Protein AF-0000000079527052 (afdb_homodimer)

Organism: Arachis duranensis (NCBI:txid130453)

Nearest PDB structures (foldseek):
  6jld-assembly2_D  TM=7.132E-01  e=1.053E-07  Homo sapiens
  2zf3-assembly1_B  TM=6.802E-01  e=1.872E-07  Chromobacterium violaceum
  7peq-assembly1_AJ  TM=2.878E-01  e=8.165E-01  Homo sapiens
  7pqh-assembly1_J  TM=2.582E-01  e=1.061E+00  Saccharomyces cerevisiae
  7pqh-assembly1_G  TM=2.526E-01  e=1.118E+00  Saccharomyces cerevisiae

Solvent-accessible surface area (backbone atoms only — not comparable to full-atom values): 24936 Å² total; per-residue (Å²): 136,84,77,79,74,67,63,64,63,58,57,60,59,59,64,68,65,56,76,77,72,71,69,72,69,74,73,74,76,79,81,74,82,73,59,50,69,57,26,23,34,30,41,28,44,32,36,48,70,44,44,43,29,45,31,44,35,40,39,31,56,85,79,34,35,36,34,37,40,37,32,41,49,66,61,88,46,52,41,35,40,38,35,28,46,86,10,45,29,43,37,32,38,81,46,87,89,58,73,44,46,41,43,46,80,41,93,78,35,54,85,53,46,60,68,61,68,87,43,45,74,73,49,76,45,81,51,70,84,32,58,17,39,32,31,37,41,94,87,33,33,38,42,29,28,28,62,88,81,56,45,70,44,34,37,34,38,42,92,48,90,82,21,34,39,37,39,40,34,40,76,40,76,68,40,77,79,63,71,78,78,69,60,75,60,74,72,51,75,37,78,73,16,56,47,62,62,85,69,71,79,71,71,45,73,59,49,52,51,49,73,57,32,80,70,58,66,66,71,76,110,135,86,77,80,73,68,66,63,63,58,58,59,60,62,66,67,66,58,77,76,72,71,69,74,69,74,72,74,77,79,81,75,81,74,59,49,68,56,26,24,34,30,41,29,46,32,35,48,69,44,45,43,29,44,31,42,37,40,40,31,56,86,78,34,37,36,34,38,39,36,32,42,48,66,62,85,45,52,42,36,40,38,34,28,46,87,9,45,29,42,37,32,38,81,48,87,90,59,73,45,47,39,45,47,79,40,91,78,35,54,84,53,47,59,65,61,68,87,41,44,72,75,50,75,46,81,50,68,83,33,58,18,40,32,31,35,41,94,88,31,33,38,42,30,26,27,62,88,79,57,44,69,43,34,38,34,38,41,91,50,90,83,20,35,38,37,38,40,33,38,76,39,76,68,40,78,78,63,71,77,78,68,60,73,59,76,71,50,75,36,75,72,15,56,46,61,61,84,69,71,79,72,71,45,70,57,48,52,50,50,73,57,30,81,70,59,66,65,71,74,112

pLDDT: mean 81.26, std 20.36, range [26.03, 98.75]

Foldseek 3Di:
DPDCPPPVVVVVVVVVPPPPPPVPPPDPDDDDAAFAFQWKWWWKWKDFVNWIWTWIWTHHNVQFKIWIWIDTPPPRWTWIWIWGQCFKIWIWGPPPVDTAIAIDGFRRTDQGRRLCPPWAWDDWDQDPNAIWTWTDDPNFKIWTAGPPPSHTAWMWGHDDVSIMIMGTDDIGRPDHDDPVVNDDDPVCPDPVNHPHPPCPPDQDPVSVVRVVCVVRPPVVD/DPPCPPPVVVVVVVVVPPPPPPVPPPPPDDDAAAFAFQWKWWWKWKDFPNWTWTWIWTHHNVQFKIWIWIDTPPPNDTWIWIWGQCFKIWIWGPDPVDTAIAIDGFRRTDQGRRLCPPWAWDDWDQDPNAIWTWTDDPNFKIWTAGPPPSHTAWMWGHDDVSIMIIGTDDIGRPDHDDPVVNDDDPVCPDPVNHPHPPCPPDQDPVSVVRVVCVVRPVVVD

InterPro domains:
  IPR038941 At4g14100-like [PTHR33880] (6-198)
  IPR059439 Domain of unknown function DUF8395 [PF28435] (36-188)

Secondary structure (DSSP, 8-state):
----THHHHHHHHHHT------------PPP-PPPPPSEEEEEEEEEETTEEEEEEEEEETTTTEEEEEEEETTT--EEEEEEETTSEEEEE---TTS--EEEEE-TT-SPPTTTTTTPEEEEEEEETTEEEEEEEETTTEEEEEETTT--EEEEEESSSSS-EEEEE---EET----GGGGPPPGGGGSHHHHS--SS-SS--HHHHHHHTGGGTGGGG-/----THHHHHHHHHHTT-----------PPPPPPPPPSEEEEEEEEEETTEEEEEEEEEETTTTEEEEEEEETTT--EEEEEEETTSEEEEE---TTS--EEEEE-TT-SPPTTTTTTPEEEEEEEETTEEEEEEEETTTEEEEEETTT--EEEEEESSSSS-EEEEE---EET----GGGGPPPGGGGSHHHHS--SS--S--HHHHHHHTGGGTGGGG-

Radius of gyration: 31.85 Å; Cα contacts (8 Å, |Δi|>4): 852; chains: 2; bounding box: 122×102×83 Å

Structure (mmCIF, N/CA/C/O backbone):
data_AF-0000000079527052-model_v1
#
loop_
_entity.id
_entity.type
_entity.pdbx_description
1 polymer 'Uncharacterized protein At4g14100'
#
loop_
_atom_site.group_PDB
_atom_site.id
_atom_site.type_symbol
_atom_site.label_atom_id
_atom_site.label_alt_id
_atom_site.label_comp_id
_atom_site.label_asym_id
_atom_site.label_entity_id
_atom_site.label_seq_id
_atom_site.pdbx_PDB_ins_code
_atom_site.Cartn_x
_atom_site.Cartn_y
_atom_site.Cartn_z
_atom_site.occupancy
_atom_site.B_iso_or_equiv
_atom_site.auth_seq_id
_atom_site.auth_comp_id
_atom_site.auth_asym_id
_atom_site.auth_atom_id
_atom_site.pdbx_PDB_model_num
ATOM 1 N N . MET A 1 1 ? -51.094 -69.812 42.344 1 29.94 1 MET A N 1
ATOM 2 C CA . MET A 1 1 ? -50.531 -69.875 40.969 1 29.94 1 MET A CA 1
ATOM 3 C C . MET A 1 1 ? -49.906 -68.5 40.625 1 29.94 1 MET A C 1
ATOM 5 O O . MET A 1 1 ? -50.594 -67.5 40.531 1 29.94 1 MET A O 1
ATOM 9 N N . GLY A 1 2 ? -48.719 -68.188 41.312 1 39.72 2 GLY A N 1
ATOM 10 C CA . GLY A 1 2 ? -47.906 -66.938 41.25 1 39.72 2 GLY A CA 1
ATOM 11 C C . GLY A 1 2 ? -47.344 -66.688 39.875 1 39.72 2 GLY A C 1
ATOM 12 O O . GLY A 1 2 ? -46.688 -67.5 39.281 1 39.72 2 GLY A O 1
ATOM 13 N N . ALA A 1 3 ? -48.156 -65.875 39.062 1 45.38 3 ALA A N 1
ATOM 14 C CA . ALA A 1 3 ? -47.812 -65.438 37.719 1 45.38 3 ALA A CA 1
ATOM 15 C C . ALA A 1 3 ? -46.438 -64.75 37.688 1 45.38 3 ALA A C 1
ATOM 17 O O . ALA A 1 3 ? -46.031 -64.062 38.625 1 45.38 3 ALA A O 1
ATOM 18 N N . PRO A 1 4 ? -45.438 -65.375 36.812 1 48.16 4 PRO A N 1
ATOM 19 C CA . PRO A 1 4 ? -44.031 -65 36.625 1 48.16 4 PRO A CA 1
ATOM 20 C C . PRO A 1 4 ? -43.844 -63.562 36.156 1 48.16 4 PRO A C 1
ATOM 22 O O . PRO A 1 4 ? -44.344 -63.188 35.094 1 48.16 4 PRO A O 1
ATOM 25 N N . MET A 1 5 ? -43.812 -62.531 37 1 53.91 5 MET A N 1
ATOM 26 C CA . MET A 1 5 ? -43.469 -61.125 36.781 1 53.91 5 MET A CA 1
ATOM 27 C C . MET A 1 5 ? -42.094 -61 36.094 1 53.91 5 MET A C 1
ATOM 29 O O . MET A 1 5 ? -41.594 -59.906 35.906 1 53.91 5 MET A O 1
ATOM 33 N N . SER A 1 6 ? -41.438 -62.188 35.875 1 53.12 6 SER A N 1
ATOM 34 C CA . SER A 1 6 ? -40.031 -62.062 35.531 1 53.12 6 SER A CA 1
ATOM 35 C C . SER A 1 6 ? -39.844 -61.594 34.094 1 53.12 6 SER A C 1
ATOM 37 O O . SER A 1 6 ? -38.75 -61.281 33.656 1 53.12 6 SER A O 1
ATOM 39 N N . SER A 1 7 ? -40.969 -61.688 33.281 1 54.56 7 SER A N 1
ATOM 40 C CA . SER A 1 7 ? -40.688 -61.531 31.875 1 54.56 7 SER A CA 1
ATOM 41 C C . SER A 1 7 ? -40.531 -60.094 31.469 1 54.56 7 SER A C 1
ATOM 43 O O . SER A 1 7 ? -39.938 -59.75 30.438 1 54.56 7 SER A O 1
ATOM 45 N N . LEU A 1 8 ? -41.156 -59.188 32.312 1 55.97 8 LEU A N 1
ATOM 46 C CA . LEU A 1 8 ? -41.25 -57.812 31.812 1 55.97 8 LEU A CA 1
ATOM 47 C C . LEU A 1 8 ? -39.906 -57.094 31.969 1 55.97 8 LEU A C 1
ATOM 49 O O . LEU A 1 8 ? -39.562 -56.25 31.125 1 55.97 8 LEU A O 1
ATOM 53 N N . PHE A 1 9 ? -39.062 -57.594 32.938 1 55.09 9 PHE A N 1
ATOM 54 C CA . PHE A 1 9 ? -37.844 -56.844 33.188 1 55.09 9 PHE A CA 1
ATOM 55 C C . PHE A 1 9 ? -36.844 -57.094 32.062 1 55.09 9 PHE A C 1
ATOM 57 O O . PHE A 1 9 ? -36.031 -56.219 31.766 1 55.09 9 PHE A O 1
ATOM 64 N N . PHE A 1 10 ? -37 -58.281 31.344 1 55.44 10 PHE A N 1
ATOM 65 C CA . PHE A 1 10 ? -35.969 -58.625 30.359 1 55.44 10 PHE A CA 1
ATOM 66 C C . PHE A 1 10 ? -36.125 -57.781 29.094 1 55.44 10 PHE A C 1
ATOM 68 O O . PHE A 1 10 ? -35.156 -57.469 28.422 1 55.44 10 PHE A O 1
ATOM 75 N N . LEU A 1 11 ? -37.375 -57.312 28.844 1 57.06 11 LEU A N 1
ATOM 76 C CA . LEU A 1 11 ? -37.594 -56.594 27.594 1 57.06 11 LEU A CA 1
ATOM 77 C C . LEU A 1 11 ? -37.062 -55.156 27.672 1 57.06 11 LEU A C 1
ATOM 79 O O . LEU A 1 11 ? -36.562 -54.656 26.688 1 57.06 11 LEU A O 1
ATOM 83 N N . LEU A 1 12 ? -37.094 -54.625 28.891 1 58.09 12 LEU A N 1
ATOM 84 C CA . LEU A 1 12 ? -36.656 -53.25 29 1 58.09 12 LEU A CA 1
ATOM 85 C C . LEU A 1 12 ? -35.125 -53.125 28.844 1 58.09 12 LEU A C 1
ATOM 87 O O . LEU A 1 12 ? -34.625 -52.156 28.297 1 58.09 12 LEU A O 1
ATOM 91 N N . LEU A 1 13 ? -34.406 -54.219 29.234 1 57.34 13 LEU A N 1
ATOM 92 C CA . LEU A 1 13 ? -32.969 -54.125 29.156 1 57.34 13 LEU A CA 1
ATOM 93 C C . LEU A 1 13 ? -32.469 -54.219 27.719 1 57.34 13 LEU A C 1
ATOM 95 O O . LEU A 1 13 ? -31.484 -53.594 27.344 1 57.34 13 LEU A O 1
ATOM 99 N N . LEU A 1 14 ? -33.25 -54.906 26.844 1 55.31 14 LEU A N 1
ATOM 100 C CA . LEU A 1 14 ? -32.781 -55.062 25.484 1 55.31 14 LEU A CA 1
ATOM 101 C C . LEU A 1 14 ? -32.938 -53.781 24.688 1 55.31 14 LEU A C 1
ATOM 103 O O . LEU A 1 14 ? -32.188 -53.531 23.734 1 55.31 14 LEU A O 1
ATOM 107 N N . LEU A 1 15 ? -33.875 -52.906 25.062 1 55.91 15 LEU A N 1
ATOM 108 C CA . LEU A 1 15 ? -34.062 -51.719 24.266 1 55.91 15 LEU A CA 1
ATOM 109 C C . LEU A 1 15 ? -32.938 -50.719 24.516 1 55.91 15 LEU A C 1
ATOM 111 O O . LEU A 1 15 ? -32.719 -49.812 23.703 1 55.91 15 LEU A O 1
ATOM 115 N N . LEU A 1 16 ? -32.344 -50.812 25.641 1 54.47 16 LEU A N 1
ATOM 116 C CA . LEU A 1 16 ? -31.344 -49.781 25.953 1 54.47 16 LEU A CA 1
ATOM 117 C C . LEU A 1 16 ? -30.047 -50.031 25.219 1 54.47 16 LEU A C 1
ATOM 119 O O . LEU A 1 16 ? -29.125 -49.219 25.25 1 54.47 16 LEU A O 1
ATOM 123 N N . LEU A 1 17 ? -29.875 -51.25 24.734 1 52.78 17 LEU A N 1
ATOM 124 C CA . LEU A 1 17 ? -28.594 -51.5 24.078 1 52.78 17 LEU A CA 1
ATOM 125 C C . LEU A 1 17 ? -28.656 -51.031 22.625 1 52.78 17 LEU A C 1
ATOM 127 O O . LEU A 1 17 ? -28.422 -51.844 21.719 1 52.78 17 LEU A O 1
ATOM 131 N N . LEU A 1 18 ? -29.609 -50.219 22.25 1 53.16 18 LEU A N 1
ATOM 132 C CA . LEU A 1 18 ? -29.406 -49.719 20.891 1 53.16 18 LEU A CA 1
ATOM 133 C C . LEU A 1 18 ? -28.078 -48.969 20.781 1 53.16 18 LEU A C 1
ATOM 135 O O . LEU A 1 18 ? -27.828 -48.031 21.562 1 53.16 18 LEU A O 1
ATOM 139 N N . PRO A 1 19 ? -27.047 -49.531 20.219 1 51.91 19 PRO A N 1
ATOM 140 C CA . PRO A 1 19 ? -25.859 -48.719 20 1 51.91 19 PRO A CA 1
ATOM 141 C C . PRO A 1 19 ? -26.188 -47.375 19.312 1 51.91 19 PRO A C 1
ATOM 143 O O . PRO A 1 19 ? -26.922 -47.344 18.328 1 51.91 19 PRO A O 1
ATOM 146 N N . LEU A 1 20 ? -26.344 -46.25 20.016 1 56.25 20 LEU A N 1
ATOM 147 C CA . LEU A 1 20 ? -26.234 -44.969 19.359 1 56.25 20 LEU A CA 1
ATOM 148 C C . LEU A 1 20 ? -25.125 -45 18.312 1 56.25 20 LEU A C 1
ATOM 150 O O . LEU A 1 20 ? -23.938 -45.094 18.656 1 56.25 20 LEU A O 1
ATOM 154 N N . SER A 1 21 ? -25.375 -45.562 17.219 1 51.81 21 SER A N 1
ATOM 155 C CA . SER A 1 21 ? -24.438 -45.344 16.125 1 51.81 21 SER A CA 1
ATOM 156 C C . SER A 1 21 ? -24.094 -43.844 16 1 51.81 21 SER A C 1
ATOM 158 O O . SER A 1 21 ? -24.922 -43.062 15.539 1 51.81 21 SER A O 1
ATOM 160 N N . LEU A 1 22 ? -23.375 -43.312 16.938 1 52.56 22 LEU A N 1
ATOM 161 C CA . LEU A 1 22 ? -22.734 -42.062 16.578 1 52.56 22 LEU A CA 1
ATOM 162 C C . LEU A 1 22 ? -22.172 -42.125 15.156 1 52.56 22 LEU A C 1
ATOM 164 O O . LEU A 1 22 ? -21.203 -42.844 14.906 1 52.56 22 LEU A O 1
ATOM 168 N N . SER A 1 23 ? -23 -42.094 14.219 1 53.19 23 SER A N 1
ATOM 169 C CA . SER A 1 23 ? -22.453 -41.844 12.891 1 53.19 23 SER A CA 1
ATOM 170 C C . SER A 1 23 ? -21.312 -40.844 12.953 1 53.19 23 SER A C 1
ATOM 172 O O . SER A 1 23 ? -21.5 -39.688 13.359 1 53.19 23 SER A O 1
ATOM 174 N N . MET A 1 24 ? -20.172 -41.25 13.242 1 51.25 24 MET A N 1
ATOM 175 C CA . MET A 1 24 ? -19.031 -40.406 12.945 1 51.25 24 MET A CA 1
ATOM 176 C C . MET A 1 24 ? -19.188 -39.719 11.594 1 51.25 24 MET A C 1
ATOM 178 O O . MET A 1 24 ? -19.047 -40.344 10.547 1 51.25 24 MET A O 1
ATOM 182 N N . ALA A 1 25 ? -20.141 -38.875 11.383 1 58.16 25 ALA A N 1
ATOM 183 C CA . ALA A 1 25 ? -20.156 -38.062 10.172 1 58.16 25 ALA A CA 1
ATOM 184 C C . ALA A 1 25 ? -18.734 -37.719 9.719 1 58.16 25 ALA A C 1
ATOM 186 O O . ALA A 1 25 ? -17.922 -37.25 10.508 1 58.16 25 ALA A O 1
ATOM 187 N N . SER A 1 26 ? -18.219 -38.406 8.781 1 63.41 26 SER A N 1
ATOM 188 C CA . SER A 1 26 ? -16.922 -38.156 8.164 1 63.41 26 SER A CA 1
ATOM 189 C C . SER A 1 26 ? -16.672 -36.688 7.941 1 63.41 26 SER A C 1
ATOM 191 O O . SER A 1 26 ? -17.547 -35.969 7.422 1 63.41 26 SER A O 1
ATOM 193 N N . LYS A 1 27 ? -15.836 -36.031 8.773 1 70.06 27 LYS A N 1
ATOM 194 C CA . LYS A 1 27 ? -15.469 -34.656 8.578 1 70.06 27 LYS A CA 1
ATOM 195 C C . LYS A 1 27 ? -15.18 -34.344 7.105 1 70.06 27 LYS A C 1
ATOM 197 O O . LYS A 1 27 ? -14.516 -35.125 6.43 1 70.06 27 LYS A O 1
ATOM 202 N N . PRO A 1 28 ? -16.062 -33.531 6.52 1 79.25 28 P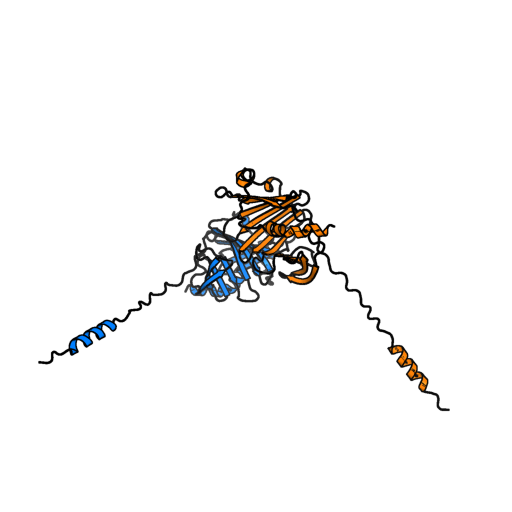RO A N 1
ATOM 203 C CA . PRO A 1 28 ? -15.758 -33.188 5.137 1 79.25 28 PRO A CA 1
ATOM 204 C C . PRO A 1 28 ? -14.266 -32.969 4.906 1 79.25 28 PRO A C 1
ATOM 206 O O . PRO A 1 28 ? -13.547 -32.562 5.82 1 79.25 28 PRO A O 1
ATOM 209 N N . PRO A 1 29 ? -13.828 -33.5 3.744 1 86.94 29 PRO A N 1
ATOM 210 C CA . PRO A 1 29 ? -12.414 -33.312 3.432 1 86.94 29 PRO A CA 1
ATOM 211 C C . PRO A 1 29 ? -11.984 -31.844 3.529 1 86.94 29 PRO A C 1
ATOM 213 O O . PRO A 1 29 ? -12.812 -30.953 3.334 1 86.94 29 PRO A O 1
ATOM 216 N N . PRO A 1 30 ? -10.766 -31.672 3.871 1 91.62 30 PRO A N 1
ATOM 217 C CA . PRO A 1 30 ? -10.258 -30.297 3.93 1 91.62 30 PRO A CA 1
ATOM 218 C C . PRO A 1 30 ? -10.383 -29.578 2.594 1 91.62 30 PRO A C 1
ATOM 220 O O . PRO A 1 30 ? -10.305 -30.203 1.535 1 91.62 30 PRO A O 1
ATOM 223 N N . PRO A 1 31 ? -10.625 -28.312 2.627 1 94.94 31 PRO A N 1
ATOM 224 C CA . PRO A 1 31 ? -10.703 -27.547 1.384 1 94.94 31 PRO A CA 1
ATOM 225 C C . PRO A 1 31 ? -9.375 -27.516 0.629 1 94.94 31 PRO A C 1
ATOM 227 O O . PRO A 1 31 ? -8.312 -27.672 1.232 1 94.94 31 PRO A O 1
ATOM 230 N N . THR A 1 32 ? -9.469 -27.359 -0.658 1 95.44 32 THR A N 1
ATOM 231 C CA . THR A 1 32 ? -8.312 -27.156 -1.521 1 95.44 32 THR A CA 1
ATOM 232 C C . THR A 1 32 ? -8.203 -25.703 -1.959 1 95.44 32 THR A C 1
ATOM 234 O O . THR A 1 32 ? -9.219 -25.031 -2.166 1 95.44 32 THR A O 1
ATOM 237 N N . PRO A 1 33 ? -6.984 -25.234 -2.086 1 96.19 33 PRO A N 1
ATOM 238 C CA . PRO A 1 33 ? -6.848 -23.844 -2.555 1 96.19 33 PRO A CA 1
ATOM 239 C C . PRO A 1 33 ? -7.371 -23.656 -3.977 1 96.19 33 PRO A C 1
ATOM 241 O O . PRO A 1 33 ? -7.258 -24.562 -4.809 1 96.19 33 PRO A O 1
ATOM 244 N N . SER A 1 34 ? -7.93 -22.516 -4.203 1 97.12 34 SER A N 1
ATOM 245 C CA . SER A 1 34 ? -8.336 -22.188 -5.562 1 97.12 34 SER A CA 1
ATOM 246 C C . SER A 1 34 ? -7.125 -22.016 -6.473 1 97.12 34 SER A C 1
ATOM 248 O O . SER A 1 34 ? -6.086 -21.5 -6.047 1 97.12 34 SER A O 1
ATOM 250 N N . GLU A 1 35 ? -7.32 -22.391 -7.645 1 97.56 35 GLU A N 1
ATOM 251 C CA . GLU A 1 35 ? -6.293 -22.094 -8.633 1 97.56 35 GLU A CA 1
ATOM 252 C C . GLU A 1 35 ? -6.23 -20.609 -8.938 1 97.56 35 GLU A C 1
ATOM 254 O O . GLU A 1 35 ? -7.254 -19.922 -8.914 1 97.56 35 GLU A O 1
ATOM 259 N N . TRP A 1 36 ? -5.027 -20.188 -9.227 1 97.56 36 TRP A N 1
ATOM 260 C CA . TRP A 1 36 ? -4.914 -18.797 -9.68 1 97.56 36 TRP A CA 1
ATOM 261 C C . TRP A 1 36 ? -5.609 -18.609 -11.023 1 97.56 36 TRP A C 1
ATOM 263 O O . TRP A 1 36 ? -5.547 -19.484 -11.891 1 97.56 36 TRP A O 1
ATOM 273 N N . PRO A 1 37 ? -6.344 -17.469 -11.203 1 98.38 37 PRO A N 1
ATOM 274 C CA . PRO A 1 37 ? -6.848 -17.156 -12.547 1 98.38 37 PRO A CA 1
ATOM 275 C C . PRO A 1 37 ? -5.734 -17.078 -13.586 1 98.38 37 PRO A C 1
ATOM 277 O O . PRO A 1 37 ? -4.59 -16.75 -13.25 1 98.38 37 PRO A O 1
ATOM 280 N N . LEU A 1 38 ? -6.109 -17.297 -14.82 1 98.5 38 LEU A N 1
ATOM 281 C CA . LEU A 1 38 ? -5.125 -17.328 -15.891 1 98.5 38 LEU A CA 1
ATOM 282 C C . LEU A 1 38 ? -4.516 -15.945 -16.109 1 98.5 38 LEU A C 1
ATOM 284 O O . LEU A 1 38 ? -3.379 -15.828 -16.578 1 98.5 38 LEU A O 1
ATOM 288 N N . GLN A 1 39 ? -5.254 -14.961 -15.883 1 98.75 39 GLN A N 1
ATOM 289 C CA . GLN A 1 39 ? -4.797 -13.578 -15.961 1 98.75 39 GLN A CA 1
ATOM 290 C C . GLN A 1 39 ? -5.418 -12.734 -14.852 1 98.75 39 GLN A C 1
ATOM 292 O O . GLN A 1 39 ? -6.617 -12.828 -14.586 1 98.75 39 GLN A O 1
ATOM 297 N N . PHE A 1 40 ? -4.559 -11.914 -14.203 1 98.62 40 PHE A N 1
ATOM 298 C CA . PHE A 1 40 ? -5.082 -11 -13.195 1 98.62 40 PHE A CA 1
ATOM 299 C C . PHE A 1 40 ? -4.051 -9.93 -12.852 1 98.62 40 PHE A C 1
ATOM 301 O O . PHE A 1 40 ? -2.883 -10.039 -13.227 1 98.62 40 PHE A O 1
ATOM 308 N N . HIS A 1 41 ? -4.473 -8.859 -12.281 1 98.44 41 HIS A N 1
ATOM 309 C CA . HIS A 1 41 ? -3.656 -7.828 -11.656 1 98.44 41 HIS A CA 1
ATOM 310 C C . HIS A 1 41 ? -3.93 -7.746 -10.156 1 98.44 41 HIS A C 1
ATOM 312 O O . HIS A 1 41 ? -5.078 -7.859 -9.719 1 98.44 41 HIS A O 1
ATOM 318 N N . SER A 1 42 ? -2.898 -7.602 -9.406 1 98.12 42 SER A N 1
ATOM 319 C CA . SER A 1 42 ? -3.033 -7.43 -7.965 1 98.12 42 SER A CA 1
ATOM 320 C C . SER A 1 42 ? -2.105 -6.336 -7.449 1 98.12 42 SER A C 1
ATOM 322 O O . SER A 1 42 ? -0.93 -6.289 -7.82 1 98.12 42 SER A O 1
ATOM 324 N N . LEU A 1 43 ? -2.68 -5.441 -6.695 1 97.94 43 LEU A N 1
ATOM 325 C CA . LEU A 1 43 ? -1.879 -4.551 -5.859 1 97.94 43 LEU A CA 1
ATOM 326 C C . LEU A 1 43 ? -1.564 -5.199 -4.516 1 97.94 43 LEU A C 1
ATOM 328 O O . LEU A 1 43 ? -2.469 -5.672 -3.824 1 97.94 43 LEU A O 1
ATOM 332 N N . ILE A 1 44 ? -0.266 -5.223 -4.172 1 97.31 44 ILE A N 1
ATOM 333 C CA . ILE A 1 44 ? 0.167 -5.957 -2.988 1 97.31 44 ILE A CA 1
ATOM 334 C C . ILE A 1 44 ? 1.068 -5.074 -2.131 1 97.31 44 ILE A C 1
ATOM 336 O O . ILE A 1 44 ? 1.948 -4.383 -2.65 1 97.31 44 ILE A O 1
ATOM 340 N N . TRP A 1 45 ? 0.774 -5.059 -0.88 1 96.19 45 TRP A N 1
ATOM 341 C CA . TRP A 1 45 ? 1.714 -4.473 0.07 1 96.19 45 TRP A CA 1
ATOM 342 C C . TRP A 1 45 ? 2.625 -5.543 0.663 1 96.19 45 TRP A C 1
ATOM 344 O O . TRP A 1 45 ? 2.15 -6.508 1.266 1 96.19 45 TRP A O 1
ATOM 354 N N . TYR A 1 46 ? 3.92 -5.316 0.481 1 92.75 46 TYR A N 1
ATOM 355 C CA . TYR A 1 46 ? 4.926 -6.27 0.942 1 92.75 46 TYR A CA 1
ATOM 356 C C . TYR A 1 46 ? 5.707 -5.707 2.125 1 92.75 46 TYR A C 1
ATOM 358 O O . TYR A 1 46 ? 6.098 -4.539 2.119 1 92.75 46 TYR A O 1
ATOM 366 N N . ASN A 1 47 ? 5.789 -6.516 3.129 1 89.94 47 ASN A N 1
ATOM 367 C CA . ASN A 1 47 ? 6.707 -6.238 4.23 1 89.94 47 ASN A CA 1
ATOM 368 C C . ASN A 1 47 ? 7.844 -7.254 4.281 1 89.94 47 ASN A C 1
ATOM 370 O O . ASN A 1 47 ? 7.637 -8.414 4.648 1 89.94 47 ASN A O 1
ATOM 374 N N . ARG A 1 48 ? 9.016 -6.793 3.855 1 85.62 48 ARG A N 1
ATOM 375 C CA . ARG A 1 48 ? 10.211 -7.629 3.896 1 85.62 48 ARG A CA 1
ATOM 376 C C . ARG A 1 48 ? 11.086 -7.273 5.094 1 85.62 48 ARG A C 1
ATOM 378 O O . ARG A 1 48 ? 12.031 -6.484 4.973 1 85.62 48 ARG A O 1
ATOM 385 N N . THR A 1 49 ? 10.781 -7.898 6.188 1 79.88 49 THR A N 1
ATOM 386 C CA . THR A 1 49 ? 11.523 -7.672 7.422 1 79.88 49 THR A CA 1
ATOM 387 C C . THR A 1 49 ? 11.664 -6.18 7.703 1 79.88 49 THR A C 1
ATOM 389 O O . THR A 1 49 ? 12.766 -5.691 7.949 1 79.88 49 THR A O 1
ATOM 392 N N . GLY A 1 50 ? 10.562 -5.461 7.508 1 82.69 50 GLY A N 1
ATOM 393 C CA . GLY A 1 50 ? 10.547 -4.047 7.848 1 82.69 50 GLY A CA 1
ATOM 394 C C . GLY A 1 50 ? 10.664 -3.143 6.637 1 82.69 50 GLY A C 1
ATOM 395 O O . GLY A 1 50 ? 10.367 -1.948 6.715 1 82.69 50 GLY A O 1
ATOM 396 N N . VAL A 1 51 ? 11.148 -3.674 5.535 1 87.69 51 VAL A N 1
ATOM 397 C CA . VAL A 1 51 ? 11.164 -2.908 4.297 1 87.69 51 VAL A CA 1
ATOM 398 C C . VAL A 1 51 ? 9.812 -3.021 3.598 1 87.69 51 VAL A C 1
ATOM 400 O O . VAL A 1 51 ? 9.445 -4.094 3.117 1 87.69 51 VAL A O 1
ATOM 403 N N . LEU A 1 52 ? 9.164 -1.876 3.562 1 94.5 52 LEU A N 1
ATOM 404 C CA . LEU A 1 52 ? 7.832 -1.882 2.971 1 94.5 52 LEU A CA 1
ATOM 405 C C . LEU A 1 52 ? 7.898 -1.604 1.474 1 94.5 52 LEU A C 1
ATOM 407 O O . LEU A 1 52 ? 8.695 -0.777 1.027 1 94.5 52 LEU A O 1
ATOM 411 N N . GLN A 1 53 ? 7.055 -2.406 0.782 1 95 53 GLN A N 1
ATOM 412 C CA . GLN A 1 53 ? 7.016 -2.258 -0.669 1 95 53 GLN A CA 1
ATOM 413 C C . GLN A 1 53 ? 5.582 -2.291 -1.188 1 95 53 GLN A C 1
ATOM 415 O O . GLN A 1 53 ? 4.723 -2.967 -0.618 1 95 53 GLN A O 1
ATOM 420 N N . LYS A 1 54 ? 5.41 -1.46 -2.162 1 96.31 54 LYS A N 1
ATOM 421 C CA . LYS A 1 54 ? 4.227 -1.586 -3.012 1 96.31 54 LYS A CA 1
ATOM 422 C C . LYS A 1 54 ? 4.535 -2.4 -4.266 1 96.31 54 LYS A C 1
ATOM 424 O O . LYS A 1 54 ? 5.469 -2.082 -5.004 1 96.31 54 LYS A O 1
ATOM 429 N N . VAL A 1 55 ? 3.701 -3.41 -4.539 1 96.44 55 VAL A N 1
ATOM 430 C CA . VAL A 1 55 ? 3.949 -4.262 -5.699 1 96.44 55 VAL A CA 1
ATOM 431 C C . VAL A 1 55 ? 2.701 -4.305 -6.582 1 96.44 55 VAL A C 1
ATOM 433 O O . VAL A 1 55 ? 1.607 -4.613 -6.102 1 96.44 55 VAL A O 1
ATOM 436 N N . ASP A 1 56 ? 2.906 -3.975 -7.805 1 97.69 56 ASP A N 1
ATOM 437 C CA . ASP A 1 56 ? 1.921 -4.266 -8.844 1 97.69 56 ASP A CA 1
ATOM 438 C C . ASP A 1 56 ? 2.246 -5.578 -9.555 1 97.69 56 ASP A C 1
ATOM 440 O O . ASP A 1 56 ? 3.195 -5.645 -10.336 1 97.69 56 ASP A O 1
ATOM 444 N N . LEU A 1 57 ? 1.453 -6.543 -9.242 1 97.88 57 LEU A N 1
ATOM 445 C CA . LEU A 1 57 ? 1.647 -7.859 -9.836 1 97.88 57 LEU A CA 1
ATOM 446 C C . LEU A 1 57 ? 0.731 -8.047 -11.039 1 97.88 57 LEU A C 1
ATOM 448 O O . LEU A 1 57 ? -0.494 -8.008 -10.906 1 97.88 57 LEU A O 1
ATOM 452 N N . TRP A 1 58 ? 1.298 -8.211 -12.195 1 98.44 58 TRP A N 1
ATOM 453 C CA . TRP A 1 58 ? 0.596 -8.609 -13.406 1 98.44 58 TRP A CA 1
ATOM 454 C C . TRP A 1 58 ? 0.92 -10.055 -13.773 1 98.44 58 TRP A C 1
ATOM 456 O O . TRP A 1 58 ? 2.07 -10.383 -14.07 1 98.44 58 TRP A O 1
ATOM 466 N N . TYR A 1 59 ? -0.101 -10.906 -13.656 1 98.19 59 TYR A N 1
ATOM 467 C CA . TYR A 1 59 ? 0.023 -12.328 -13.969 1 98.19 59 TYR A CA 1
ATOM 468 C C . TYR A 1 59 ? -0.694 -12.672 -15.266 1 98.19 59 TYR A C 1
ATOM 470 O O . TYR A 1 59 ? -1.886 -12.391 -15.422 1 98.19 59 TYR A O 1
ATOM 478 N N . ASP A 1 60 ? 0.032 -13.234 -16.219 1 98.44 60 ASP A N 1
ATOM 479 C CA . ASP A 1 60 ? -0.485 -13.602 -17.531 1 98.44 60 ASP A CA 1
ATOM 480 C C . ASP A 1 60 ? 0.013 -14.984 -17.953 1 98.44 60 ASP A C 1
ATOM 482 O O . ASP A 1 60 ? 0.965 -15.094 -18.719 1 98.44 60 ASP A O 1
ATOM 486 N N . PHE A 1 61 ? -0.722 -15.961 -17.469 1 97.44 61 PHE A N 1
ATOM 487 C CA . PHE A 1 61 ? -0.315 -17.344 -17.734 1 97.44 61 PHE A CA 1
ATOM 488 C C . PHE A 1 61 ? -0.543 -17.703 -19.188 1 97.44 61 PHE A C 1
ATOM 490 O O . PHE A 1 61 ? 0.215 -18.484 -19.766 1 97.44 61 PHE A O 1
ATOM 497 N N . ILE A 1 62 ? -1.55 -17.188 -19.828 1 97.81 62 ILE A N 1
ATOM 498 C CA . ILE A 1 62 ? -1.882 -17.453 -21.219 1 97.81 62 ILE A CA 1
ATOM 499 C C . ILE A 1 62 ? -0.682 -17.125 -22.109 1 97.81 62 ILE A C 1
ATOM 501 O O . ILE A 1 62 ? -0.345 -17.906 -23.016 1 97.81 62 ILE A O 1
ATOM 505 N N . ASN A 1 63 ? -0.08 -16.062 -21.797 1 97.5 63 ASN A N 1
ATOM 506 C CA . ASN A 1 63 ? 1.038 -15.633 -22.625 1 97.5 63 ASN A CA 1
ATOM 507 C C . ASN A 1 63 ? 2.379 -15.922 -21.969 1 97.5 63 ASN A C 1
ATOM 509 O O . ASN A 1 63 ? 3.424 -15.461 -22.422 1 97.5 63 ASN A O 1
ATOM 513 N N . GLY A 1 64 ? 2.418 -16.562 -20.812 1 96.88 64 GLY A N 1
ATOM 514 C CA . GLY A 1 64 ? 3.619 -17.078 -20.172 1 96.88 64 GLY A CA 1
ATOM 515 C C . GLY A 1 64 ? 4.492 -15.977 -19.578 1 96.88 64 GLY A C 1
ATOM 516 O O . GLY A 1 64 ? 5.711 -15.992 -19.75 1 96.88 64 GLY A O 1
ATOM 517 N N . ARG A 1 65 ? 3.863 -15.031 -18.906 1 97.38 65 ARG A N 1
ATOM 518 C CA . ARG A 1 65 ? 4.648 -13.914 -18.391 1 97.38 65 ARG A CA 1
ATOM 519 C C . ARG A 1 65 ? 4.09 -13.422 -17.062 1 97.38 65 ARG A C 1
ATOM 521 O O . ARG A 1 65 ? 2.883 -13.508 -16.812 1 97.38 65 ARG A O 1
ATOM 528 N N . ASN A 1 66 ? 4.922 -12.977 -16.188 1 97.38 66 ASN A N 1
ATOM 529 C CA . ASN A 1 66 ? 4.664 -12.453 -14.852 1 97.38 66 ASN A CA 1
ATOM 530 C C . ASN A 1 66 ? 5.484 -11.195 -14.578 1 97.38 66 ASN A C 1
ATOM 532 O O . ASN A 1 66 ? 6.707 -11.203 -14.734 1 97.38 66 ASN A O 1
ATOM 536 N N . LEU A 1 67 ? 4.82 -10.109 -14.203 1 97.5 67 LEU A N 1
ATOM 537 C CA . LEU A 1 67 ? 5.516 -8.852 -13.969 1 97.5 67 LEU A CA 1
ATOM 538 C C . LEU A 1 67 ? 5.234 -8.32 -12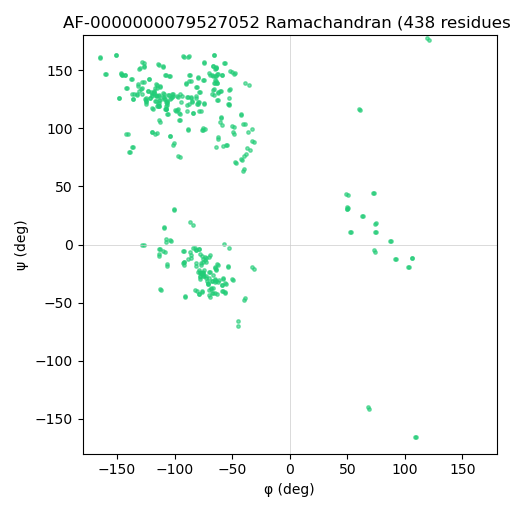.57 1 97.5 67 LEU A C 1
ATOM 540 O O . LEU A 1 67 ? 4.078 -8.203 -12.164 1 97.5 67 LEU A O 1
ATOM 544 N N . ASN A 1 68 ? 6.262 -8.086 -11.812 1 96.81 68 ASN A N 1
ATOM 545 C CA . ASN A 1 68 ? 6.191 -7.348 -10.562 1 96.81 68 ASN A CA 1
ATOM 546 C C . ASN A 1 68 ? 6.812 -5.961 -10.688 1 96.81 68 ASN A C 1
ATOM 548 O O . ASN A 1 68 ? 7.988 -5.832 -11.023 1 96.81 68 ASN A O 1
ATOM 552 N N . ILE A 1 69 ? 6.039 -4.98 -10.523 1 96.69 69 ILE A N 1
ATOM 553 C CA . ILE A 1 69 ? 6.543 -3.621 -10.375 1 96.69 69 ILE A CA 1
ATOM 554 C C . ILE A 1 69 ? 6.66 -3.27 -8.898 1 96.69 69 ILE A C 1
ATOM 556 O O . ILE A 1 69 ? 5.648 -3.125 -8.203 1 96.69 69 ILE A O 1
ATOM 560 N N . ILE A 1 70 ? 7.871 -3.105 -8.445 1 95.12 70 ILE A N 1
ATOM 561 C CA . ILE A 1 70 ? 8.156 -3.027 -7.02 1 95.12 70 ILE A CA 1
ATOM 562 C C . ILE A 1 70 ? 8.648 -1.624 -6.664 1 95.12 70 ILE A C 1
ATOM 564 O O . ILE A 1 70 ? 9.664 -1.162 -7.195 1 95.12 70 ILE A O 1
ATOM 568 N N . GLU A 1 71 ? 7.902 -1.004 -5.824 1 95.38 71 GLU A N 1
ATOM 569 C CA . GLU A 1 71 ? 8.281 0.304 -5.301 1 95.38 71 GLU A CA 1
ATOM 570 C C . GLU A 1 71 ? 8.57 0.236 -3.805 1 95.38 71 GLU A C 1
ATOM 572 O O . GLU A 1 71 ? 7.695 -0.137 -3.016 1 95.38 71 GLU A O 1
ATOM 577 N N . GLU A 1 72 ? 9.773 0.63 -3.475 1 93.25 72 GLU A N 1
ATOM 578 C CA . GLU A 1 72 ? 10.164 0.597 -2.068 1 93.25 72 GLU A CA 1
ATOM 579 C C . GLU A 1 72 ? 9.773 1.89 -1.356 1 93.25 72 GLU A C 1
ATOM 581 O O . GLU A 1 72 ? 9.836 2.971 -1.944 1 93.25 72 GLU A O 1
ATOM 586 N N . GLN A 1 73 ? 9.43 1.73 -0.129 1 96.69 73 GLN A N 1
ATOM 587 C CA . GLN A 1 73 ? 9.008 2.846 0.712 1 96.69 73 GLN A CA 1
ATOM 588 C C . GLN A 1 73 ? 10.031 3.971 0.695 1 96.69 73 GLN A C 1
ATOM 590 O O . GLN A 1 73 ? 11.211 3.746 0.984 1 96.69 73 GLN A O 1
ATOM 595 N N . LEU A 1 74 ? 9.672 5.148 0.285 1 96.69 74 LEU A N 1
ATOM 596 C CA . LEU A 1 74 ? 10.352 6.434 0.422 1 96.69 74 LEU A CA 1
ATOM 597 C C . LEU A 1 74 ? 11.688 6.422 -0.312 1 96.69 74 LEU A C 1
ATOM 599 O O . LEU A 1 74 ? 12.609 7.152 0.059 1 96.69 74 LEU A O 1
ATOM 603 N N . THR A 1 75 ? 11.977 5.641 -1.311 1 89 75 THR A N 1
ATOM 604 C CA . THR A 1 75 ? 13.227 5.621 -2.066 1 89 75 THR A CA 1
ATOM 605 C C . THR A 1 75 ? 12.992 6.078 -3.504 1 89 75 THR A C 1
ATOM 607 O O . THR A 1 75 ? 13.938 6.426 -4.211 1 89 75 THR A O 1
ATOM 610 N N . ASN A 1 76 ? 11.875 6.258 -3.957 1 82.88 76 ASN A N 1
ATOM 611 C CA . ASN A 1 76 ? 11.539 6.535 -5.348 1 82.88 76 ASN A CA 1
ATOM 612 C C . ASN A 1 76 ? 12.148 5.504 -6.293 1 82.88 76 ASN A C 1
ATOM 614 O O . ASN A 1 76 ? 12.242 5.742 -7.5 1 82.88 76 ASN A O 1
ATOM 618 N N . HIS A 1 77 ? 12.648 4.496 -5.793 1 87.75 77 HIS A N 1
ATOM 619 C CA . HIS A 1 77 ? 13.203 3.393 -6.57 1 87.75 77 HIS A CA 1
ATOM 620 C C . HIS A 1 77 ? 12.109 2.404 -6.98 1 87.75 77 HIS A C 1
ATOM 622 O O . HIS A 1 77 ? 11.375 1.904 -6.129 1 87.75 77 HIS A O 1
ATOM 628 N N . VAL A 1 78 ? 12.062 2.256 -8.312 1 93.81 78 VAL A N 1
ATOM 629 C CA . VAL A 1 78 ? 11.086 1.308 -8.836 1 93.81 78 VAL A CA 1
ATOM 630 C C . VAL A 1 78 ? 11.797 0.199 -9.602 1 93.81 78 VAL A C 1
ATOM 632 O O . VAL A 1 78 ? 12.484 0.464 -10.594 1 93.81 78 VAL A O 1
ATOM 635 N N . LEU A 1 79 ? 11.695 -1.001 -9.141 1 94.44 79 LEU A N 1
ATOM 636 C CA . LEU A 1 79 ? 12.281 -2.174 -9.781 1 94.44 79 LEU A CA 1
ATOM 637 C C . LEU A 1 79 ? 11.219 -2.957 -10.555 1 94.44 79 LEU A C 1
ATOM 639 O O . LEU A 1 79 ? 10.148 -3.242 -10.023 1 94.44 79 LEU A O 1
ATOM 643 N N . TYR A 1 80 ? 11.562 -3.186 -11.781 1 95.75 80 TYR A N 1
ATOM 644 C CA . TYR A 1 80 ? 10.734 -4.07 -12.594 1 95.75 80 TYR A CA 1
ATOM 645 C C . TYR A 1 80 ? 11.312 -5.48 -12.617 1 95.75 80 TYR A C 1
ATOM 647 O O . TYR A 1 80 ? 12.508 -5.668 -12.859 1 95.75 80 TYR A O 1
ATOM 655 N N . ASP A 1 81 ? 10.5 -6.406 -12.305 1 94.81 81 ASP A N 1
ATOM 656 C CA . ASP A 1 81 ? 10.828 -7.828 -12.359 1 94.81 81 ASP A CA 1
ATOM 657 C C . ASP A 1 81 ? 9.898 -8.57 -13.32 1 94.81 81 ASP A C 1
ATOM 659 O O . ASP A 1 81 ? 8.773 -8.922 -12.953 1 94.81 81 ASP A O 1
ATOM 663 N N . VAL A 1 82 ? 10.375 -8.773 -14.562 1 95.88 82 VAL A N 1
ATOM 664 C CA . VAL A 1 82 ? 9.578 -9.492 -15.555 1 95.88 82 VAL A CA 1
ATOM 665 C C . VAL A 1 82 ? 10.109 -10.914 -15.719 1 95.88 82 VAL A C 1
ATOM 667 O O . VAL A 1 82 ? 11.297 -11.109 -15.961 1 95.88 82 VAL A O 1
ATOM 670 N N . GLU A 1 83 ? 9.188 -11.805 -15.562 1 94 83 GLU A N 1
ATOM 671 C CA . GLU A 1 83 ? 9.516 -13.219 -15.664 1 94 83 GLU A CA 1
ATOM 672 C C . GLU A 1 83 ? 8.789 -13.875 -16.828 1 94 83 GLU A C 1
ATOM 674 O O . GLU A 1 83 ? 7.582 -13.688 -17 1 94 83 GLU A O 1
ATOM 679 N N . TRP A 1 84 ? 9.594 -14.68 -17.562 1 93 84 TRP A N 1
ATOM 680 C CA . TRP A 1 84 ? 9.016 -15.398 -18.688 1 93 84 TRP A CA 1
ATOM 681 C C . TRP A 1 84 ? 8.93 -16.891 -18.406 1 93 84 TRP A C 1
ATOM 683 O O . TRP A 1 84 ? 9.727 -17.422 -17.625 1 93 84 TRP A O 1
ATOM 693 N N . ASP A 1 85 ? 7.996 -17.5 -19.062 1 92.31 85 ASP A N 1
ATOM 694 C CA . ASP A 1 85 ? 7.746 -18.922 -18.812 1 92.31 85 ASP A CA 1
ATOM 695 C C . ASP A 1 85 ? 8.945 -19.766 -19.234 1 92.31 85 ASP A C 1
ATOM 697 O O . ASP A 1 85 ? 9.078 -20.906 -18.797 1 92.31 85 ASP A O 1
ATOM 701 N N . ASN A 1 86 ? 9.773 -19.234 -20.062 1 90.19 86 ASN A N 1
ATOM 702 C CA . ASN A 1 86 ? 10.945 -19.984 -20.469 1 90.19 86 ASN A CA 1
ATOM 703 C C . ASN A 1 86 ? 12.047 -19.953 -19.422 1 90.19 86 ASN A C 1
ATOM 705 O O . ASN A 1 86 ? 13.133 -20.484 -19.625 1 90.19 86 ASN A O 1
ATOM 709 N N . GLY A 1 87 ? 11.805 -19.188 -18.344 1 89 87 GLY A N 1
ATOM 710 C CA . GLY A 1 87 ? 12.734 -19.188 -17.219 1 89 87 GLY A CA 1
ATOM 711 C C . GLY A 1 87 ? 13.555 -17.922 -17.141 1 89 87 GLY A C 1
ATOM 712 O O . GLY A 1 87 ? 14.211 -17.656 -16.125 1 89 87 GLY A O 1
ATOM 713 N N . THR A 1 88 ? 13.492 -17.156 -18.156 1 90.88 88 THR A N 1
ATOM 714 C CA . THR A 1 88 ? 14.281 -15.922 -18.156 1 90.88 88 THR A CA 1
ATOM 715 C C . THR A 1 88 ? 13.578 -14.828 -17.375 1 90.88 88 THR A C 1
ATOM 717 O O . THR A 1 88 ? 12.359 -14.648 -17.5 1 90.88 88 THR A O 1
ATOM 720 N N . SER A 1 89 ? 14.328 -14.125 -16.547 1 92.19 89 SER A N 1
ATOM 721 C CA . SER A 1 89 ? 13.82 -12.977 -15.797 1 92.19 89 SER A CA 1
ATOM 722 C C . SER A 1 89 ? 14.711 -11.75 -15.984 1 92.19 89 SER A C 1
ATOM 724 O O . SER A 1 89 ? 15.938 -11.867 -16 1 92.19 89 SER A O 1
ATOM 726 N N . PHE A 1 90 ? 14.07 -10.68 -16.219 1 93.31 90 PHE A N 1
ATOM 727 C CA . PHE A 1 90 ? 14.766 -9.398 -16.312 1 93.31 90 PHE A CA 1
ATOM 728 C C . PHE A 1 90 ? 14.445 -8.531 -15.102 1 93.31 90 PHE A C 1
ATOM 730 O O . PHE A 1 90 ? 13.273 -8.328 -14.773 1 93.31 90 PHE A O 1
ATOM 737 N N . TYR A 1 91 ? 15.43 -8.07 -14.398 1 93.88 91 TYR A N 1
ATOM 738 C CA . TYR A 1 91 ? 15.312 -7.066 -13.344 1 93.88 91 TYR A CA 1
ATOM 739 C C . TYR A 1 91 ? 15.891 -5.73 -13.797 1 93.88 91 TYR A C 1
ATOM 741 O O . TYR A 1 91 ? 17.094 -5.629 -14.078 1 93.88 91 TYR A O 1
ATOM 749 N N . TYR A 1 92 ? 15.023 -4.785 -13.852 1 94.69 92 TYR A N 1
ATOM 750 C CA . TYR A 1 92 ? 15.539 -3.547 -14.422 1 94.69 92 TYR A CA 1
ATOM 751 C C . TYR A 1 92 ? 14.805 -2.338 -13.852 1 94.69 92 TYR A C 1
ATOM 753 O O . TYR A 1 92 ? 13.781 -2.482 -13.18 1 94.69 92 TYR A O 1
ATOM 761 N N . THR A 1 93 ? 15.367 -1.168 -14 1 94.5 93 THR A N 1
ATOM 762 C CA . THR A 1 93 ? 14.758 0.12 -13.695 1 94.5 93 THR A CA 1
ATOM 763 C C . THR A 1 93 ? 14.555 0.94 -14.961 1 94.5 93 THR A C 1
ATOM 765 O O . THR A 1 93 ? 15.195 0.686 -15.984 1 94.5 93 THR A O 1
ATOM 768 N N . LEU A 1 94 ? 13.586 1.849 -14.891 1 93.06 94 LEU A N 1
ATOM 769 C CA . LEU A 1 94 ? 13.312 2.684 -16.062 1 93.06 94 LEU A CA 1
ATOM 770 C C . LEU A 1 94 ? 13.789 4.113 -15.82 1 93.06 94 LEU A C 1
ATOM 772 O O . LEU A 1 94 ? 13.641 4.973 -16.688 1 93.06 94 LEU A O 1
ATOM 776 N N . ASP A 1 95 ? 14.375 4.344 -14.703 1 87.25 95 ASP A N 1
ATOM 777 C CA . ASP A 1 95 ? 14.961 5.656 -14.453 1 87.25 95 ASP A CA 1
ATOM 778 C C . ASP A 1 95 ? 16.078 5.965 -15.461 1 87.25 95 ASP A C 1
ATOM 780 O O . ASP A 1 95 ? 17.062 5.242 -15.531 1 87.25 95 ASP A O 1
ATOM 784 N N . PRO A 1 96 ? 15.93 7.047 -16.125 1 86.25 96 PRO A N 1
ATOM 785 C CA . PRO A 1 96 ? 16.922 7.316 -17.172 1 86.25 96 PRO A CA 1
ATOM 786 C C . PRO A 1 96 ? 18.297 7.641 -16.609 1 86.25 96 PRO A C 1
ATOM 788 O O . PRO A 1 96 ? 19.312 7.465 -17.297 1 86.25 96 PRO A O 1
ATOM 791 N N . TYR A 1 97 ? 18.344 8.109 -15.375 1 85.69 97 TYR A N 1
ATOM 792 C CA . TYR A 1 97 ? 19.609 8.508 -14.789 1 85.69 97 TYR A CA 1
ATOM 793 C C . TYR A 1 97 ? 20.266 7.352 -14.039 1 85.69 97 TYR A C 1
ATOM 795 O O . TYR A 1 97 ? 21.438 7.414 -13.688 1 85.69 97 TYR A O 1
ATOM 803 N N . GLN A 1 98 ? 19.531 6.332 -13.773 1 84.12 98 GLN A N 1
ATOM 804 C CA . GLN A 1 98 ? 20.031 5.16 -13.07 1 84.12 98 GLN A CA 1
ATOM 805 C C . GLN A 1 98 ? 19.484 3.871 -13.68 1 84.12 98 GLN A C 1
ATOM 807 O O . GLN A 1 98 ? 18.656 3.189 -13.078 1 84.12 98 GLN A O 1
ATOM 812 N N . ARG A 1 99 ? 20.172 3.533 -14.82 1 87.19 99 ARG A N 1
ATOM 813 C CA . ARG A 1 99 ? 19.734 2.336 -15.523 1 87.19 99 ARG A CA 1
ATOM 814 C C . ARG A 1 99 ? 20.422 1.092 -14.984 1 87.19 99 ARG A C 1
ATOM 816 O O . ARG A 1 99 ? 21.656 1.081 -14.828 1 87.19 99 ARG A O 1
ATOM 823 N N . GLU A 1 100 ? 19.609 0.233 -14.539 1 87.94 100 GLU A N 1
ATOM 824 C CA . GLU A 1 100 ? 20.109 -1.063 -14.086 1 87.94 100 GLU A CA 1
ATOM 825 C C . GLU A 1 100 ? 19.344 -2.207 -14.75 1 87.94 100 GLU A C 1
ATOM 827 O O . GLU A 1 100 ? 18.141 -2.096 -15 1 87.94 100 GLU A O 1
ATOM 832 N N . CYS A 1 101 ? 20.125 -3.252 -15.109 1 93.19 101 CYS A N 1
ATOM 833 C CA . CYS A 1 101 ? 19.453 -4.457 -15.602 1 93.19 101 CYS A CA 1
ATOM 834 C C . CYS A 1 101 ? 20.25 -5.703 -15.234 1 93.19 101 CYS A C 1
ATOM 836 O O . CYS A 1 101 ? 21.469 -5.758 -15.438 1 93.19 101 CYS A O 1
ATOM 838 N N . ASP A 1 102 ? 19.609 -6.605 -14.609 1 90.88 102 ASP A N 1
ATOM 839 C CA . ASP A 1 102 ? 20.125 -7.934 -14.312 1 90.88 102 ASP A CA 1
ATOM 840 C C . ASP A 1 102 ? 19.266 -9.016 -14.953 1 90.88 102 ASP A C 1
ATOM 842 O O . ASP A 1 102 ? 18.031 -8.969 -14.875 1 90.88 102 ASP A O 1
ATOM 846 N N . VAL A 1 103 ? 19.922 -9.883 -15.656 1 90 103 VAL A N 1
ATOM 847 C CA . VAL A 1 103 ? 19.219 -11 -16.281 1 90 103 VAL A CA 1
ATOM 848 C C . VAL A 1 103 ? 19.516 -12.289 -15.516 1 90 103 VAL A C 1
ATOM 850 O O . VAL A 1 103 ? 20.672 -12.594 -15.227 1 90 103 VAL A O 1
ATOM 853 N N . LYS A 1 104 ? 18.438 -12.953 -15.188 1 87.31 104 LYS A N 1
ATOM 854 C CA . LYS A 1 104 ? 18.562 -14.219 -14.477 1 87.31 104 LYS A CA 1
ATOM 855 C C . LYS A 1 104 ? 17.766 -15.32 -15.18 1 87.31 104 LYS A C 1
ATOM 857 O O . LYS A 1 104 ? 16.828 -15.039 -15.93 1 87.31 104 LYS A O 1
ATOM 862 N N . HIS A 1 105 ? 18.203 -16.594 -14.906 1 86.81 105 HIS A N 1
ATOM 863 C CA . HIS A 1 105 ? 17.5 -17.75 -15.445 1 86.81 105 HIS A CA 1
ATOM 864 C C . HIS A 1 105 ? 17.094 -18.719 -14.336 1 86.81 105 HIS A C 1
ATOM 866 O O . HIS A 1 105 ? 17.922 -19.125 -13.523 1 86.81 105 HIS A O 1
ATOM 872 N N . PHE A 1 106 ? 15.758 -18.906 -14.312 1 79.25 106 PHE A N 1
ATOM 873 C CA . PHE A 1 106 ? 15.188 -19.859 -13.375 1 79.25 106 PHE A CA 1
ATOM 874 C C . PHE A 1 106 ? 14.516 -21.016 -14.125 1 79.25 106 PHE A C 1
ATOM 876 O O . PHE A 1 106 ? 13.633 -20.781 -14.945 1 79.25 106 PHE A O 1
ATOM 883 N N . PRO A 1 107 ? 14.812 -22.219 -13.812 1 77.44 107 PRO A N 1
ATOM 884 C CA . PRO A 1 107 ? 14.328 -23.359 -14.594 1 77.44 107 PRO A CA 1
ATOM 885 C C . PRO A 1 107 ? 12.805 -23.516 -14.539 1 77.44 107 PRO A C 1
ATOM 887 O O . PRO A 1 107 ? 12.203 -24.031 -15.477 1 77.44 107 PRO A O 1
ATOM 890 N N . VAL A 1 108 ? 12.016 -23.203 -13.633 1 74.25 108 VAL A N 1
ATOM 891 C CA . VAL A 1 108 ? 10.609 -23.531 -13.453 1 74.25 108 VAL A CA 1
ATOM 892 C C . VAL A 1 108 ? 9.742 -22.5 -14.156 1 74.25 108 VAL A C 1
ATOM 894 O O . VAL A 1 108 ? 8.578 -22.766 -14.469 1 74.25 108 VAL A O 1
ATOM 897 N N . GLY A 1 109 ? 10.234 -21.391 -14.594 1 81.44 109 GLY A N 1
ATOM 898 C CA . GLY A 1 109 ? 9.422 -20.344 -15.188 1 81.44 109 GLY A CA 1
ATOM 899 C C . GLY A 1 109 ? 8.508 -19.656 -14.188 1 81.44 109 GLY A C 1
ATOM 900 O O . GLY A 1 109 ? 8.875 -19.484 -13.023 1 81.44 109 GLY A O 1
ATOM 901 N N . ILE A 1 110 ? 7.211 -19.328 -14.695 1 89.69 110 ILE A N 1
ATOM 902 C CA . ILE A 1 110 ? 6.297 -18.609 -13.82 1 89.69 110 ILE A CA 1
ATOM 903 C C . ILE A 1 110 ? 5.426 -19.609 -13.047 1 89.69 110 ILE A C 1
ATOM 905 O O . ILE A 1 110 ? 5.312 -20.766 -13.438 1 89.69 110 ILE A O 1
ATOM 909 N N . LEU A 1 111 ? 4.824 -19.188 -11.977 1 90.12 111 LEU A N 1
ATOM 910 C CA . LEU A 1 111 ? 3.945 -20.047 -11.188 1 90.12 111 LEU A CA 1
ATOM 911 C C . LEU A 1 111 ? 2.752 -20.5 -12.016 1 90.12 111 LEU A C 1
ATOM 913 O O . LEU A 1 111 ? 2.125 -19.703 -12.711 1 90.12 111 LEU A O 1
ATOM 917 N N . ARG A 1 112 ? 2.561 -21.797 -11.938 1 93.12 112 ARG A N 1
ATOM 918 C CA . ARG A 1 112 ? 1.361 -22.312 -12.586 1 93.12 112 ARG A CA 1
ATOM 919 C C . ARG A 1 112 ? 0.113 -21.984 -11.773 1 93.12 112 ARG A C 1
ATOM 921 O O . ARG A 1 112 ? 0.188 -21.781 -10.562 1 93.12 112 ARG A O 1
ATOM 928 N N . PRO A 1 113 ? -0.992 -21.969 -12.477 1 95.81 113 PRO A N 1
ATOM 929 C CA . PRO A 1 113 ? -2.227 -21.656 -11.75 1 95.81 113 PRO A CA 1
ATOM 930 C C . PRO A 1 113 ? -2.477 -22.594 -10.57 1 95.81 113 PRO A C 1
ATOM 932 O O . PRO A 1 113 ? -2.986 -22.172 -9.531 1 95.81 113 PRO A O 1
ATOM 935 N N . ASN A 1 114 ? -2.098 -23.812 -10.656 1 94.94 114 ASN A N 1
ATOM 936 C CA . ASN A 1 114 ? -2.363 -24.797 -9.609 1 94.94 114 ASN A CA 1
ATOM 937 C C . ASN A 1 114 ? -1.141 -25.016 -8.727 1 94.94 114 ASN A C 1
ATOM 939 O O . ASN A 1 114 ? -0.956 -26.094 -8.172 1 94.94 114 ASN A O 1
ATOM 943 N N . TRP A 1 115 ? -0.296 -24.016 -8.562 1 90.75 115 TRP A N 1
ATOM 944 C CA . TRP A 1 115 ? 0.977 -24.156 -7.863 1 90.75 115 TRP A CA 1
ATOM 945 C C . TRP A 1 115 ? 0.757 -24.547 -6.402 1 90.75 115 TRP A C 1
ATOM 947 O O . TRP A 1 115 ? 1.655 -25.078 -5.754 1 90.75 115 TRP A O 1
ATOM 957 N N . LEU A 1 116 ? -0.414 -24.375 -5.871 1 94.06 116 LEU A N 1
ATOM 958 C CA . LEU A 1 116 ? -0.698 -24.672 -4.473 1 94.06 116 LEU A CA 1
ATOM 959 C C . LEU A 1 116 ? -1.22 -26.109 -4.32 1 94.06 116 LEU A C 1
ATOM 961 O O . LEU A 1 116 ? -1.471 -26.562 -3.203 1 94.06 116 LEU A O 1
ATOM 965 N N . HIS A 1 117 ? -1.431 -26.766 -5.402 1 92.06 117 HIS A N 1
ATOM 966 C CA . HIS A 1 117 ? -1.864 -28.156 -5.305 1 92.06 117 HIS A CA 1
ATOM 967 C C . HIS A 1 117 ? -0.937 -28.953 -4.402 1 92.06 117 HIS A C 1
ATOM 969 O O . HIS A 1 117 ? 0.286 -28.828 -4.484 1 92.06 117 HIS A O 1
ATOM 975 N N . GLY A 1 118 ? -1.569 -29.75 -3.479 1 92.44 118 GLY A N 1
ATOM 976 C CA . GLY A 1 118 ? -0.797 -30.578 -2.578 1 92.44 118 GLY A CA 1
ATOM 977 C C . GLY A 1 118 ? -0.375 -29.859 -1.309 1 92.44 118 GLY A C 1
ATOM 978 O O . GLY A 1 118 ? 0.334 -30.438 -0.475 1 92.44 118 GLY A O 1
ATOM 979 N N . ALA A 1 119 ? -0.785 -28.688 -1.187 1 94.88 119 ALA A N 1
ATOM 980 C CA . ALA A 1 119 ? -0.473 -27.953 0.033 1 94.88 119 ALA A CA 1
ATOM 981 C C . ALA A 1 119 ? -1.17 -28.562 1.242 1 94.88 119 ALA A C 1
ATOM 983 O O . ALA A 1 119 ? -2.215 -29.203 1.105 1 94.88 119 ALA A O 1
ATOM 984 N N . THR A 1 120 ? -0.59 -28.359 2.359 1 95.81 120 THR A N 1
ATOM 985 C CA . THR A 1 120 ? -1.14 -28.875 3.611 1 95.81 120 THR A CA 1
ATOM 986 C C . THR A 1 120 ? -2.111 -27.859 4.223 1 95.81 120 THR A C 1
ATOM 988 O O . THR A 1 120 ? -1.748 -26.719 4.469 1 95.81 120 THR A O 1
ATOM 991 N N . TYR A 1 121 ? -3.252 -28.344 4.496 1 97.12 121 TYR A N 1
ATOM 992 C CA . TYR A 1 121 ? -4.277 -27.484 5.098 1 97.12 121 TYR A CA 1
ATOM 993 C C . TYR A 1 121 ? -4.02 -27.297 6.586 1 97.12 121 TYR A C 1
ATOM 995 O O . TYR A 1 121 ? -3.799 -28.266 7.316 1 97.12 121 TYR A O 1
ATOM 1003 N N . LEU A 1 122 ? -4.047 -25.984 7.074 1 96.62 122 LEU A N 1
ATOM 1004 C CA . LEU A 1 122 ? -3.676 -25.688 8.453 1 96.62 122 LEU A CA 1
ATOM 1005 C C . LEU A 1 122 ? -4.883 -25.203 9.25 1 96.62 122 LEU A C 1
ATOM 1007 O O . LEU A 1 122 ? -4.77 -24.906 10.438 1 96.62 122 LEU A O 1
ATOM 1011 N N . GLY A 1 123 ? -6.055 -25.047 8.57 1 97.75 123 GLY A N 1
ATOM 1012 C CA . GLY A 1 123 ? -7.25 -24.578 9.258 1 97.75 123 GLY A CA 1
ATOM 1013 C C . GLY A 1 123 ? -7.641 -23.156 8.867 1 97.75 123 GLY A C 1
ATOM 1014 O O . GLY A 1 123 ? -7.277 -22.688 7.789 1 97.75 123 GLY A O 1
ATOM 1015 N N . GLN A 1 124 ? -8.547 -22.609 9.711 1 97.94 124 GLN A N 1
ATOM 1016 C CA . GLN A 1 124 ? -9.039 -21.266 9.445 1 97.94 124 GLN A CA 1
ATOM 1017 C C . GLN A 1 124 ? -8.469 -20.266 10.445 1 97.94 124 GLN A C 1
ATOM 1019 O O . GLN A 1 124 ? -8.203 -20.609 11.602 1 97.94 124 GLN A O 1
ATOM 1024 N N . ARG A 1 125 ? -8.25 -19.078 9.961 1 97.12 125 ARG A N 1
ATOM 1025 C CA . ARG A 1 125 ? -7.754 -17.969 10.773 1 97.12 125 ARG A CA 1
ATOM 1026 C C . ARG A 1 125 ? -8.328 -16.641 10.305 1 97.12 125 ARG A C 1
ATOM 1028 O O . ARG A 1 125 ? -8.609 -16.469 9.117 1 97.12 125 ARG A O 1
ATOM 1035 N N . MET A 1 126 ? -8.516 -15.742 11.297 1 96.5 126 MET A N 1
ATOM 1036 C CA . MET A 1 126 ? -8.828 -14.359 10.938 1 96.5 126 MET A CA 1
ATOM 1037 C C . MET A 1 126 ? -7.559 -13.602 10.562 1 96.5 126 MET A C 1
ATOM 1039 O O . MET A 1 126 ? -6.605 -13.547 11.344 1 96.5 126 MET A O 1
ATOM 1043 N N . VAL A 1 127 ? -7.57 -13.094 9.289 1 94.94 127 VAL A N 1
ATOM 1044 C CA . VAL A 1 127 ? -6.438 -12.328 8.781 1 94.94 127 VAL A CA 1
ATOM 1045 C C . VAL A 1 127 ? -6.938 -11.047 8.117 1 94.94 127 VAL A C 1
ATOM 1047 O O . VAL A 1 127 ? -7.797 -11.094 7.234 1 94.94 127 VAL A O 1
ATOM 1050 N N . ASP A 1 128 ? -6.387 -9.914 8.461 1 93.25 128 ASP A N 1
ATOM 1051 C CA . ASP A 1 128 ? -6.785 -8.633 7.883 1 93.25 128 ASP A CA 1
ATOM 1052 C C . ASP A 1 128 ? -8.305 -8.461 7.922 1 93.25 128 ASP A C 1
ATOM 1054 O O . ASP A 1 128 ? -8.906 -8.008 6.949 1 93.25 128 ASP A O 1
ATOM 1058 N N . ASN A 1 129 ? -8.914 -9.008 8.914 1 90.62 129 ASN A N 1
ATOM 1059 C CA . ASN A 1 129 ? -10.352 -8.945 9.148 1 90.62 129 ASN A CA 1
ATOM 1060 C C . ASN A 1 129 ? -11.125 -9.844 8.188 1 90.62 129 ASN A C 1
ATOM 1062 O O . ASN A 1 129 ? -12.305 -9.609 7.926 1 90.62 129 ASN A O 1
ATOM 1066 N N . PHE A 1 130 ? -10.445 -10.82 7.539 1 96.69 130 PHE A N 1
ATOM 1067 C CA . PHE A 1 130 ? -11.062 -11.859 6.719 1 96.69 130 PHE A CA 1
ATOM 1068 C C . PHE A 1 130 ? -10.898 -13.227 7.355 1 96.69 130 PHE A C 1
ATOM 1070 O O . PHE A 1 130 ? -9.82 -13.562 7.859 1 96.69 130 PHE A O 1
ATOM 1077 N N . LEU A 1 131 ? -11.953 -13.992 7.352 1 98.12 131 LEU A N 1
ATOM 1078 C CA . LEU A 1 131 ? -11.789 -15.406 7.664 1 98.12 131 LEU A CA 1
ATOM 1079 C C . LEU A 1 131 ? -11.148 -16.156 6.5 1 98.12 131 LEU A C 1
ATOM 1081 O O . LEU A 1 131 ? -11.703 -16.172 5.395 1 98.12 131 LEU A O 1
ATOM 1085 N N . CYS A 1 132 ? -9.992 -16.75 6.836 1 98.38 132 CYS A N 1
ATOM 1086 C CA . CYS A 1 132 ? -9.227 -17.344 5.746 1 98.38 132 CYS A CA 1
ATOM 1087 C C . CYS A 1 132 ? -9 -18.828 5.992 1 98.38 132 CYS A C 1
ATOM 1089 O O . CYS A 1 132 ? -8.82 -19.25 7.137 1 98.38 132 CYS A O 1
ATOM 1091 N N . ASN A 1 133 ? -9.062 -19.562 4.898 1 98.5 133 ASN A N 1
ATOM 1092 C CA . ASN A 1 133 ? -8.375 -20.859 4.883 1 98.5 133 ASN A CA 1
ATOM 1093 C C . ASN A 1 133 ? -6.867 -20.688 4.746 1 98.5 133 ASN A C 1
ATOM 1095 O O . ASN A 1 133 ? -6.398 -19.859 3.969 1 98.5 133 ASN A O 1
ATOM 1099 N N . VAL A 1 134 ? -6.133 -21.578 5.496 1 97.62 134 VAL A N 1
ATOM 1100 C CA . VAL A 1 134 ? -4.684 -21.422 5.512 1 97.62 134 VAL A CA 1
ATOM 1101 C C . VAL A 1 134 ? -4.023 -22.719 5.051 1 97.62 134 VAL A C 1
ATOM 1103 O O . VAL A 1 134 ? -4.414 -23.812 5.477 1 97.62 134 VAL A O 1
ATOM 1106 N N . TRP A 1 135 ? -3.059 -22.594 4.129 1 97.19 135 TRP A N 1
ATOM 1107 C CA . TRP A 1 135 ? -2.27 -23.734 3.67 1 97.19 135 TRP A CA 1
ATOM 1108 C C . TRP A 1 135 ? -0.777 -23.438 3.799 1 97.19 135 TRP A C 1
ATOM 1110 O O . TRP A 1 135 ? -0.353 -22.281 3.75 1 97.19 135 TRP A O 1
ATOM 1120 N N . GLU A 1 136 ? -0.11 -24.5 3.943 1 94.44 136 GLU A N 1
ATOM 1121 C CA . GLU A 1 136 ? 1.348 -24.469 3.879 1 94.44 136 GLU A CA 1
ATOM 1122 C C . GLU A 1 136 ? 1.865 -25.219 2.656 1 94.44 136 GLU A C 1
ATOM 1124 O O . GLU A 1 136 ? 1.414 -26.328 2.367 1 94.44 136 GLU A O 1
ATOM 1129 N N . LYS A 1 137 ? 2.66 -24.531 1.952 1 90.62 137 LYS A N 1
ATOM 1130 C CA . LYS A 1 137 ? 3.32 -25.141 0.802 1 90.62 137 LYS A CA 1
ATOM 1131 C C . LYS A 1 137 ? 4.836 -25.109 0.958 1 90.62 137 LYS A C 1
ATOM 1133 O O . LYS A 1 137 ? 5.414 -24.078 1.276 1 90.62 137 LYS A O 1
ATOM 1138 N N . VAL A 1 138 ? 5.621 -26.188 0.785 1 81.94 138 VAL A N 1
ATOM 1139 C CA . VAL A 1 138 ? 7.062 -26.406 0.857 1 81.94 138 VAL A CA 1
ATOM 1140 C C . VAL A 1 138 ? 7.605 -25.828 2.164 1 81.94 138 VAL A C 1
ATOM 1142 O O . VAL A 1 138 ? 8.711 -25.281 2.197 1 81.94 138 VAL A O 1
ATOM 1145 N N . HIS A 1 139 ? 7.02 -25.75 3.197 1 78.31 139 HIS A N 1
ATOM 1146 C CA . HIS A 1 139 ? 7.355 -25.469 4.586 1 78.31 139 HIS A CA 1
ATOM 1147 C C . HIS A 1 139 ? 7.648 -23.984 4.793 1 78.31 139 HIS A C 1
ATOM 1149 O O . HIS A 1 139 ? 7.816 -23.531 5.926 1 78.31 139 HIS A O 1
ATOM 1155 N N . PHE A 1 140 ? 7.684 -23.219 3.67 1 82.38 140 PHE A N 1
ATOM 1156 C CA . PHE A 1 140 ? 8.023 -21.828 3.949 1 82.38 140 PHE A CA 1
ATOM 1157 C C . PHE A 1 140 ? 6.977 -20.891 3.355 1 82.38 140 PHE A C 1
ATOM 1159 O O . PHE A 1 140 ? 7.105 -19.656 3.453 1 82.38 140 PHE A O 1
ATOM 1166 N N . ILE A 1 141 ? 5.992 -21.406 2.723 1 89.69 141 ILE A N 1
ATOM 1167 C CA . ILE A 1 141 ? 4.918 -20.547 2.213 1 89.69 141 ILE A CA 1
ATOM 1168 C C . ILE A 1 141 ? 3.645 -20.797 3.02 1 89.69 141 ILE A C 1
ATOM 1170 O O . ILE A 1 141 ? 3.223 -21.938 3.201 1 89.69 141 ILE A O 1
ATOM 1174 N N . ARG A 1 142 ? 3.133 -19.828 3.496 1 93.62 142 ARG A N 1
ATOM 1175 C CA . ARG A 1 142 ? 1.784 -19.844 4.051 1 93.62 142 ARG A CA 1
ATOM 1176 C C . ARG A 1 142 ? 0.833 -19 3.207 1 93.62 142 ARG A C 1
ATOM 1178 O O . ARG A 1 142 ? 1.127 -17.844 2.902 1 93.62 142 ARG A O 1
ATOM 1185 N N . TYR A 1 143 ? -0.162 -19.656 2.818 1 96.25 143 TYR A N 1
ATOM 1186 C CA . TYR A 1 143 ? -1.125 -19.031 1.909 1 96.25 143 TYR A CA 1
ATOM 1187 C C . TYR A 1 143 ? -2.49 -18.906 2.574 1 96.25 143 TYR A C 1
ATOM 1189 O O . TYR A 1 143 ? -3.004 -19.859 3.156 1 96.25 143 TYR A O 1
ATOM 1197 N N . TYR A 1 144 ? -3.076 -17.641 2.549 1 97.69 144 TYR A N 1
ATOM 1198 C CA . TYR A 1 144 ? -4.359 -17.328 3.17 1 97.69 144 TYR A CA 1
ATOM 1199 C C . TYR A 1 144 ? -5.391 -16.953 2.119 1 97.69 144 TYR A C 1
ATOM 1201 O O . TYR A 1 144 ? -5.195 -15.984 1.37 1 97.69 144 TYR A O 1
ATOM 1209 N N . GLU A 1 145 ? -6.434 -17.703 2.051 1 98.38 145 GLU A N 1
ATOM 1210 C CA . GLU A 1 145 ? -7.52 -17.469 1.102 1 98.38 145 GLU A CA 1
ATOM 1211 C C . GLU A 1 145 ? -8.836 -17.172 1.821 1 98.38 145 GLU A C 1
ATOM 1213 O O . GLU A 1 145 ? -9.211 -17.906 2.742 1 98.38 145 GLU A O 1
ATOM 1218 N N . HIS A 1 146 ? -9.461 -16.141 1.377 1 98.25 146 HIS A N 1
ATOM 1219 C CA . HIS A 1 146 ? -10.75 -15.797 1.963 1 98.25 146 HIS A CA 1
ATOM 1220 C C . HIS A 1 146 ? -11.758 -16.922 1.771 1 98.25 146 HIS A C 1
ATOM 1222 O O . HIS A 1 146 ? -11.984 -17.375 0.645 1 98.25 146 HIS A O 1
ATOM 1228 N N . VAL A 1 147 ? -12.383 -17.219 2.82 1 97.94 147 VAL A N 1
ATOM 1229 C CA . VAL A 1 147 ? -13.289 -18.359 2.789 1 97.94 147 VAL A CA 1
ATOM 1230 C C . VAL A 1 147 ? -14.477 -18.047 1.878 1 97.94 147 VAL A C 1
ATOM 1232 O O . VAL A 1 147 ? -14.875 -18.891 1.063 1 97.94 147 VAL A O 1
ATOM 1235 N N . ALA A 1 148 ? -14.961 -16.922 1.962 1 96.25 148 ALA A N 1
ATOM 1236 C CA . ALA A 1 148 ? -16.219 -16.594 1.297 1 96.25 148 ALA A CA 1
ATOM 1237 C C . ALA A 1 148 ? -16.016 -16.344 -0.193 1 96.25 148 ALA A C 1
ATOM 1239 O O . ALA A 1 148 ? -16.797 -16.781 -1.025 1 96.25 148 ALA A O 1
ATOM 1240 N N . THR A 1 149 ? -14.984 -15.641 -0.585 1 96.12 149 THR A N 1
ATOM 1241 C CA . THR A 1 149 ? -14.844 -15.188 -1.967 1 96.12 149 THR A CA 1
ATOM 1242 C C . THR A 1 149 ? -13.773 -16 -2.693 1 96.12 149 THR A C 1
ATOM 1244 O O . THR A 1 149 ? -13.672 -15.938 -3.92 1 96.12 149 THR A O 1
ATOM 1247 N N . LYS A 1 150 ? -12.914 -16.672 -1.952 1 96.88 150 LYS A N 1
ATOM 1248 C CA . LYS A 1 150 ? -11.836 -17.5 -2.486 1 96.88 150 LYS A CA 1
ATOM 1249 C C . LYS A 1 150 ? -10.695 -16.641 -3.021 1 96.88 150 LYS A C 1
ATOM 1251 O O . LYS A 1 150 ? -9.781 -17.156 -3.676 1 96.88 150 LYS A O 1
ATOM 1256 N N . ARG A 1 151 ? -10.68 -15.398 -2.775 1 97.12 151 ARG A N 1
ATOM 1257 C CA . ARG A 1 151 ? -9.578 -14.523 -3.164 1 97.12 151 ARG A CA 1
ATOM 1258 C C . ARG A 1 151 ? -8.414 -14.648 -2.184 1 97.12 151 ARG A C 1
ATOM 1260 O O . ARG A 1 151 ? -8.625 -14.812 -0.981 1 97.12 151 ARG A O 1
ATOM 1267 N N . PRO A 1 152 ? -7.223 -14.555 -2.762 1 98 152 PRO A N 1
ATOM 1268 C CA . PRO A 1 152 ? -6.09 -14.5 -1.835 1 98 152 PRO A CA 1
ATOM 1269 C C . PRO A 1 152 ? -6.102 -13.242 -0.971 1 98 152 PRO A C 1
ATOM 1271 O O . PRO A 1 152 ? -6.457 -12.156 -1.45 1 98 152 PRO A O 1
ATOM 1274 N N . VAL A 1 153 ? -5.711 -13.422 0.318 1 98.06 153 VAL A N 1
ATOM 1275 C CA . VAL A 1 153 ? -5.703 -12.297 1.249 1 98.06 153 VAL A CA 1
ATOM 1276 C C . VAL A 1 153 ? -4.266 -11.961 1.636 1 98.06 153 VAL A C 1
ATOM 1278 O O . VAL A 1 153 ? -3.9 -10.789 1.733 1 98.06 153 VAL A O 1
ATOM 1281 N N . LYS A 1 154 ? -3.514 -13.016 1.794 1 96.38 154 LYS A N 1
ATOM 1282 C CA . LYS A 1 154 ? -2.172 -12.875 2.352 1 96.38 154 LYS A CA 1
ATOM 1283 C C . LYS A 1 154 ? -1.305 -14.086 2.01 1 96.38 154 LYS A C 1
ATOM 1285 O O . LYS A 1 154 ? -1.811 -15.195 1.877 1 96.38 154 LYS A O 1
ATOM 1290 N N . TRP A 1 155 ? -0.132 -13.891 1.839 1 93.5 155 TRP A N 1
ATOM 1291 C CA . TRP A 1 155 ? 0.794 -15.016 1.854 1 93.5 155 TRP A CA 1
ATOM 1292 C C . TRP A 1 155 ? 2.117 -14.625 2.506 1 93.5 155 TRP A C 1
ATOM 1294 O O . TRP A 1 155 ? 2.484 -13.445 2.523 1 93.5 155 TRP A O 1
ATOM 1304 N N . VAL A 1 156 ? 2.713 -15.523 3.164 1 91.56 156 VAL A N 1
ATOM 1305 C CA . VAL A 1 156 ? 3.951 -15.352 3.916 1 91.56 156 VAL A CA 1
ATOM 1306 C C . VAL A 1 156 ? 5.012 -16.312 3.393 1 91.56 156 VAL A C 1
ATOM 1308 O O . VAL A 1 156 ? 4.734 -17.5 3.195 1 91.56 156 VAL A O 1
ATOM 1311 N N . PHE A 1 157 ? 6.09 -15.633 3.072 1 83.62 157 PHE A N 1
ATOM 1312 C CA . PHE A 1 157 ? 7.266 -16.438 2.771 1 83.62 157 PHE A CA 1
ATOM 1313 C C . PHE A 1 157 ? 8.227 -16.453 3.953 1 83.62 157 PHE A C 1
ATOM 1315 O O . PHE A 1 157 ? 8.57 -15.398 4.496 1 83.62 157 PHE A O 1
ATOM 1322 N N . PHE A 1 158 ? 8.695 -17.656 4.422 1 75.25 158 PHE A N 1
ATOM 1323 C CA . PHE A 1 158 ? 9.641 -17.859 5.516 1 75.25 158 PHE A CA 1
ATOM 1324 C C . PHE A 1 158 ? 9.078 -17.312 6.82 1 75.25 158 PHE A C 1
ATOM 1326 O O . PHE A 1 158 ? 8.617 -16.172 6.879 1 75.25 158 PHE A O 1
ATOM 1333 N N . GLU A 1 159 ? 8.906 -18.375 7.699 1 60.88 159 GLU A N 1
ATOM 1334 C CA . GLU A 1 159 ? 8.547 -17.938 9.047 1 60.88 159 GLU A CA 1
ATOM 1335 C C . GLU A 1 159 ? 9.758 -17.375 9.789 1 60.88 159 GLU A C 1
ATOM 1337 O O . GLU A 1 159 ? 10.812 -18 9.836 1 60.88 159 GLU A O 1
ATOM 1342 N N . GLY A 1 160 ? 10.07 -16.078 9.93 1 58.72 160 GLY A N 1
ATOM 1343 C CA . GLY A 1 160 ? 11.211 -15.43 10.562 1 58.72 160 GLY A CA 1
ATOM 1344 C C . GLY A 1 160 ? 12.008 -14.555 9.617 1 58.72 160 GLY A C 1
ATOM 1345 O O . GLY A 1 160 ? 11.664 -14.43 8.438 1 58.72 160 GLY A O 1
ATOM 1346 N N . PRO A 1 161 ? 13 -13.883 10.125 1 60.19 161 PRO A N 1
ATOM 1347 C CA . PRO A 1 161 ? 13.898 -13.117 9.25 1 60.19 161 PRO A CA 1
ATOM 1348 C C . PRO A 1 161 ? 14.711 -14.008 8.312 1 60.19 161 PRO A C 1
ATOM 1350 O O . PRO A 1 161 ? 15.164 -15.086 8.719 1 60.19 161 PRO A O 1
ATOM 1353 N N . PRO A 1 162 ? 14.789 -13.797 6.816 1 58.84 162 PRO A N 1
ATOM 1354 C CA . PRO A 1 162 ? 14.102 -12.625 6.258 1 58.84 162 PRO A CA 1
ATOM 1355 C C . PRO A 1 162 ? 12.648 -12.914 5.902 1 58.84 162 PRO A C 1
ATOM 1357 O O . PRO A 1 162 ? 12.367 -13.75 5.039 1 58.84 162 PRO A O 1
ATOM 1360 N N . GLY A 1 163 ? 11.664 -12.57 6.715 1 74.5 163 GLY A N 1
ATOM 1361 C CA . GLY A 1 163 ? 10.25 -12.844 6.504 1 74.5 163 GLY A CA 1
ATOM 1362 C C . GLY A 1 163 ? 9.586 -11.844 5.574 1 74.5 163 GLY A C 1
ATOM 1363 O O . GLY A 1 163 ? 9.961 -10.672 5.543 1 74.5 163 GLY A O 1
ATOM 1364 N N . TYR A 1 164 ? 8.875 -12.438 4.426 1 84.5 164 TYR A N 1
ATOM 1365 C CA . TYR A 1 164 ? 8.078 -11.633 3.498 1 84.5 164 TYR A CA 1
ATOM 1366 C C . TYR A 1 164 ? 6.59 -11.852 3.727 1 84.5 164 TYR A C 1
ATOM 1368 O O . TYR A 1 164 ? 6.117 -12.992 3.766 1 84.5 164 TYR A O 1
ATOM 1376 N N . THR A 1 165 ? 6.008 -10.773 3.988 1 92.12 165 THR A N 1
ATOM 1377 C CA . THR A 1 165 ? 4.555 -10.836 4.121 1 92.12 165 THR A CA 1
ATOM 1378 C C . THR A 1 165 ? 3.879 -9.992 3.041 1 92.12 165 THR A C 1
ATOM 1380 O O . THR A 1 165 ? 4.199 -8.812 2.875 1 92.12 165 THR A O 1
ATOM 1383 N N . ALA A 1 166 ? 3.029 -10.641 2.281 1 95.06 166 ALA A N 1
ATOM 1384 C CA . ALA A 1 166 ? 2.281 -9.969 1.218 1 95.06 166 ALA A CA 1
ATOM 1385 C C . ALA A 1 166 ? 0.815 -9.797 1.604 1 95.06 166 ALA A C 1
ATOM 1387 O O . ALA A 1 166 ? 0.13 -10.773 1.915 1 95.06 166 ALA A O 1
ATOM 1388 N N . HIS A 1 167 ? 0.335 -8.602 1.672 1 96.62 167 HIS A N 1
ATOM 1389 C CA . HIS A 1 167 ? -1.083 -8.297 1.824 1 96.62 167 HIS A CA 1
ATOM 1390 C C . HIS A 1 167 ? -1.716 -7.93 0.484 1 96.62 167 HIS A C 1
ATOM 1392 O O . HIS A 1 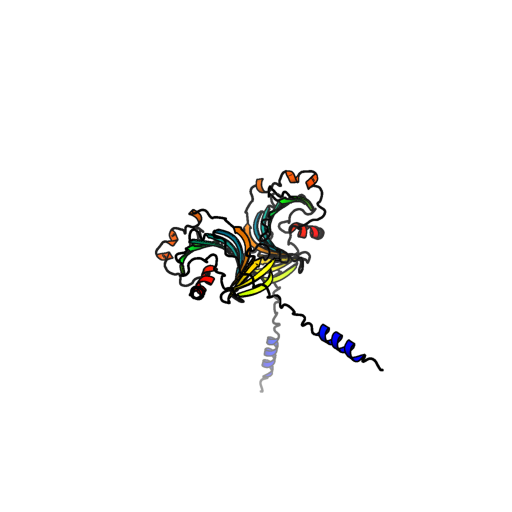167 ? -1.356 -6.918 -0.122 1 96.62 167 HIS A O 1
ATOM 1398 N N . VAL A 1 168 ? -2.648 -8.766 0.065 1 97.88 168 VAL A N 1
ATOM 1399 C CA . VAL A 1 168 ? -3.293 -8.555 -1.228 1 97.88 168 VAL A CA 1
ATOM 1400 C C . VAL A 1 168 ? -4.359 -7.469 -1.103 1 97.88 168 VAL A C 1
ATOM 1402 O O . VAL A 1 168 ? -5.379 -7.668 -0.439 1 97.88 168 VAL A O 1
ATOM 1405 N N . MET A 1 169 ? -4.109 -6.391 -1.794 1 97.56 169 MET A N 1
ATOM 1406 C CA . MET A 1 169 ? -5.012 -5.25 -1.649 1 97.56 169 MET A CA 1
ATOM 1407 C C . MET A 1 169 ? -6.141 -5.316 -2.674 1 97.56 169 MET A C 1
ATOM 1409 O O . MET A 1 169 ? -7.289 -5.004 -2.357 1 97.56 169 MET A O 1
ATOM 1413 N N . THR A 1 170 ? -5.758 -5.605 -3.857 1 97.44 170 THR A N 1
ATOM 1414 C CA . THR A 1 170 ? -6.727 -5.785 -4.934 1 97.44 170 THR A CA 1
ATOM 1415 C C . THR A 1 170 ? -6.469 -7.09 -5.684 1 97.44 170 THR A C 1
ATOM 1417 O O . THR A 1 170 ? -5.359 -7.621 -5.645 1 97.44 170 THR A O 1
ATOM 1420 N N . PHE A 1 171 ? -7.508 -7.637 -6.23 1 97.94 171 PHE A N 1
ATOM 1421 C CA . PHE A 1 171 ? -7.445 -8.852 -7.035 1 97.94 171 PHE A CA 1
ATOM 1422 C C . PHE A 1 171 ? -8.422 -8.773 -8.211 1 97.94 171 PHE A C 1
ATOM 1424 O O . PHE A 1 171 ? -9.594 -9.117 -8.07 1 97.94 171 PHE A O 1
ATOM 1431 N N . GLU A 1 172 ? -7.832 -8.344 -9.305 1 97.5 172 GLU A N 1
ATOM 1432 C CA . GLU A 1 172 ? -8.656 -8.078 -10.484 1 97.5 172 GLU A CA 1
ATOM 1433 C C . GLU A 1 172 ? -8.516 -9.18 -11.523 1 97.5 172 GLU A C 1
ATOM 1435 O O . GLU A 1 172 ? -7.664 -9.102 -12.414 1 97.5 172 GLU A O 1
ATOM 1440 N N . VAL A 1 173 ? -9.43 -10.117 -11.406 1 97.88 173 VAL A N 1
ATOM 1441 C CA . VAL A 1 173 ? -9.414 -11.266 -12.305 1 97.88 173 VAL A CA 1
ATOM 1442 C C . VAL A 1 173 ? -9.711 -10.812 -13.727 1 97.88 173 VAL A C 1
ATOM 1444 O O . VAL A 1 173 ? -10.633 -10.016 -13.953 1 97.88 173 VAL A O 1
ATOM 1447 N N . GLY A 1 174 ? -8.938 -11.273 -14.656 1 98.31 174 GLY A N 1
ATOM 1448 C CA . GLY A 1 174 ? -9.172 -10.977 -16.062 1 98.31 174 GLY A CA 1
ATOM 1449 C C . GLY A 1 174 ? -8.438 -9.742 -16.547 1 98.31 174 GLY A C 1
ATOM 1450 O O . GLY A 1 174 ? -8.352 -9.484 -17.75 1 98.31 174 GLY A O 1
ATOM 1451 N N . ALA A 1 175 ? -7.906 -8.953 -15.656 1 98.12 175 ALA A N 1
ATOM 1452 C CA . ALA A 1 175 ? -7.129 -7.781 -16.047 1 98.12 175 ALA A CA 1
ATOM 1453 C C . ALA A 1 175 ? -5.875 -8.188 -16.812 1 98.12 175 ALA A C 1
ATOM 1455 O O . ALA A 1 175 ? -5.199 -9.148 -16.453 1 98.12 175 ALA A O 1
ATOM 1456 N N . VAL A 1 176 ? -5.613 -7.391 -17.875 1 98.31 176 VAL A N 1
ATOM 1457 C CA . VAL A 1 176 ? -4.465 -7.676 -18.734 1 98.31 176 VAL A CA 1
ATOM 1458 C C . VAL A 1 176 ? -3.664 -6.395 -18.969 1 98.31 176 VAL A C 1
ATOM 1460 O O . VAL A 1 176 ? -4.242 -5.328 -19.188 1 98.31 176 VAL A O 1
ATOM 1463 N N . LEU A 1 177 ? -2.377 -6.539 -18.875 1 98.31 177 LEU A N 1
ATOM 1464 C CA . LEU A 1 177 ? -1.482 -5.434 -19.203 1 98.31 177 LEU A CA 1
ATOM 1465 C C . LEU A 1 177 ? -1.189 -5.398 -20.688 1 98.31 177 LEU A C 1
ATOM 1467 O O . LEU A 1 177 ? -0.971 -6.441 -21.312 1 98.31 177 LEU A O 1
ATOM 1471 N N . ASP A 1 178 ? -1.151 -4.172 -21.203 1 97.5 178 ASP A N 1
ATOM 1472 C CA . ASP A 1 178 ? -0.858 -4.039 -22.625 1 97.5 178 ASP A CA 1
ATOM 1473 C C . ASP A 1 178 ? 0.535 -4.574 -22.953 1 97.5 178 ASP A C 1
ATOM 1475 O O . ASP A 1 178 ? 1.481 -4.355 -22.188 1 97.5 178 ASP A O 1
ATOM 1479 N N . ASP A 1 179 ? 0.707 -5.133 -24.109 1 96.75 179 ASP A N 1
ATOM 1480 C CA . ASP A 1 179 ? 1.887 -5.887 -24.516 1 96.75 179 ASP A CA 1
ATOM 1481 C C . ASP A 1 179 ? 3.148 -5.035 -24.422 1 96.75 179 ASP A C 1
ATOM 1483 O O . ASP A 1 179 ? 4.184 -5.504 -23.938 1 96.75 179 ASP A O 1
ATOM 1487 N N . PRO A 1 180 ? 3.188 -3.779 -24.766 1 96 180 PRO A N 1
ATOM 1488 C CA . PRO A 1 180 ? 4.43 -3.004 -24.734 1 96 180 PRO A CA 1
ATOM 1489 C C . PRO A 1 180 ? 4.992 -2.855 -23.328 1 96 180 PRO A C 1
ATOM 1491 O O . PRO A 1 180 ? 6.195 -2.635 -23.156 1 96 180 PRO A O 1
ATOM 1494 N N . ASN A 1 181 ? 4.156 -3.014 -22.359 1 96.25 181 ASN A N 1
ATOM 1495 C CA . ASN A 1 181 ? 4.582 -2.791 -20.984 1 96.25 181 ASN A CA 1
ATOM 1496 C C . ASN A 1 181 ? 5.312 -4.004 -20.422 1 96.25 181 ASN A C 1
ATOM 1498 O O . ASN A 1 181 ? 5.859 -3.947 -19.312 1 96.25 181 ASN A O 1
ATOM 1502 N N . TRP A 1 182 ? 5.371 -5.074 -21.172 1 97.06 182 TRP A N 1
ATOM 1503 C CA . TRP A 1 182 ? 6.051 -6.289 -20.734 1 97.06 182 TRP A CA 1
ATOM 1504 C C . TRP A 1 182 ? 7.508 -6.285 -21.188 1 97.06 182 TRP A C 1
ATOM 1506 O O . TRP A 1 182 ? 8.312 -7.09 -20.719 1 97.06 182 TRP A O 1
ATOM 1516 N N . GLN A 1 183 ? 7.82 -5.477 -22.109 1 94.56 183 GLN A N 1
ATOM 1517 C CA . GLN A 1 183 ? 9.117 -5.535 -22.781 1 94.56 183 GLN A CA 1
ATOM 1518 C C . GLN A 1 183 ? 10.203 -4.898 -21.922 1 94.56 183 GLN A C 1
ATOM 1520 O O . GLN A 1 183 ? 10.094 -3.732 -21.547 1 94.56 183 GLN A O 1
ATOM 1525 N N . ALA A 1 184 ? 11.211 -5.668 -21.641 1 95 184 ALA A N 1
ATOM 1526 C CA . ALA A 1 184 ? 12.391 -5.113 -20.984 1 95 184 ALA A CA 1
ATOM 1527 C C . ALA A 1 184 ? 13.094 -4.105 -21.875 1 95 184 ALA A C 1
ATOM 1529 O O . ALA A 1 184 ? 13.047 -4.223 -23.109 1 95 184 ALA A O 1
ATOM 1530 N N . PRO A 1 185 ? 13.719 -3.188 -21.266 1 94.69 185 PRO A N 1
ATOM 1531 C CA . PRO A 1 185 ? 14.398 -2.182 -22.094 1 94.69 185 PRO A CA 1
ATOM 1532 C C . PRO A 1 185 ? 15.547 -2.766 -22.906 1 94.69 185 PRO A C 1
ATOM 1534 O O . PRO A 1 185 ? 16.062 -3.832 -22.578 1 94.69 185 PRO A O 1
ATOM 1537 N N . VAL A 1 186 ? 15.922 -2.025 -23.859 1 91.94 186 VAL A N 1
ATOM 1538 C CA . VAL A 1 186 ? 16.875 -2.488 -24.859 1 91.94 186 VAL A CA 1
ATOM 1539 C C . VAL A 1 186 ? 18.219 -2.762 -24.188 1 91.94 186 VAL A C 1
ATOM 1541 O O . VAL A 1 186 ? 18.953 -3.678 -24.594 1 91.94 186 VAL A O 1
ATOM 1544 N N . TYR A 1 187 ? 18.547 -2.035 -23.156 1 92.56 187 TYR A N 1
ATOM 1545 C CA . TYR A 1 187 ? 19.859 -2.166 -22.531 1 92.56 187 TYR A CA 1
ATOM 1546 C C . TYR A 1 187 ? 19.969 -3.473 -21.75 1 92.56 187 TYR A C 1
ATOM 1548 O O . TYR A 1 187 ? 21.062 -3.863 -21.328 1 92.56 187 TYR A O 1
ATOM 1556 N N . CYS A 1 188 ? 18.891 -4.129 -21.562 1 93.44 188 CYS A N 1
ATOM 1557 C CA . CYS A 1 188 ? 18.922 -5.438 -20.922 1 93.44 188 CYS A CA 1
ATOM 1558 C C . CYS A 1 188 ? 19.422 -6.508 -21.891 1 93.44 188 CYS A C 1
ATOM 1560 O O . CYS A 1 188 ? 19.734 -7.625 -21.469 1 93.44 188 CYS A O 1
ATOM 1562 N N . PHE A 1 189 ? 19.562 -6.223 -23.094 1 90.38 189 PHE A N 1
ATOM 1563 C CA . PHE A 1 189 ? 19.922 -7.215 -24.094 1 90.38 189 PHE A CA 1
ATOM 1564 C C . PHE A 1 189 ? 21.344 -7.004 -24.578 1 90.38 189 PHE A C 1
ATOM 1566 O O . PHE A 1 189 ? 21.75 -7.547 -25.609 1 90.38 189 PHE A O 1
ATOM 1573 N N . THR A 1 190 ? 22.047 -6.203 -23.797 1 83.31 190 THR A N 1
ATOM 1574 C CA . THR A 1 190 ? 23.453 -6.02 -24.078 1 83.31 190 THR A CA 1
ATOM 1575 C C . THR A 1 190 ? 24.297 -7.074 -23.359 1 83.31 190 THR A C 1
ATOM 1577 O O . THR A 1 190 ? 23.812 -7.73 -22.438 1 83.31 190 THR A O 1
ATOM 1580 N N . ASP A 1 191 ? 25.531 -7.262 -23.828 1 74.19 191 ASP A N 1
ATOM 1581 C CA . ASP A 1 191 ? 26.422 -8.25 -23.234 1 74.19 191 ASP A CA 1
ATOM 1582 C C . ASP A 1 191 ? 26.719 -7.934 -21.766 1 74.19 191 ASP A C 1
ATOM 1584 O O . ASP A 1 191 ? 26.906 -8.844 -20.953 1 74.19 191 ASP A O 1
ATOM 1588 N N . GLU A 1 192 ? 26.734 -6.762 -21.375 1 67.94 192 GLU A N 1
ATOM 1589 C CA . GLU A 1 192 ? 27 -6.348 -20 1 67.94 192 GLU A CA 1
ATOM 1590 C C . GLU A 1 192 ? 25.875 -6.762 -19.062 1 67.94 192 GLU A C 1
ATOM 1592 O O . GLU A 1 192 ? 26.125 -7.203 -17.938 1 67.94 192 GLU A O 1
ATOM 1597 N N . ALA A 1 193 ? 24.734 -6.703 -19.5 1 65.31 193 ALA A N 1
ATOM 1598 C CA . ALA A 1 193 ? 23.562 -7.027 -18.688 1 65.31 193 ALA A CA 1
ATOM 1599 C C . ALA A 1 193 ? 23.469 -8.531 -18.422 1 65.31 193 ALA A C 1
ATOM 1601 O O . ALA A 1 193 ? 22.984 -8.961 -17.375 1 65.31 193 ALA A O 1
ATOM 1602 N N . LYS A 1 194 ? 23.938 -9.266 -19.375 1 61.91 194 LYS A N 1
ATOM 1603 C CA . LYS A 1 194 ? 23.844 -10.719 -19.266 1 61.91 194 LYS A CA 1
ATOM 1604 C C . LYS A 1 194 ? 24.875 -11.25 -18.266 1 61.91 194 LYS A C 1
ATOM 1606 O O . LYS A 1 194 ? 24.75 -12.383 -17.797 1 61.91 194 LYS A O 1
ATOM 1611 N N . LYS A 1 195 ? 25.781 -10.336 -17.922 1 57.06 195 LYS A N 1
ATOM 1612 C CA . LYS A 1 195 ? 26.766 -10.844 -16.969 1 57.06 195 LYS A CA 1
ATOM 1613 C C . LYS A 1 195 ? 26.172 -10.922 -15.562 1 57.06 195 LYS A C 1
ATOM 1615 O O . LYS A 1 195 ? 25.531 -9.977 -15.102 1 57.06 195 LYS A O 1
ATOM 1620 N N . GLU A 1 196 ? 25.766 -12.133 -15.242 1 53 196 GLU A N 1
ATOM 1621 C CA . GLU A 1 196 ? 25.172 -12.469 -13.953 1 53 196 GLU A CA 1
ATOM 1622 C C . GLU A 1 196 ? 25.734 -11.602 -12.836 1 53 196 GLU A C 1
ATOM 1624 O O . GLU A 1 196 ? 26.938 -11.555 -12.625 1 53 196 GLU A O 1
ATOM 1629 N N . ASN A 1 197 ? 25.188 -10.484 -12.562 1 49.72 197 ASN A N 1
ATOM 1630 C CA . ASN A 1 197 ? 25.625 -9.812 -11.352 1 49.72 197 ASN A CA 1
ATOM 1631 C C . ASN A 1 197 ? 25.609 -10.75 -10.148 1 49.72 197 ASN A C 1
ATOM 1633 O O . ASN A 1 197 ? 24.562 -11.289 -9.797 1 49.72 197 ASN A O 1
ATOM 1637 N N . PRO A 1 198 ? 26.828 -11.219 -9.797 1 45.34 198 PRO A N 1
ATOM 1638 C CA . PRO A 1 198 ? 26.922 -12.172 -8.688 1 45.34 198 PRO A CA 1
ATOM 1639 C C . PRO A 1 198 ? 26.188 -11.695 -7.438 1 45.34 198 PRO A C 1
ATOM 1641 O O . PRO A 1 198 ? 25.953 -12.477 -6.516 1 45.34 198 PRO A O 1
ATOM 1644 N N . ASN A 1 199 ? 26.094 -10.469 -7.238 1 40.81 199 ASN A N 1
ATOM 1645 C CA . ASN A 1 199 ? 25.5 -10.016 -5.984 1 40.81 199 ASN A CA 1
ATOM 1646 C C . ASN A 1 199 ? 24.016 -9.68 -6.152 1 40.81 199 ASN A C 1
ATOM 1648 O O . ASN A 1 199 ? 23.672 -8.57 -6.551 1 40.81 199 ASN A O 1
ATOM 1652 N N . PRO A 1 200 ? 23.281 -10.711 -6.219 1 42.69 200 PRO A N 1
ATOM 1653 C CA . PRO A 1 200 ? 21.859 -10.367 -6.375 1 42.69 200 PRO A CA 1
ATOM 1654 C C . PRO A 1 200 ? 21.359 -9.438 -5.277 1 42.69 200 PRO A C 1
ATOM 1656 O O . PRO A 1 200 ? 21.453 -9.758 -4.09 1 42.69 200 PRO A O 1
ATOM 1659 N N . LYS A 1 201 ? 21.516 -8.195 -5.418 1 44.5 201 LYS A N 1
ATOM 1660 C CA . LYS A 1 201 ? 21.078 -7.277 -4.371 1 44.5 201 LYS A CA 1
ATOM 1661 C C . LYS A 1 201 ? 19.688 -7.652 -3.859 1 44.5 201 LYS A C 1
ATOM 1663 O O . LYS A 1 201 ? 19.422 -7.617 -2.654 1 44.5 201 LYS A O 1
ATOM 1668 N N . ILE A 1 202 ? 18.656 -7.57 -4.594 1 44.28 202 ILE A N 1
ATOM 1669 C CA . ILE A 1 202 ? 17.312 -7.703 -4.043 1 44.28 202 ILE A CA 1
ATOM 1670 C C . ILE A 1 202 ? 16.625 -8.93 -4.637 1 44.28 202 ILE A C 1
ATOM 1672 O O . ILE A 1 202 ? 16.375 -8.984 -5.844 1 44.28 202 ILE A O 1
ATOM 1676 N N . PRO A 1 203 ? 16.703 -10.039 -3.916 1 44.19 203 PRO A N 1
ATOM 1677 C CA . PRO A 1 203 ? 15.945 -11.133 -4.527 1 44.19 203 PRO A CA 1
ATOM 1678 C C . PRO A 1 203 ? 14.461 -10.805 -4.691 1 44.19 203 PRO A C 1
ATOM 1680 O O . PRO A 1 203 ? 13.836 -10.266 -3.773 1 44.19 203 PRO A O 1
ATOM 1683 N N . SER A 1 204 ? 14.078 -10.617 -5.934 1 48.09 204 SER A N 1
ATOM 1684 C CA . SER A 1 204 ? 12.641 -10.531 -6.168 1 48.09 204 SER A CA 1
ATOM 1685 C C . SER A 1 204 ? 11.906 -11.68 -5.48 1 48.09 204 SER A C 1
ATOM 1687 O O . SER A 1 204 ? 12.5 -12.703 -5.152 1 48.09 204 SER A O 1
ATOM 1689 N N . LEU A 1 205 ? 10.711 -11.367 -5.035 1 50 205 LEU A N 1
ATOM 1690 C CA . LEU A 1 205 ? 9.859 -12.391 -4.426 1 50 205 LEU A CA 1
ATOM 1691 C C . LEU A 1 205 ? 9.984 -13.719 -5.168 1 50 205 LEU A C 1
ATOM 1693 O O . LEU A 1 205 ? 10.109 -14.773 -4.543 1 50 205 LEU A O 1
ATOM 1697 N N . GLN A 1 206 ? 9.922 -13.531 -6.41 1 48.47 206 GLN A N 1
ATOM 1698 C CA . GLN A 1 206 ? 9.953 -14.75 -7.203 1 48.47 206 GLN A CA 1
ATOM 1699 C C . GLN A 1 206 ? 11.336 -15.406 -7.148 1 48.47 206 GLN A C 1
ATOM 1701 O O . GLN A 1 206 ? 11.438 -16.625 -7.059 1 48.47 206 GLN A O 1
ATOM 1706 N N . SER A 1 207 ? 12.289 -14.508 -7.184 1 49.38 207 SER A N 1
ATOM 1707 C CA . SER A 1 207 ? 13.625 -15.086 -7.078 1 49.38 207 SER A CA 1
ATOM 1708 C C . SER A 1 207 ? 13.781 -15.875 -5.785 1 49.38 207 SER A C 1
ATOM 1710 O O . SER A 1 207 ? 14.398 -16.938 -5.773 1 49.38 207 SER A O 1
ATOM 1712 N N . LEU A 1 208 ? 13.148 -15.328 -4.906 1 49.34 208 LEU A N 1
ATOM 1713 C CA . LEU A 1 208 ? 13.219 -16.016 -3.623 1 49.34 208 LEU A CA 1
ATOM 1714 C C . LEU A 1 208 ? 12.461 -17.328 -3.672 1 49.34 208 LEU A C 1
ATOM 1716 O O . LEU A 1 208 ? 12.961 -18.359 -3.203 1 49.34 208 LEU A O 1
ATOM 1720 N N . ILE A 1 209 ? 11.328 -17.188 -4.27 1 51.06 209 ILE A N 1
ATOM 1721 C CA . ILE A 1 209 ? 10.516 -18.406 -4.375 1 51.06 209 ILE A CA 1
ATOM 1722 C C . ILE A 1 209 ? 11.227 -19.422 -5.258 1 51.06 209 ILE A C 1
ATOM 1724 O O . ILE A 1 209 ? 11.266 -20.609 -4.93 1 51.06 209 ILE A O 1
ATOM 1728 N N . MET A 1 210 ? 11.727 -18.859 -6.242 1 48.72 210 MET A N 1
ATOM 1729 C CA . MET A 1 210 ? 12.25 -19.75 -7.266 1 48.72 210 MET A CA 1
ATOM 1730 C C . MET A 1 210 ? 13.594 -20.344 -6.84 1 48.72 210 MET A C 1
ATOM 1732 O O . MET A 1 210 ? 13.938 -21.453 -7.223 1 48.72 210 MET A O 1
ATOM 1736 N N . THR A 1 211 ? 14.336 -19.484 -6.262 1 45.44 211 THR A N 1
ATOM 1737 C CA . THR A 1 211 ? 15.594 -20.047 -5.789 1 45.44 211 THR A CA 1
ATOM 1738 C C . THR A 1 211 ? 15.344 -21.266 -4.918 1 45.44 211 THR A C 1
ATOM 1740 O O . THR A 1 211 ? 16.203 -22.156 -4.816 1 45.44 211 THR A O 1
ATOM 1743 N N . TRP A 1 212 ? 14.172 -21.234 -4.516 1 43.94 212 TRP A N 1
ATOM 1744 C CA . TRP A 1 212 ? 13.969 -22.328 -3.57 1 43.94 212 TRP A CA 1
ATOM 1745 C C . TRP A 1 212 ? 13.102 -23.422 -4.184 1 43.94 212 TRP A C 1
ATOM 1747 O O . TRP A 1 212 ? 12.891 -24.469 -3.574 1 43.94 212 TRP A O 1
ATOM 1757 N N . ILE A 1 213 ? 12.539 -23.234 -5.398 1 42.66 213 ILE A N 1
ATOM 1758 C CA . ILE A 1 213 ? 11.68 -24.188 -6.082 1 42.66 213 ILE A CA 1
ATOM 1759 C C . ILE A 1 213 ? 12.5 -25.391 -6.551 1 42.66 213 ILE A C 1
ATOM 1761 O O . ILE A 1 213 ? 11.945 -26.422 -6.93 1 42.66 213 ILE A O 1
ATOM 1765 N N . PRO A 1 214 ? 13.664 -25.344 -6.84 1 40.31 214 PRO A N 1
ATOM 1766 C CA . PRO A 1 214 ? 14.062 -26.703 -7.207 1 40.31 214 PRO A CA 1
ATOM 1767 C C . PRO A 1 214 ? 13.305 -27.781 -6.426 1 40.31 214 PRO A C 1
ATOM 1769 O O . PRO A 1 214 ? 13.094 -28.891 -6.93 1 40.31 214 PRO A O 1
ATOM 1772 N N . PHE A 1 215 ? 12.773 -27.469 -5.398 1 40.47 215 PHE A N 1
ATOM 1773 C CA . PHE A 1 215 ? 12.094 -28.484 -4.613 1 40.47 215 PHE A CA 1
ATOM 1774 C C . PHE A 1 215 ? 10.656 -28.672 -5.094 1 40.47 215 PHE A C 1
ATOM 1776 O O . PHE A 1 215 ? 9.953 -29.578 -4.633 1 40.47 215 PHE A O 1
ATOM 1783 N N . TRP A 1 216 ? 10.164 -27.797 -5.992 1 38.84 216 TRP A N 1
ATOM 1784 C CA . TRP A 1 216 ? 8.758 -27.859 -6.395 1 38.84 216 TRP A CA 1
ATOM 1785 C C . TRP A 1 216 ? 8.547 -28.953 -7.438 1 38.84 216 TRP A C 1
ATOM 1787 O O . TRP A 1 216 ? 7.461 -29.531 -7.535 1 38.84 216 TRP A O 1
ATOM 1797 N N . LYS A 1 217 ? 9.398 -29.219 -8.453 1 37.69 217 LYS A N 1
ATOM 1798 C CA . LYS A 1 217 ? 9.133 -30.188 -9.523 1 37.69 217 LYS A CA 1
ATOM 1799 C C . LYS A 1 217 ? 8.883 -31.578 -8.945 1 37.69 217 LYS A C 1
ATOM 1801 O O . LYS A 1 217 ? 8.281 -32.438 -9.609 1 37.69 217 LYS A O 1
ATOM 1806 N N . THR A 1 218 ? 9.422 -31.906 -7.863 1 36 218 THR A N 1
ATOM 1807 C CA . THR A 1 218 ? 9.359 -33.344 -7.676 1 36 218 THR A CA 1
ATOM 1808 C C . THR A 1 218 ? 7.926 -33.781 -7.402 1 36 218 THR A C 1
ATOM 1810 O O . THR A 1 218 ? 7.648 -35 -7.297 1 36 218 THR A O 1
ATOM 1813 N N . ALA A 1 219 ? 6.965 -32.875 -7.145 1 33.31 219 ALA A N 1
ATOM 1814 C CA . ALA A 1 219 ? 5.777 -33.656 -6.785 1 33.31 219 ALA A CA 1
ATOM 1815 C C . ALA A 1 219 ? 5.016 -34.094 -8.031 1 33.31 219 ALA A C 1
ATOM 1817 O O . ALA A 1 219 ? 3.891 -34.594 -7.934 1 33.31 219 ALA A O 1
ATOM 1818 N N . THR A 1 220 ? 5.406 -33.719 -9.266 1 28.53 220 THR A N 1
ATOM 1819 C CA . THR A 1 220 ? 4.66 -34.281 -10.383 1 28.53 220 THR A CA 1
ATOM 1820 C C . THR A 1 220 ? 5.031 -35.75 -10.578 1 28.53 220 THR A C 1
ATOM 1822 O O . THR A 1 220 ? 4.449 -36.438 -11.422 1 28.53 220 THR A O 1
ATOM 1825 N N . MET A 1 221 ? 6.043 -36.312 -10.023 1 26.03 221 MET A N 1
ATOM 1826 C CA . MET A 1 221 ? 6.02 -37.719 -10.453 1 26.03 221 MET A CA 1
ATOM 1827 C C . MET A 1 221 ? 4.91 -38.469 -9.742 1 26.03 221 MET A C 1
ATOM 1829 O O . MET A 1 221 ? 4.605 -38.219 -8.578 1 26.03 221 MET A O 1
ATOM 1833 N N . MET B 1 1 ? 72.75 19.312 58.188 1 31.09 1 MET B N 1
ATOM 1834 C CA . MET B 1 1 ? 71.75 20.281 57.781 1 31.09 1 MET B CA 1
ATOM 1835 C C . MET B 1 1 ? 70.75 19.641 56.875 1 31.09 1 MET B C 1
ATOM 1837 O O . MET B 1 1 ? 71.062 19.188 55.781 1 31.09 1 MET B O 1
ATOM 1841 N N . GLY B 1 2 ? 69.75 18.844 57.469 1 40.91 2 GLY B N 1
ATOM 1842 C CA . GLY B 1 2 ? 68.688 18.047 56.938 1 40.91 2 GLY B CA 1
ATOM 1843 C C . GLY B 1 2 ? 67.625 18.859 56.188 1 40.91 2 GLY B C 1
ATOM 1844 O O . GLY B 1 2 ? 67.062 19.797 56.75 1 40.91 2 GLY B O 1
ATOM 1845 N N . ALA B 1 3 ? 67.938 19.141 54.844 1 46.88 3 ALA B N 1
ATOM 1846 C CA . ALA B 1 3 ? 67.062 19.891 53.969 1 46.88 3 ALA B CA 1
ATOM 1847 C C . ALA B 1 3 ? 65.688 19.312 53.969 1 46.88 3 ALA B C 1
ATOM 1849 O O . ALA B 1 3 ? 65.5 18.109 54.062 1 46.88 3 ALA B O 1
ATOM 1850 N N . PRO B 1 4 ? 64.562 20.203 54.281 1 48.62 4 PRO B N 1
ATOM 1851 C CA . PRO B 1 4 ? 63.125 19.938 54.469 1 48.62 4 PRO B CA 1
ATOM 1852 C C . PRO B 1 4 ? 62.5 19.375 53.188 1 48.62 4 PRO B C 1
ATOM 1854 O O . PRO B 1 4 ? 62.562 19.984 52.125 1 48.62 4 PRO B O 1
ATOM 1857 N N . MET B 1 5 ? 62.438 18.062 52.969 1 54.94 5 MET B N 1
ATOM 1858 C CA . MET B 1 5 ? 61.719 17.312 51.938 1 54.94 5 MET B CA 1
ATOM 1859 C C . MET B 1 5 ? 60.219 17.625 52 1 54.94 5 MET B C 1
ATOM 1861 O O . MET B 1 5 ? 59.438 17.031 51.25 1 54.94 5 MET B O 1
ATOM 1865 N N . SER B 1 6 ? 59.844 18.516 52.969 1 54.34 6 SER B N 1
ATOM 1866 C CA . SER B 1 6 ? 58.406 18.562 53.219 1 54.34 6 SER B CA 1
ATOM 1867 C C . SER B 1 6 ? 57.688 19.344 52.125 1 54.34 6 SER B C 1
ATOM 1869 O O . SER B 1 6 ? 56.469 19.391 52.062 1 54.34 6 SER B O 1
ATOM 1871 N N . SER B 1 7 ? 58.531 20.141 51.312 1 55.44 7 SER B N 1
ATOM 1872 C CA . SER B 1 7 ? 57.781 21.109 50.531 1 55.44 7 SER B CA 1
ATOM 1873 C C . SER B 1 7 ? 57.188 20.469 49.281 1 55.44 7 SER B C 1
ATOM 1875 O O . SER B 1 7 ? 56.25 21 48.656 1 55.44 7 SER B O 1
ATOM 1877 N N . LEU B 1 8 ? 57.781 19.266 48.906 1 56.5 8 LEU B N 1
ATOM 1878 C CA . LEU B 1 8 ? 57.375 18.766 47.594 1 56.5 8 LEU B CA 1
ATOM 1879 C C . LEU B 1 8 ? 56.031 18.094 47.656 1 56.5 8 LEU B C 1
ATOM 1881 O O . LEU B 1 8 ? 55.25 18.172 46.688 1 56.5 8 LEU B O 1
ATOM 1885 N N . PHE B 1 9 ? 55.625 17.641 48.875 1 56.34 9 PHE B N 1
ATOM 1886 C CA . PHE B 1 9 ? 54.406 16.875 48.938 1 56.34 9 PHE B CA 1
ATOM 1887 C C . PHE B 1 9 ? 53.188 17.797 48.844 1 56.34 9 PHE B C 1
ATOM 1889 O O . PHE B 1 9 ? 52.156 17.422 48.312 1 56.34 9 PHE B O 1
ATOM 1896 N N . PHE B 1 10 ? 53.375 19.141 49.25 1 56.22 10 PHE B N 1
ATOM 1897 C CA . PHE B 1 10 ? 52.219 20.016 49.312 1 56.22 10 PHE B CA 1
ATOM 1898 C C . PHE B 1 10 ? 51.812 20.484 47.938 1 56.22 10 PHE B C 1
ATOM 1900 O O . PHE B 1 10 ? 50.656 20.719 47.656 1 56.22 10 PHE B O 1
ATOM 1907 N N . LEU B 1 11 ? 52.812 20.484 47 1 57.44 11 LEU B N 1
ATOM 1908 C CA . LEU B 1 11 ? 52.5 21.016 45.656 1 57.44 11 LEU B CA 1
ATOM 1909 C C . LEU B 1 11 ? 51.719 20 44.844 1 57.44 11 LEU B C 1
ATOM 1911 O O . LEU B 1 11 ? 50.812 20.375 44.094 1 57.44 11 LEU B O 1
ATOM 1915 N N . LEU B 1 12 ? 51.938 18.703 45.156 1 57.91 12 LEU B N 1
ATOM 1916 C CA . LEU B 1 12 ? 51.25 17.703 44.344 1 57.91 12 LEU B CA 1
ATOM 1917 C C . LEU B 1 12 ? 49.781 17.609 44.719 1 57.91 12 LEU B C 1
ATOM 1919 O O . LEU B 1 12 ? 48.938 17.375 43.844 1 57.91 12 LEU B O 1
ATOM 1923 N N . LEU B 1 13 ? 49.438 18 45.969 1 57.84 13 LEU B N 1
ATOM 1924 C CA . LEU B 1 13 ? 48.031 17.875 46.375 1 57.84 13 LEU B CA 1
ATOM 1925 C C . LEU B 1 13 ? 47.188 19 45.781 1 57.84 13 LEU B C 1
ATOM 1927 O O . LEU B 1 13 ? 46.031 18.797 45.438 1 57.84 13 LEU B O 1
ATOM 1931 N N . LEU B 1 14 ? 47.812 20.172 45.5 1 55.38 14 LEU B N 1
ATOM 1932 C CA . LEU B 1 14 ? 47.031 21.281 45 1 55.38 14 LEU B CA 1
ATOM 1933 C C . LEU B 1 14 ? 46.656 21.062 43.531 1 55.38 14 LEU B C 1
ATOM 1935 O O . LEU B 1 14 ? 45.625 21.547 43.094 1 55.38 14 LEU B O 1
ATOM 1939 N N . LEU B 1 15 ? 47.469 20.297 42.781 1 56.22 15 LEU B N 1
ATOM 1940 C CA . LEU B 1 15 ? 47.188 20.141 41.375 1 56.22 15 LEU B CA 1
ATOM 1941 C C . LEU B 1 15 ? 46 19.203 41.188 1 56.22 15 LEU B C 1
ATOM 1943 O O . LEU B 1 15 ? 45.375 19.203 40.125 1 56.22 15 LEU B O 1
ATOM 1947 N N . LEU B 1 16 ? 45.719 18.391 42.156 1 54.59 16 LEU B N 1
ATOM 1948 C CA . LEU B 1 16 ? 44.688 17.406 41.906 1 54.59 16 LEU B CA 1
ATOM 1949 C C . LEU B 1 16 ? 43.312 18.016 42.094 1 54.59 16 LEU B C 1
ATOM 1951 O O . LEU B 1 16 ? 42.281 17.375 41.812 1 54.59 16 LEU B O 1
ATOM 1955 N N . LEU B 1 17 ? 43.25 19.188 42.75 1 53.38 17 LEU B N 1
ATOM 1956 C CA . LEU B 1 17 ? 41.906 19.719 42.938 1 53.38 17 LEU B CA 1
ATOM 1957 C C . LEU B 1 17 ? 41.469 20.547 41.75 1 53.38 17 LEU B C 1
ATOM 1959 O O . LEU B 1 17 ? 41.094 21.703 41.875 1 53.38 17 LEU B O 1
ATOM 1963 N N . LEU B 1 18 ? 42.125 20.359 40.594 1 53.44 18 LEU B N 1
ATOM 1964 C CA . LEU B 1 18 ? 41.438 21.047 39.469 1 53.44 18 LEU B CA 1
ATOM 1965 C C . LEU B 1 18 ? 40.031 20.516 39.281 1 53.44 18 LEU B C 1
ATOM 1967 O O . LEU B 1 18 ? 39.844 19.312 39.125 1 53.44 18 LEU B O 1
ATOM 1971 N N . PRO B 1 19 ? 39 21.266 39.688 1 53.22 19 PRO B N 1
ATOM 1972 C CA . PRO B 1 19 ? 37.656 20.797 39.312 1 53.22 19 PRO B CA 1
ATOM 1973 C C . PRO B 1 19 ? 37.531 20.438 37.844 1 53.22 19 PRO B C 1
ATOM 1975 O O . PRO B 1 19 ? 37.906 21.234 36.969 1 53.22 19 PRO B O 1
ATOM 1978 N N . LEU B 1 20 ? 37.688 19.141 37.438 1 56.44 20 LEU B N 1
ATOM 1979 C CA . LEU B 1 20 ? 37.156 18.75 36.125 1 56.44 20 LEU B CA 1
ATOM 1980 C C . LEU B 1 20 ? 35.812 19.422 35.875 1 56.44 20 LEU B C 1
ATOM 1982 O O . LEU B 1 20 ? 34.812 19.125 36.531 1 56.44 20 LEU B O 1
ATOM 1986 N N . SER B 1 21 ? 35.844 20.641 35.562 1 51.59 21 SER B N 1
ATOM 1987 C CA . SER B 1 21 ? 34.594 21.203 35.031 1 51.59 21 SER B CA 1
ATOM 1988 C C . SER B 1 21 ? 34 20.297 33.969 1 51.59 21 SER B C 1
ATOM 1990 O O . SER B 1 21 ? 34.5 20.25 32.844 1 51.59 21 SER B O 1
ATOM 1992 N N . LEU B 1 22 ? 33.469 19.141 34.375 1 52.69 22 LEU B N 1
ATOM 1993 C CA . LEU B 1 22 ? 32.562 18.531 33.406 1 52.69 22 LEU B CA 1
ATOM 1994 C C . LEU B 1 22 ? 31.656 19.578 32.781 1 52.69 22 LEU B C 1
ATOM 1996 O O . LEU B 1 22 ? 30.797 20.141 33.469 1 52.69 22 LEU B O 1
ATOM 2000 N N . SER B 1 23 ? 32.156 20.359 31.953 1 52.19 23 SER B N 1
ATOM 2001 C CA . SER B 1 23 ? 31.234 21.125 31.125 1 52.19 23 SER B CA 1
ATOM 2002 C C . SER B 1 23 ? 29.984 20.328 30.781 1 52.19 23 SER B C 1
ATOM 2004 O O . SER B 1 23 ? 30.078 19.312 30.078 1 52.19 23 SER B O 1
ATOM 2006 N N . MET B 1 24 ? 29.094 20.281 31.609 1 53 24 MET B N 1
ATOM 2007 C CA . MET B 1 24 ? 27.766 19.844 31.188 1 53 24 MET B CA 1
ATOM 2008 C C . MET B 1 24 ? 27.422 20.422 29.812 1 53 24 MET B C 1
ATOM 2010 O O . MET B 1 24 ? 27.078 21.594 29.688 1 53 24 MET B O 1
ATOM 2014 N N . ALA B 1 25 ? 28.062 20.109 28.797 1 56.56 25 ALA B N 1
ATOM 2015 C CA . ALA B 1 25 ? 27.609 20.469 27.453 1 56.56 25 ALA B CA 1
ATOM 2016 C C . ALA B 1 25 ? 26.078 20.391 27.359 1 56.56 25 ALA B C 1
ATOM 2018 O O . ALA B 1 25 ? 25.484 19.375 27.75 1 56.56 25 ALA B O 1
ATOM 2019 N N . SER B 1 26 ? 25.406 21.438 27.5 1 61.59 26 SER B N 1
ATOM 2020 C CA . SER B 1 26 ? 23.953 21.547 27.344 1 61.59 26 SER B CA 1
ATOM 2021 C C . SER B 1 26 ? 23.453 20.688 26.188 1 61.59 26 SER B C 1
ATOM 2023 O O . SER B 1 26 ? 24.016 20.75 25.078 1 61.59 26 SER B O 1
ATOM 2025 N N . LYS B 1 27 ? 22.859 19.578 26.453 1 67.25 27 LYS B N 1
ATOM 2026 C CA . LYS B 1 27 ? 22.266 18.719 25.422 1 67.25 27 LYS B CA 1
ATOM 2027 C C . LYS B 1 27 ? 21.516 19.562 24.391 1 67.25 27 LYS B C 1
ATOM 2029 O O . LYS B 1 27 ? 20.75 20.453 24.75 1 67.25 27 LYS B O 1
ATOM 2034 N N . PRO B 1 28 ? 22.016 19.609 23.203 1 79.5 28 PRO B N 1
ATOM 2035 C CA . PRO B 1 28 ? 21.266 20.328 22.172 1 79.5 28 PRO B CA 1
ATOM 2036 C C . PRO B 1 28 ? 19.75 20.172 22.328 1 79.5 28 PRO B C 1
ATOM 2038 O O . PRO B 1 28 ? 19.281 19.141 22.812 1 79.5 28 PRO B O 1
ATOM 2041 N N . PRO B 1 29 ? 19.031 21.344 22.141 1 86.56 29 PRO B N 1
ATOM 2042 C CA . PRO B 1 29 ? 17.562 21.25 22.219 1 86.56 29 PRO B CA 1
ATOM 2043 C C . PRO B 1 29 ? 17 20.141 21.359 1 86.56 29 PRO B C 1
ATOM 2045 O O . PRO B 1 29 ? 17.594 19.781 20.328 1 86.56 29 PRO B O 1
ATOM 2048 N N . PRO B 1 30 ? 15.922 19.609 21.828 1 91.75 30 PRO B N 1
ATOM 2049 C CA . PRO B 1 30 ? 15.281 18.562 21.031 1 91.75 30 PRO B CA 1
ATOM 2050 C C . PRO B 1 30 ? 14.883 19.047 19.641 1 91.75 30 PRO B C 1
ATOM 2052 O O . PRO B 1 30 ? 14.578 20.234 19.469 1 91.75 30 PRO B O 1
ATOM 2055 N N . PRO B 1 31 ? 14.953 18.219 18.688 1 94.94 31 PRO B N 1
ATOM 2056 C CA . PRO B 1 31 ? 14.539 18.609 17.344 1 94.94 31 PRO B CA 1
ATOM 2057 C C . PRO B 1 31 ? 13.055 18.953 17.25 1 94.94 31 PRO B C 1
ATOM 2059 O O . PRO B 1 31 ? 12.258 18.469 18.062 1 94.94 31 PRO B O 1
ATOM 2062 N N . THR B 1 32 ? 12.734 19.812 16.328 1 95.38 32 THR B N 1
ATOM 2063 C CA . THR B 1 32 ? 11.359 20.156 16.016 1 95.38 32 THR B CA 1
ATOM 2064 C C . THR B 1 32 ? 10.922 19.469 14.719 1 95.38 32 THR B C 1
ATOM 2066 O O . THR B 1 32 ? 11.719 19.312 13.797 1 95.38 32 THR B O 1
ATOM 2069 N N . PRO B 1 33 ? 9.664 19.078 14.664 1 96.12 33 PRO B N 1
ATOM 2070 C CA . PRO B 1 33 ? 9.211 18.469 13.414 1 96.12 33 PRO B CA 1
ATOM 2071 C C . PRO B 1 33 ? 9.234 19.438 12.242 1 96.12 33 PRO B C 1
ATOM 2073 O O . PRO B 1 33 ? 9 20.641 12.414 1 96.12 33 PRO B O 1
ATOM 2076 N N . SER B 1 34 ? 9.539 18.922 11.109 1 97.06 34 SER B N 1
ATOM 2077 C CA . SER B 1 34 ? 9.461 19.734 9.898 1 97.06 34 SER B CA 1
ATOM 2078 C C . SER B 1 34 ? 8.016 20.109 9.586 1 97.06 34 SER B C 1
ATOM 2080 O O . SER B 1 34 ? 7.094 19.328 9.805 1 97.06 34 SER B O 1
ATOM 2082 N N . GLU B 1 35 ? 7.906 21.25 9.078 1 97.5 35 GLU B N 1
ATOM 2083 C CA . GLU B 1 35 ? 6.594 21.641 8.562 1 97.5 35 GLU B CA 1
ATOM 2084 C C . GLU B 1 35 ? 6.238 20.844 7.309 1 97.5 35 GLU B C 1
ATOM 2086 O O . GLU B 1 35 ? 7.113 20.5 6.512 1 97.5 35 GLU B O 1
ATOM 2091 N N . TRP B 1 36 ? 4.949 20.578 7.184 1 97.56 36 TRP B N 1
ATOM 2092 C CA . TRP B 1 36 ? 4.516 19.969 5.934 1 97.56 36 TRP B CA 1
ATOM 2093 C C . TRP B 1 36 ? 4.73 20.906 4.758 1 97.56 36 TRP B C 1
ATOM 2095 O O . TRP B 1 36 ? 4.531 22.109 4.879 1 97.56 36 TRP B O 1
ATOM 2105 N N . PRO B 1 37 ? 5.199 20.359 3.596 1 98.38 37 PRO B N 1
ATOM 2106 C CA . PRO B 1 37 ? 5.223 21.188 2.393 1 98.38 37 PRO B CA 1
ATOM 2107 C C . PRO B 1 37 ? 3.848 21.75 2.031 1 98.38 37 PRO B C 1
ATOM 2109 O O . PRO B 1 37 ? 2.826 21.141 2.367 1 98.38 37 PRO B O 1
ATOM 2112 N N . LEU B 1 38 ? 3.857 22.844 1.312 1 98.5 38 LEU B N 1
ATOM 2113 C CA . LEU B 1 38 ? 2.605 23.516 0.972 1 98.5 38 LEU B CA 1
ATOM 2114 C C . LEU B 1 38 ? 1.771 22.656 0.026 1 98.5 38 LEU B C 1
ATOM 2116 O O . LEU B 1 38 ? 0.543 22.766 0.005 1 98.5 38 LEU B O 1
ATOM 2120 N N . GLN B 1 39 ? 2.4 21.922 -0.769 1 98.75 39 GLN B N 1
ATOM 2121 C CA . GLN B 1 39 ? 1.756 20.984 -1.681 1 98.75 39 GLN B CA 1
ATOM 2122 C C . GLN B 1 39 ? 2.561 19.703 -1.801 1 98.75 39 GLN B C 1
ATOM 2124 O O . GLN B 1 39 ? 3.787 19.734 -1.928 1 98.75 39 GLN B O 1
ATOM 2129 N N . PHE B 1 40 ? 1.838 18.547 -1.735 1 98.62 40 PHE B N 1
ATOM 2130 C CA . PHE B 1 40 ? 2.512 17.266 -1.938 1 98.62 40 PHE B CA 1
ATOM 2131 C C . PHE B 1 40 ? 1.499 16.156 -2.191 1 98.62 40 PHE B C 1
ATOM 2133 O O . PHE B 1 40 ? 0.298 16.344 -1.984 1 98.62 40 PHE B O 1
ATOM 2140 N N . HIS B 1 41 ? 1.925 15.102 -2.752 1 98.44 41 HIS B N 1
ATOM 2141 C CA . HIS B 1 41 ? 1.208 13.836 -2.867 1 98.44 41 HIS B CA 1
ATOM 2142 C C . HIS B 1 41 ? 1.911 12.734 -2.088 1 98.44 41 HIS B C 1
ATOM 2144 O O . HIS B 1 41 ? 3.143 12.648 -2.096 1 98.44 41 HIS B O 1
ATOM 2150 N N . SER B 1 42 ? 1.155 11.961 -1.408 1 98.06 42 SER B N 1
ATOM 2151 C CA . SER B 1 42 ? 1.699 10.812 -0.688 1 98.06 42 SER B CA 1
ATOM 2152 C C . SER B 1 42 ? 0.832 9.57 -0.886 1 98.06 42 SER B C 1
ATOM 2154 O O . SER B 1 42 ? -0.395 9.648 -0.79 1 98.06 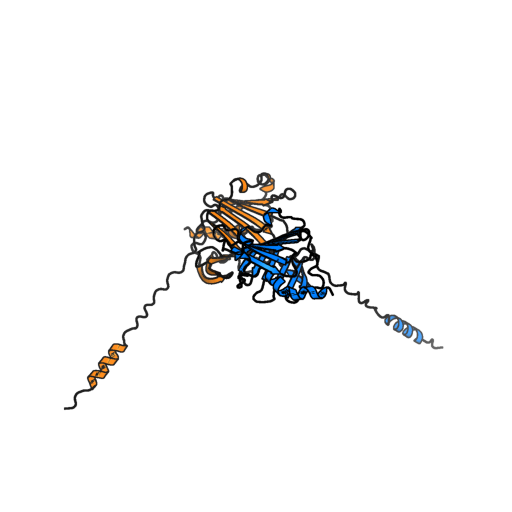42 SER B O 1
ATOM 2156 N N . LEU B 1 43 ? 1.48 8.5 -1.262 1 97.88 43 LEU B N 1
ATOM 2157 C CA . LEU B 1 43 ? 0.864 7.18 -1.158 1 97.88 43 LEU B CA 1
ATOM 2158 C C . LEU B 1 43 ? 1.077 6.586 0.231 1 97.88 43 LEU B C 1
ATOM 2160 O O . LEU B 1 43 ? 2.207 6.531 0.72 1 97.88 43 LEU B O 1
ATOM 2164 N N . ILE B 1 44 ? -0.037 6.176 0.883 1 97.25 44 ILE B N 1
ATOM 2165 C CA . ILE B 1 44 ? 0.025 5.75 2.277 1 97.25 44 ILE B CA 1
ATOM 2166 C C . ILE B 1 44 ? -0.636 4.379 2.428 1 97.25 44 ILE B C 1
ATOM 2168 O O . ILE B 1 44 ? -1.708 4.137 1.869 1 97.25 44 ILE B O 1
ATOM 2172 N N . TRP B 1 45 ? 0.072 3.479 3.059 1 95.75 45 TRP B N 1
ATOM 2173 C CA . TRP B 1 45 ? -0.508 2.219 3.512 1 95.75 45 TRP B CA 1
ATOM 2174 C C . TRP B 1 45 ? -1.082 2.359 4.918 1 95.75 45 TRP B C 1
ATOM 2176 O O . TRP B 1 45 ? -0.341 2.568 5.879 1 95.75 45 TRP B O 1
ATOM 2186 N N . TYR B 1 46 ? -2.438 2.209 5.023 1 92.81 46 TYR B N 1
ATOM 2187 C CA . TYR B 1 46 ? -3.143 2.426 6.285 1 92.81 46 TYR B CA 1
ATOM 2188 C C . TYR B 1 46 ? -3.635 1.106 6.867 1 92.81 46 TYR B C 1
ATOM 2190 O O . TYR B 1 46 ? -4.199 0.275 6.152 1 92.81 46 TYR B O 1
ATOM 2198 N N . ASN B 1 47 ? -3.318 0.935 8.117 1 89.62 47 ASN B N 1
ATOM 2199 C CA . ASN B 1 47 ? -3.889 -0.17 8.875 1 89.62 47 ASN B CA 1
ATOM 2200 C C . ASN B 1 47 ? -4.812 0.33 9.984 1 89.62 47 ASN B C 1
ATOM 2202 O O . ASN B 1 47 ? -4.352 0.893 10.977 1 89.62 47 ASN B O 1
ATOM 2206 N N . ARG B 1 48 ? -6.121 0.145 9.758 1 85.5 48 ARG B N 1
ATOM 2207 C CA . ARG B 1 48 ? -7.121 0.52 10.758 1 85.5 48 ARG B CA 1
ATOM 2208 C C . ARG B 1 48 ? -7.625 -0.703 11.516 1 85.5 48 ARG B C 1
ATOM 2210 O O . ARG B 1 48 ? -8.656 -1.275 11.164 1 85.5 48 ARG B O 1
ATOM 2217 N N . THR B 1 49 ? -6.898 -1.043 12.539 1 79.44 49 THR B N 1
ATOM 2218 C CA . THR B 1 49 ? -7.242 -2.188 13.375 1 79.44 49 THR B CA 1
ATOM 2219 C C . THR B 1 49 ? -7.496 -3.426 12.516 1 79.44 49 THR B C 1
ATOM 2221 O O . THR B 1 49 ? -8.523 -4.086 12.664 1 79.44 49 THR B O 1
ATOM 2224 N N . GLY B 1 50 ? -6.617 -3.596 11.531 1 82.5 50 GLY B N 1
ATOM 2225 C CA . GLY B 1 50 ? -6.691 -4.797 10.719 1 82.5 50 GLY B CA 1
ATOM 2226 C C . GLY B 1 50 ? -7.312 -4.555 9.359 1 82.5 50 GLY B C 1
ATOM 2227 O O . GLY B 1 50 ? -7.176 -5.383 8.453 1 82.5 50 GLY B O 1
ATOM 2228 N N . VAL B 1 51 ? -8.031 -3.492 9.219 1 87.62 51 VAL B N 1
ATOM 2229 C CA . VAL B 1 51 ? -8.539 -3.117 7.902 1 87.62 51 VAL B CA 1
ATOM 2230 C C . VAL B 1 51 ? -7.473 -2.342 7.137 1 87.62 51 VAL B C 1
ATOM 2232 O O . VAL B 1 51 ? -7.133 -1.214 7.5 1 87.62 51 VAL B O 1
ATOM 2235 N N . LEU B 1 52 ? -7.027 -2.99 6.086 1 94.5 52 LEU B N 1
ATOM 2236 C CA . LEU B 1 52 ? -5.949 -2.375 5.316 1 94.5 52 LEU B CA 1
ATOM 2237 C C . LEU B 1 52 ? -6.508 -1.49 4.211 1 94.5 52 LEU B C 1
ATOM 2239 O O . LEU B 1 52 ? -7.512 -1.831 3.584 1 94.5 52 LEU B O 1
ATOM 2243 N N . GLN B 1 53 ? -5.801 -0.333 4.094 1 94.88 53 GLN B N 1
ATOM 2244 C CA . GLN B 1 53 ? -6.234 0.623 3.078 1 94.88 53 GLN B CA 1
ATOM 2245 C C . GLN B 1 53 ? -5.039 1.214 2.334 1 94.88 53 GLN B C 1
ATOM 2247 O O . GLN B 1 53 ? -3.967 1.394 2.914 1 94.88 53 GLN B O 1
ATOM 2252 N N . LYS B 1 54 ? -5.293 1.376 1.072 1 96.19 54 LYS B N 1
ATOM 2253 C CA . LYS B 1 54 ? -4.43 2.246 0.278 1 96.19 54 LYS B CA 1
ATOM 2254 C C . LYS B 1 54 ? -4.984 3.666 0.218 1 96.19 54 LYS B C 1
ATOM 2256 O O . LYS B 1 54 ? -6.133 3.871 -0.183 1 96.19 54 LYS B O 1
ATOM 2261 N N . VAL B 1 55 ? -4.137 4.652 0.562 1 96.31 55 VAL B N 1
ATOM 2262 C CA . VAL B 1 55 ? -4.605 6.035 0.551 1 96.31 55 VAL B CA 1
ATOM 2263 C C . VAL B 1 55 ? -3.699 6.879 -0.341 1 96.31 55 VAL B C 1
ATOM 2265 O O . VAL B 1 55 ? -2.477 6.879 -0.173 1 96.31 55 VAL B O 1
ATOM 2268 N N . ASP B 1 56 ? -4.328 7.543 -1.264 1 97.62 56 ASP B N 1
ATOM 2269 C CA . ASP B 1 56 ? -3.686 8.633 -1.993 1 97.62 56 ASP B CA 1
ATOM 2270 C C . ASP B 1 56 ? -4.027 9.984 -1.375 1 97.62 56 ASP B C 1
ATOM 2272 O O . ASP B 1 56 ? -5.156 10.461 -1.501 1 97.62 56 ASP B O 1
ATOM 2276 N N . LEU B 1 57 ? -3.037 10.523 -0.735 1 97.81 57 LEU B N 1
ATOM 2277 C CA . LEU B 1 57 ? -3.225 11.812 -0.088 1 97.81 57 LEU B CA 1
ATOM 2278 C C . LEU B 1 57 ? -2.703 12.945 -0.97 1 97.81 57 LEU B C 1
ATOM 2280 O O . LEU B 1 57 ? -1.512 12.992 -1.287 1 97.81 57 LEU B O 1
ATOM 2284 N N . TRP B 1 58 ? -3.576 13.805 -1.396 1 98.44 58 TRP B N 1
ATOM 2285 C CA . TRP B 1 58 ? -3.23 15.055 -2.064 1 98.44 58 TRP B CA 1
ATOM 2286 C C . TRP B 1 58 ? -3.449 16.25 -1.139 1 98.44 58 TRP B C 1
ATOM 2288 O O . TRP B 1 58 ? -4.578 16.531 -0.729 1 98.44 58 TRP B O 1
ATOM 2298 N N . TYR B 1 59 ? -2.328 16.875 -0.759 1 98.12 59 TYR B N 1
ATOM 2299 C CA . TYR B 1 59 ? -2.342 18.047 0.121 1 98.12 59 TYR B CA 1
ATOM 2300 C C . TYR B 1 59 ? -2.018 19.312 -0.652 1 98.12 59 TYR B C 1
ATOM 2302 O O . TYR B 1 59 ? -0.983 19.391 -1.317 1 98.12 59 TYR B O 1
ATOM 2310 N N . ASP B 1 60 ? -2.918 20.281 -0.598 1 98.44 60 ASP B N 1
ATOM 2311 C CA . ASP B 1 60 ? -2.787 21.562 -1.303 1 98.44 60 ASP B CA 1
ATOM 2312 C C . ASP B 1 60 ? -3.193 22.734 -0.408 1 98.44 60 ASP B C 1
ATOM 2314 O O . ASP B 1 60 ? -4.312 23.234 -0.509 1 98.44 60 ASP B O 1
ATOM 2318 N N . PHE B 1 61 ? -2.207 23.141 0.381 1 97.38 61 PHE B N 1
ATOM 2319 C CA . PHE B 1 61 ? -2.482 24.203 1.338 1 97.38 61 PHE B CA 1
ATOM 2320 C C . PHE B 1 61 ? -2.67 25.531 0.626 1 97.38 61 PHE B C 1
ATOM 2322 O O . PHE B 1 61 ? -3.457 26.375 1.067 1 97.38 61 PHE B O 1
ATOM 2329 N N . ILE B 1 62 ? -1.983 25.781 -0.448 1 97.88 62 ILE B N 1
ATOM 2330 C CA . ILE B 1 62 ? -2.064 27.031 -1.213 1 97.88 62 ILE B CA 1
ATOM 2331 C C . ILE B 1 62 ? -3.512 27.281 -1.627 1 97.88 62 ILE B C 1
ATOM 2333 O O . ILE B 1 62 ? -4 28.406 -1.526 1 97.88 62 ILE B O 1
ATOM 2337 N N . ASN B 1 63 ? -4.145 26.25 -2.02 1 97.56 63 ASN B N 1
ATOM 2338 C CA . ASN B 1 63 ? -5.512 26.406 -2.504 1 97.56 63 ASN B CA 1
ATOM 2339 C C . ASN B 1 63 ? -6.531 25.938 -1.471 1 97.56 63 ASN B C 1
ATOM 2341 O O . ASN B 1 63 ? -7.719 25.812 -1.774 1 97.56 63 ASN B O 1
ATOM 2345 N N . GLY B 1 64 ? -6.117 25.531 -0.281 1 97 64 GLY B N 1
ATOM 2346 C CA . GLY B 1 64 ? -6.984 25.25 0.85 1 97 64 GLY B CA 1
ATOM 2347 C C . GLY B 1 64 ? -7.773 23.969 0.681 1 97 64 GLY B C 1
ATOM 2348 O O . GLY B 1 64 ? -8.977 23.922 0.955 1 97 64 GLY B O 1
ATOM 2349 N N . ARG B 1 65 ? -7.105 22.922 0.214 1 97.44 65 ARG B N 1
ATOM 2350 C CA . ARG B 1 65 ? -7.84 21.688 -0.038 1 97.44 65 ARG B CA 1
ATOM 2351 C C . ARG B 1 65 ? -6.973 20.469 0.251 1 97.44 65 ARG B C 1
ATOM 2353 O O . ARG B 1 65 ? -5.75 20.516 0.101 1 97.44 65 ARG B O 1
ATOM 2360 N N . ASN B 1 66 ? -7.547 19.422 0.721 1 97.31 66 ASN B N 1
ATOM 2361 C CA . ASN B 1 66 ? -6.965 18.125 1.084 1 97.31 66 ASN B CA 1
ATOM 2362 C C . ASN B 1 66 ? -7.824 16.969 0.595 1 97.31 66 ASN B C 1
ATOM 2364 O O . ASN B 1 66 ? -9.023 16.906 0.883 1 97.31 66 ASN B O 1
ATOM 2368 N N . LEU B 1 67 ? -7.238 16.047 -0.169 1 97.44 67 LEU B N 1
ATOM 2369 C CA . LEU B 1 67 ? -7.996 14.938 -0.73 1 97.44 67 LEU B CA 1
ATOM 2370 C C . LEU B 1 67 ? -7.375 13.609 -0.335 1 97.44 67 LEU B C 1
ATOM 2372 O O . LEU B 1 67 ? -6.176 13.391 -0.53 1 97.44 67 LEU B O 1
ATOM 2376 N N . ASN B 1 68 ? -8.141 12.766 0.277 1 96.75 68 ASN B N 1
ATOM 2377 C CA . ASN B 1 68 ? -7.793 11.367 0.497 1 96.75 68 ASN B CA 1
ATOM 2378 C C . ASN B 1 68 ? -8.609 10.438 -0.4 1 96.75 68 ASN B C 1
ATOM 2380 O O . ASN B 1 68 ? -9.836 10.43 -0.34 1 96.75 68 ASN B O 1
ATOM 2384 N N . ILE B 1 69 ? -7.977 9.766 -1.246 1 96.62 69 ILE B N 1
ATOM 2385 C CA . ILE B 1 69 ? -8.594 8.672 -1.987 1 96.62 69 ILE B CA 1
ATOM 2386 C C . ILE B 1 69 ? -8.289 7.34 -1.296 1 96.62 69 ILE B C 1
ATOM 2388 O O . ILE B 1 69 ? -7.145 6.895 -1.275 1 96.62 69 ILE B O 1
ATOM 2392 N N . ILE B 1 70 ? -9.32 6.73 -0.774 1 95 70 ILE B N 1
ATOM 2393 C CA . ILE B 1 70 ? -9.156 5.598 0.132 1 95 70 ILE B CA 1
ATOM 2394 C C . ILE B 1 70 ? -9.703 4.332 -0.522 1 95 70 ILE B C 1
ATOM 2396 O O . ILE B 1 70 ? -10.891 4.266 -0.867 1 95 70 ILE B O 1
ATOM 2400 N N . GLU B 1 71 ? -8.836 3.404 -0.688 1 95.25 71 GLU B N 1
ATOM 2401 C CA . GLU B 1 71 ? -9.219 2.094 -1.203 1 95.25 71 GLU B CA 1
ATOM 2402 C C . GLU B 1 71 ? -9.016 1.007 -0.153 1 95.25 71 GLU B C 1
ATOM 2404 O O . GLU B 1 71 ? -7.895 0.789 0.313 1 95.25 71 GLU B O 1
ATOM 2409 N N . GLU B 1 72 ? -10.109 0.348 0.151 1 93.19 72 GLU B N 1
ATOM 2410 C CA . GLU B 1 72 ? -10.039 -0.705 1.16 1 93.19 72 GLU B CA 1
ATOM 2411 C C . GLU B 1 72 ? -9.641 -2.039 0.541 1 93.19 72 GLU B C 1
ATOM 2413 O O . GLU B 1 72 ? -10.031 -2.35 -0.587 1 93.19 72 GLU B O 1
ATOM 2418 N N . GLN B 1 73 ? -8.906 -2.781 1.312 1 96.69 73 GLN B N 1
ATOM 2419 C CA . GLN B 1 73 ? -8.398 -4.086 0.892 1 96.69 73 GLN B CA 1
ATOM 2420 C C . GLN B 1 73 ? -9.531 -4.973 0.385 1 96.69 73 GLN B C 1
ATOM 2422 O O . GLN B 1 73 ? -10.516 -5.199 1.094 1 96.69 73 GLN B O 1
ATOM 2427 N N . LEU B 1 74 ? -9.484 -5.414 -0.845 1 96.69 74 LEU B N 1
ATOM 2428 C CA . LEU B 1 74 ? -10.258 -6.477 -1.481 1 96.69 74 LEU B CA 1
ATOM 2429 C C . LEU B 1 74 ? -11.742 -6.125 -1.507 1 96.69 74 LEU B C 1
ATOM 2431 O O . LEU B 1 74 ? -12.594 -7.016 -1.516 1 96.69 74 LEU B O 1
ATOM 2435 N N . THR B 1 75 ? -12.188 -4.906 -1.464 1 89.19 75 THR B N 1
ATOM 2436 C CA . THR B 1 75 ? -13.594 -4.523 -1.522 1 89.19 75 THR B CA 1
ATOM 2437 C C . THR B 1 75 ? -13.891 -3.762 -2.811 1 89.19 75 THR B C 1
ATOM 2439 O O . THR B 1 75 ? -15.055 -3.617 -3.195 1 89.19 75 THR B O 1
ATOM 2442 N N . ASN B 1 76 ? -13.008 -3.379 -3.559 1 83.38 76 ASN B N 1
ATOM 2443 C CA . ASN B 1 76 ? -13.156 -2.514 -4.723 1 83.38 76 ASN B CA 1
ATOM 2444 C C . ASN B 1 76 ? -13.883 -1.219 -4.371 1 83.38 76 ASN B C 1
ATOM 2446 O O . ASN B 1 76 ? -14.375 -0.513 -5.254 1 8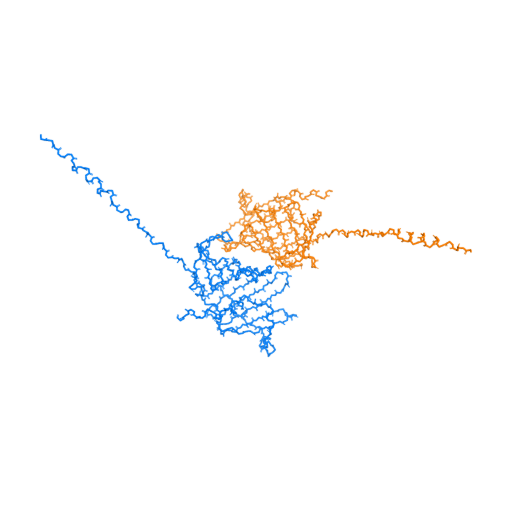3.38 76 ASN B O 1
ATOM 2450 N N . HIS B 1 77 ? -14.047 -0.99 -3.174 1 87.81 77 HIS B N 1
ATOM 2451 C CA . HIS B 1 77 ? -14.656 0.241 -2.682 1 87.81 77 HIS B CA 1
ATOM 2452 C C . HIS B 1 77 ? -13.625 1.357 -2.561 1 87.81 77 HIS B C 1
ATOM 2454 O O . HIS B 1 77 ? -12.594 1.186 -1.906 1 87.81 77 HIS B O 1
ATOM 2460 N N . VAL B 1 78 ? -13.977 2.432 -3.273 1 93.75 78 VAL B N 1
ATOM 2461 C CA . VAL B 1 78 ? -13.094 3.588 -3.217 1 93.75 78 VAL B CA 1
ATOM 2462 C C . VAL B 1 78 ? -13.852 4.793 -2.666 1 93.75 78 VAL B C 1
ATOM 2464 O O . VAL B 1 78 ? -14.836 5.238 -3.26 1 93.75 78 VAL B O 1
ATOM 2467 N N . LEU B 1 79 ? -13.43 5.293 -1.553 1 94.38 79 LEU B N 1
ATOM 2468 C CA . LEU B 1 79 ? -14.016 6.465 -0.916 1 94.38 79 LEU B CA 1
ATOM 2469 C C . LEU B 1 79 ? -13.148 7.699 -1.148 1 94.38 79 LEU B C 1
ATOM 2471 O O . LEU B 1 79 ? -11.93 7.656 -0.943 1 94.38 79 LEU B O 1
ATOM 2475 N N . TYR B 1 80 ? -13.805 8.695 -1.637 1 95.62 80 TYR B N 1
ATOM 2476 C CA . TYR B 1 80 ? -13.164 10 -1.749 1 95.62 80 TYR B CA 1
ATOM 2477 C C . TYR B 1 80 ? -13.516 10.891 -0.562 1 95.62 80 TYR B C 1
ATOM 2479 O O . TYR B 1 80 ? -14.688 11.023 -0.209 1 95.62 80 TYR B O 1
ATOM 2487 N N . ASP B 1 81 ? -12.523 11.398 0.053 1 94.81 81 ASP B N 1
ATOM 2488 C CA . ASP B 1 81 ? -12.648 12.359 1.148 1 94.81 81 ASP B CA 1
ATOM 2489 C C . ASP B 1 81 ? -11.969 13.68 0.806 1 94.81 81 ASP B C 1
ATOM 2491 O O . ASP B 1 81 ? -10.75 13.812 0.95 1 94.81 81 ASP B O 1
ATOM 2495 N N . VAL B 1 82 ? -12.773 14.664 0.33 1 95.81 82 VAL B N 1
ATOM 2496 C CA . VAL B 1 82 ? -12.227 15.969 -0.012 1 95.81 82 VAL B CA 1
ATOM 2497 C C . VAL B 1 82 ? -12.586 16.984 1.078 1 95.81 82 VAL B C 1
ATOM 2499 O O . VAL B 1 82 ? -13.758 17.141 1.429 1 95.81 82 VAL B O 1
ATOM 2502 N N . GLU B 1 83 ? -11.531 17.578 1.556 1 93.88 83 GLU B N 1
ATOM 2503 C CA . GLU B 1 83 ? -11.672 18.562 2.627 1 93.88 83 GLU B CA 1
ATOM 2504 C C . GLU B 1 83 ? -11.25 19.953 2.16 1 93.88 83 GLU B C 1
ATOM 2506 O O . GLU B 1 83 ? -10.195 20.109 1.554 1 93.88 83 GLU B O 1
ATOM 2511 N N . TRP B 1 84 ? -12.117 20.906 2.537 1 93.44 84 TRP B N 1
ATOM 2512 C CA . TRP B 1 84 ? -11.828 22.297 2.182 1 93.44 84 TRP B CA 1
ATOM 2513 C C . TRP B 1 84 ? -11.469 23.109 3.42 1 93.44 84 TRP B C 1
ATOM 2515 O O . TRP B 1 84 ? -11.922 22.812 4.523 1 93.44 84 TRP B O 1
ATOM 2525 N N . ASP B 1 85 ? -10.695 24.125 3.184 1 92.56 85 ASP B N 1
ATOM 2526 C CA . ASP B 1 85 ? -10.195 24.938 4.285 1 92.56 85 ASP B CA 1
ATOM 2527 C C . ASP B 1 85 ? -11.336 25.656 4.996 1 92.56 85 ASP B C 1
ATOM 2529 O O . ASP B 1 85 ? -11.18 26.109 6.133 1 92.56 85 ASP B O 1
ATOM 2533 N N . ASN B 1 86 ? -12.43 25.781 4.359 1 90.69 86 ASN B N 1
ATOM 2534 C CA . ASN B 1 86 ? -13.57 26.438 4.996 1 90.69 86 ASN B CA 1
ATOM 2535 C C . ASN B 1 86 ? -14.289 25.5 5.957 1 90.69 86 ASN B C 1
ATOM 2537 O O . ASN B 1 86 ? -15.312 25.875 6.547 1 90.69 86 ASN B O 1
ATOM 2541 N N . GLY B 1 87 ? -13.836 24.234 6.004 1 88.88 87 GLY B N 1
ATOM 2542 C CA . GLY B 1 87 ? -14.383 23.297 6.969 1 88.88 87 GLY B CA 1
ATOM 2543 C C . GLY B 1 87 ? -15.305 22.266 6.34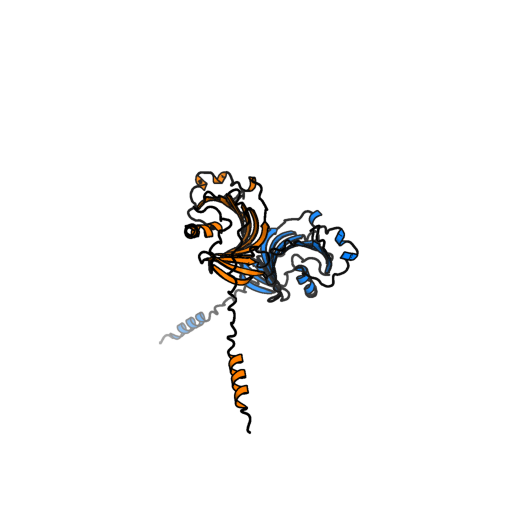8 1 88.88 87 GLY B C 1
ATOM 2544 O O . GLY B 1 87 ? -15.656 21.281 6.984 1 88.88 87 GLY B O 1
ATOM 2545 N N . THR B 1 88 ? -15.656 22.5 5.133 1 91 88 THR B N 1
ATOM 2546 C CA . THR B 1 88 ? -16.562 21.562 4.48 1 91 88 THR B CA 1
ATOM 2547 C C . THR B 1 88 ? -15.797 20.344 3.963 1 91 88 THR B C 1
ATOM 2549 O O . THR B 1 88 ? -14.711 20.469 3.396 1 91 88 THR B O 1
ATOM 2552 N N . SER B 1 89 ? -16.359 19.156 4.191 1 92.12 89 SER B N 1
ATOM 2553 C CA . SER B 1 89 ? -15.805 17.922 3.668 1 92.12 89 SER B CA 1
ATOM 2554 C C . SER B 1 89 ? -16.859 17.094 2.936 1 92.12 89 SER B C 1
ATOM 2556 O O . SER B 1 89 ? -18.016 17.016 3.383 1 92.12 89 SER B O 1
ATOM 2558 N N . PHE B 1 90 ? -16.5 16.641 1.821 1 93.12 90 PHE B N 1
ATOM 2559 C CA . PHE B 1 90 ? -17.344 15.742 1.056 1 93.12 90 PHE B CA 1
ATOM 2560 C C . PHE B 1 90 ? -16.781 14.32 1.07 1 93.12 90 PHE B C 1
ATOM 2562 O O . PHE B 1 90 ? -15.609 14.109 0.773 1 93.12 90 PHE B O 1
ATOM 2569 N N . TYR B 1 91 ? -17.562 13.359 1.465 1 93.69 91 TYR B N 1
ATOM 2570 C CA . TYR B 1 91 ? -17.266 11.938 1.359 1 93.69 91 TYR B CA 1
ATOM 2571 C C . TYR B 1 91 ? -18.141 11.281 0.291 1 93.69 91 TYR B C 1
ATOM 2573 O O . TYR B 1 91 ? -19.359 11.25 0.409 1 93.69 91 TYR B O 1
ATOM 2581 N N . TYR B 1 92 ? -17.469 10.805 -0.693 1 94.56 92 TYR B N 1
ATOM 2582 C CA . TYR B 1 92 ? -18.312 10.305 -1.779 1 94.56 92 TYR B CA 1
ATOM 2583 C C . TYR B 1 92 ? -17.609 9.172 -2.531 1 94.56 92 TYR B C 1
ATOM 2585 O O . TYR B 1 92 ? -16.422 8.93 -2.332 1 94.56 92 TYR B O 1
ATOM 2593 N N . THR B 1 93 ? -18.359 8.406 -3.293 1 94.38 93 THR B N 1
ATOM 2594 C CA . THR B 1 93 ? -17.875 7.398 -4.227 1 94.38 93 THR B CA 1
ATOM 2595 C C . THR B 1 93 ? -18.188 7.793 -5.664 1 94.38 93 THR B C 1
ATOM 2597 O O . THR B 1 93 ? -19.078 8.609 -5.91 1 94.38 93 THR B O 1
ATOM 2600 N N . LEU B 1 94 ? -17.375 7.273 -6.574 1 93 94 LEU B N 1
ATOM 2601 C CA . LEU B 1 94 ? -17.594 7.59 -7.98 1 93 94 LEU B CA 1
ATOM 2602 C C . LEU B 1 94 ? -18.156 6.387 -8.727 1 93 94 LEU B C 1
ATOM 2604 O O . LEU B 1 94 ? -18.391 6.453 -9.93 1 93 94 LEU B O 1
ATOM 2608 N N . ASP B 1 95 ? -18.422 5.355 -8.016 1 87.12 95 ASP B N 1
ATOM 2609 C CA . ASP B 1 95 ? -19.078 4.207 -8.633 1 87.12 95 ASP B CA 1
ATOM 2610 C C . ASP B 1 95 ? -20.469 4.578 -9.141 1 87.12 95 ASP B C 1
ATOM 2612 O O . ASP B 1 95 ? -21.344 4.992 -8.359 1 87.12 95 ASP B O 1
ATOM 2616 N N . PRO B 1 96 ? -20.688 4.336 -10.391 1 86.19 96 PRO B N 1
ATOM 2617 C CA . PRO B 1 96 ? -21.969 4.77 -10.93 1 86.19 96 PRO B CA 1
ATOM 2618 C C . PRO B 1 96 ? -23.141 3.953 -10.391 1 86.19 96 PRO B C 1
ATOM 2620 O O . PRO B 1 96 ? -24.281 4.434 -10.375 1 86.19 96 PRO B O 1
ATOM 2623 N N . TYR B 1 97 ? -22.875 2.752 -9.953 1 85.69 97 TYR B N 1
ATOM 2624 C CA . TYR B 1 97 ? -23.953 1.882 -9.492 1 85.69 97 TYR B CA 1
ATOM 2625 C C . TYR B 1 97 ? -24.172 2.039 -7.992 1 85.69 97 TYR B C 1
ATOM 2627 O O . TYR B 1 97 ? -25.203 1.602 -7.461 1 85.69 97 TYR B O 1
ATOM 2635 N N . GLN B 1 98 ? -23.25 2.625 -7.316 1 84 98 GLN B N 1
ATOM 2636 C CA . GLN B 1 98 ? -23.359 2.838 -5.879 1 84 98 GLN B CA 1
ATOM 2637 C C . GLN B 1 98 ? -22.859 4.223 -5.488 1 84 98 GLN B C 1
ATOM 2639 O O . GLN B 1 98 ? -21.781 4.355 -4.887 1 84 98 GLN B O 1
ATOM 2644 N N . ARG B 1 99 ? -23.797 5.191 -5.723 1 86.94 99 ARG B N 1
ATOM 2645 C CA . ARG B 1 99 ? -23.422 6.57 -5.426 1 86.94 99 ARG B CA 1
ATOM 2646 C C . ARG B 1 99 ? -23.75 6.926 -3.979 1 86.94 99 ARG B C 1
ATOM 2648 O O . ARG B 1 99 ? -24.844 6.656 -3.498 1 86.94 99 ARG B O 1
ATOM 2655 N N . GLU B 1 100 ? -22.703 7.277 -3.332 1 87.5 100 GLU B N 1
ATOM 2656 C CA . GLU B 1 100 ? -22.859 7.758 -1.963 1 87.5 100 GLU B CA 1
ATOM 2657 C C . GLU B 1 100 ? -22.188 9.117 -1.778 1 87.5 100 GLU B C 1
ATOM 2659 O O . GLU B 1 100 ? -21.156 9.391 -2.387 1 87.5 100 GLU B O 1
ATOM 2664 N N . CYS B 1 101 ? -22.875 9.984 -1.015 1 93 101 CYS B N 1
ATOM 2665 C CA . CYS B 1 101 ? -22.234 11.242 -0.653 1 93 101 CYS B CA 1
ATOM 2666 C C . CYS B 1 101 ? -22.703 11.711 0.723 1 93 101 CYS B C 1
ATOM 2668 O O . CYS B 1 101 ? -23.891 11.734 1.009 1 93 101 CYS B O 1
ATOM 2670 N N . ASP B 1 102 ? -21.75 11.953 1.572 1 90.44 102 ASP B N 1
ATOM 2671 C CA . ASP B 1 102 ? -21.969 12.57 2.881 1 90.44 102 ASP B CA 1
ATOM 2672 C C . ASP B 1 102 ? -21.203 13.883 3.002 1 90.44 102 ASP B C 1
ATOM 2674 O O . ASP B 1 102 ? -20.031 13.961 2.646 1 90.44 102 ASP B O 1
ATOM 2678 N N . VAL B 1 103 ? -21.938 14.891 3.387 1 89.94 103 VAL B N 1
ATOM 2679 C CA . VAL B 1 103 ? -21.312 16.188 3.592 1 89.94 103 VAL B CA 1
ATOM 2680 C C . VAL B 1 103 ? -21.172 16.469 5.086 1 89.94 103 VAL B C 1
ATOM 2682 O O . VAL B 1 103 ? -22.125 16.312 5.848 1 89.94 103 VAL B O 1
ATOM 2685 N N . LYS B 1 104 ? -19.953 16.812 5.434 1 87 104 LYS B N 1
ATOM 2686 C CA . LYS B 1 104 ? -19.672 17.141 6.832 1 87 104 LYS B CA 1
ATOM 2687 C C . LYS B 1 104 ? -19 18.5 6.953 1 87 104 LYS B C 1
ATOM 2689 O O . LYS B 1 104 ? -18.391 19 5.996 1 87 104 LYS B O 1
ATOM 2694 N N . HIS B 1 105 ? -19.156 19.109 8.18 1 86.75 105 HIS B N 1
ATOM 2695 C CA . HIS B 1 105 ? -18.5 20.375 8.469 1 86.75 105 HIS B CA 1
ATOM 2696 C C . HIS B 1 105 ? -17.656 20.281 9.727 1 86.75 105 HIS B C 1
ATOM 2698 O O . HIS B 1 105 ? -18.125 19.859 10.781 1 86.75 105 HIS B O 1
ATOM 2704 N N . PHE B 1 106 ? -16.344 20.609 9.477 1 79 106 PHE B N 1
ATOM 2705 C CA . PHE B 1 106 ? -15.398 20.656 10.578 1 79 106 PHE B CA 1
ATOM 2706 C C . PHE B 1 106 ? -14.844 22.062 10.742 1 79 106 PHE B C 1
ATOM 2708 O O . PHE B 1 106 ? -14.305 22.641 9.789 1 79 106 PHE B O 1
ATOM 2715 N N . PRO B 1 107 ? -14.844 22.609 11.898 1 77.56 107 PRO B N 1
ATOM 2716 C CA . PRO B 1 107 ? -14.461 24.016 12.094 1 77.56 107 PRO B CA 1
ATOM 2717 C C . PRO B 1 107 ? -13 24.281 11.766 1 77.56 107 PRO B C 1
ATOM 2719 O O . PRO B 1 107 ? -12.648 25.391 11.359 1 77.56 107 PRO B O 1
ATOM 2722 N N . VAL B 1 108 ? -12.016 23.516 11.891 1 74.81 108 VAL B N 1
ATOM 2723 C CA . VAL B 1 108 ? -10.586 23.797 11.797 1 74.81 108 VAL B CA 1
ATOM 2724 C C . VAL B 1 108 ? -10.133 23.719 10.344 1 74.81 108 VAL B C 1
ATOM 2726 O O . VAL B 1 108 ? -9.086 24.266 9.984 1 74.81 108 VAL B O 1
ATOM 2729 N N . GLY B 1 109 ? -10.891 23.219 9.414 1 81.81 109 GLY B N 1
ATOM 2730 C CA . GLY B 1 109 ? -10.461 23.047 8.039 1 81.81 109 GLY B CA 1
ATOM 2731 C C . GLY B 1 109 ? -9.391 21.984 7.887 1 81.81 109 GLY B C 1
ATOM 2732 O O . GLY B 1 109 ? -9.406 20.969 8.594 1 81.81 109 GLY B O 1
ATOM 2733 N N . ILE B 1 110 ? -8.352 22.312 6.953 1 89.75 110 ILE B N 1
ATOM 2734 C CA . ILE B 1 110 ? -7.324 21.312 6.691 1 89.75 110 ILE B CA 1
ATOM 2735 C C . ILE B 1 110 ? -6.133 21.531 7.617 1 89.75 110 ILE B C 1
ATOM 2737 O O . ILE B 1 110 ? -5.984 22.625 8.188 1 89.75 110 ILE B O 1
ATOM 2741 N N . LEU B 1 111 ? -5.301 20.578 7.781 1 90 111 LEU B N 1
ATOM 2742 C CA . LEU B 1 111 ? -4.109 20.688 8.617 1 90 111 LEU B CA 1
ATOM 2743 C C . LEU B 1 111 ? -3.174 21.766 8.078 1 90 111 LEU B C 1
ATOM 2745 O O . LEU B 1 111 ? -2.912 21.828 6.871 1 90 111 LEU B O 1
ATOM 2749 N N . ARG B 1 112 ? -2.795 22.609 9.008 1 93.06 112 ARG B N 1
ATOM 2750 C CA . ARG B 1 112 ? -1.791 23.594 8.625 1 93.06 112 ARG B CA 1
ATOM 2751 C C . ARG B 1 112 ? -0.413 22.953 8.5 1 93.06 112 ARG B C 1
ATOM 2753 O O . ARG B 1 112 ? -0.141 21.922 9.125 1 93.06 112 ARG B O 1
ATOM 2760 N N . PRO B 1 113 ? 0.409 23.594 7.719 1 95.75 113 PRO B N 1
ATOM 2761 C CA . PRO B 1 113 ? 1.751 23.031 7.559 1 95.75 113 PRO B CA 1
ATOM 2762 C C . PRO B 1 113 ? 2.473 22.828 8.891 1 95.75 113 PRO B C 1
ATOM 2764 O O . PRO B 1 113 ? 3.209 21.859 9.062 1 95.75 113 PRO B O 1
ATOM 2767 N N . ASN B 1 114 ? 2.256 23.672 9.836 1 94.88 114 ASN B N 1
ATOM 2768 C CA . ASN B 1 114 ? 2.963 23.594 11.109 1 94.88 114 ASN B CA 1
ATOM 2769 C C . ASN B 1 114 ? 2.111 22.938 12.195 1 94.88 114 ASN B C 1
ATOM 2771 O O . ASN B 1 114 ? 2.254 23.25 13.375 1 94.88 114 ASN B O 1
ATOM 2775 N N . TRP B 1 115 ? 1.235 22.031 11.828 1 90.5 115 TRP B N 1
ATOM 2776 C CA . TRP B 1 115 ? 0.268 21.453 12.758 1 90.5 115 TRP B CA 1
ATOM 2777 C C . TRP B 1 115 ? 0.972 20.672 13.867 1 90.5 115 TRP B C 1
ATOM 2779 O O . TRP B 1 115 ? 0.397 20.453 14.93 1 90.5 115 TRP B O 1
ATOM 2789 N N . LEU B 1 116 ? 2.209 20.328 13.719 1 93.88 116 LEU B N 1
ATOM 2790 C CA . LEU B 1 116 ? 2.945 19.562 14.711 1 93.88 116 LEU B CA 1
ATOM 2791 C C . LEU B 1 116 ? 3.676 20.484 15.68 1 93.88 116 LEU B C 1
ATOM 2793 O O . LEU B 1 116 ? 4.316 20.016 16.625 1 93.88 116 LEU B O 1
ATOM 2797 N N . HIS B 1 117 ? 3.623 21.734 15.422 1 91.81 117 HIS B N 1
ATOM 2798 C CA . HIS B 1 117 ? 4.246 22.656 16.359 1 91.81 117 HIS B CA 1
ATOM 2799 C C . HIS B 1 117 ? 3.756 22.422 17.781 1 91.81 117 HIS B C 1
ATOM 2801 O O . HIS B 1 117 ? 2.559 22.234 18 1 91.81 117 HIS B O 1
ATOM 2807 N N . GLY B 1 118 ? 4.742 22.359 18.734 1 92.19 118 GLY B N 1
ATOM 2808 C CA . GLY B 1 118 ? 4.402 22.172 20.125 1 92.19 118 GLY B CA 1
ATOM 2809 C C . GLY B 1 118 ? 4.293 20.719 20.516 1 92.19 118 GLY B C 1
ATOM 2810 O O . GLY B 1 118 ? 3.951 20.391 21.656 1 92.19 118 GLY B O 1
ATOM 2811 N N . ALA B 1 119 ? 4.562 19.891 19.625 1 94.69 119 ALA B N 1
ATOM 2812 C CA . ALA B 1 119 ? 4.535 18.469 19.938 1 94.69 119 ALA B CA 1
ATOM 2813 C C . ALA B 1 119 ? 5.645 18.094 20.922 1 94.69 119 ALA B C 1
ATOM 2815 O O . ALA B 1 119 ? 6.676 18.766 20.984 1 94.69 119 ALA B O 1
ATOM 2816 N N . THR B 1 120 ? 5.414 17.062 21.641 1 95.69 120 THR B N 1
ATOM 2817 C CA . THR B 1 120 ? 6.383 16.578 22.609 1 95.69 120 THR B CA 1
ATOM 2818 C C . THR B 1 120 ? 7.352 15.586 21.953 1 95.69 120 THR B C 1
ATOM 2820 O O . THR B 1 120 ? 6.926 14.586 21.375 1 95.69 120 THR B O 1
ATOM 2823 N N . TYR B 1 121 ? 8.578 15.867 22.125 1 97.12 121 TYR B N 1
ATOM 2824 C CA . TYR B 1 121 ? 9.609 15 21.562 1 97.12 121 TYR B CA 1
ATOM 2825 C C . TYR B 1 121 ? 9.789 13.75 22.422 1 97.12 121 TYR B C 1
ATOM 2827 O O . TYR B 1 121 ? 9.945 13.844 23.641 1 97.12 121 TYR B O 1
ATOM 2835 N N . LEU B 1 122 ? 9.789 12.531 21.766 1 96.62 122 LEU B N 1
ATOM 2836 C CA . LEU B 1 122 ? 9.812 11.273 22.516 1 96.62 122 LEU B CA 1
ATOM 2837 C C . LEU B 1 122 ? 11.133 10.531 22.281 1 96.62 122 LEU B C 1
ATOM 2839 O O . LEU B 1 122 ? 11.344 9.453 22.828 1 96.62 122 LEU B O 1
ATOM 2843 N N . GLY B 1 123 ? 12 11.07 21.391 1 97.81 123 GLY B N 1
ATOM 2844 C CA . GLY B 1 123 ? 13.266 10.414 21.109 1 97.81 123 GLY B CA 1
ATOM 2845 C C . GLY B 1 123 ? 13.328 9.805 19.719 1 97.81 123 GLY B C 1
ATOM 2846 O O . GLY B 1 123 ? 12.594 10.219 18.828 1 97.81 123 GLY B O 1
ATOM 2847 N N . GLN B 1 124 ? 14.359 8.938 19.578 1 97.94 124 GLN B N 1
ATOM 2848 C CA . GLN B 1 124 ? 14.555 8.289 18.281 1 97.94 124 GLN B CA 1
ATOM 2849 C C . GLN B 1 124 ? 14.188 6.812 18.344 1 97.94 124 GLN B C 1
ATOM 2851 O O . GLN B 1 124 ? 14.336 6.172 19.391 1 97.94 124 GLN B O 1
ATOM 2856 N N . ARG B 1 125 ? 13.672 6.352 17.234 1 97.12 125 ARG B N 1
ATOM 2857 C CA . ARG B 1 125 ? 13.305 4.949 17.078 1 97.12 125 ARG B CA 1
ATOM 2858 C C . ARG B 1 125 ? 13.523 4.473 15.648 1 97.12 125 ARG B C 1
ATOM 2860 O O . ARG B 1 125 ? 13.398 5.254 14.711 1 97.12 125 ARG B O 1
ATOM 2867 N N . MET B 1 126 ? 13.898 3.166 15.555 1 96.44 126 MET B N 1
ATOM 2868 C CA . MET B 1 126 ? 13.891 2.539 14.234 1 96.44 126 MET B CA 1
ATOM 2869 C C . MET B 1 126 ? 12.477 2.127 13.836 1 96.44 126 MET B C 1
ATOM 2871 O O . MET B 1 126 ? 11.805 1.4 14.57 1 96.44 126 MET B O 1
ATOM 2875 N N . VAL B 1 127 ? 12.023 2.695 12.688 1 95 127 VAL B N 1
ATOM 2876 C CA . VAL B 1 127 ? 10.703 2.396 12.156 1 95 127 VAL B CA 1
ATOM 2877 C C . VAL B 1 127 ? 10.797 2.082 10.664 1 95 127 VAL B C 1
ATOM 2879 O O . VAL B 1 127 ? 11.336 2.877 9.891 1 95 127 VAL B O 1
ATOM 2882 N N . ASP B 1 128 ? 10.25 0.985 10.219 1 93.31 128 ASP B N 1
ATOM 2883 C CA . ASP B 1 128 ? 10.281 0.594 8.812 1 93.31 128 ASP B CA 1
ATOM 2884 C C . ASP B 1 128 ? 11.703 0.666 8.25 1 93.31 128 ASP B C 1
ATOM 2886 O O . ASP B 1 128 ? 11.906 1.152 7.137 1 93.31 128 ASP B O 1
ATOM 2890 N N . ASN B 1 129 ? 12.641 0.417 9.07 1 91 129 ASN B N 1
ATOM 2891 C CA . ASN B 1 129 ? 14.062 0.403 8.734 1 91 129 ASN B CA 1
ATOM 2892 C C . ASN B 1 129 ? 14.609 1.815 8.555 1 91 129 ASN B C 1
ATOM 2894 O O . ASN B 1 129 ? 15.617 2.014 7.875 1 91 129 ASN B O 1
ATOM 2898 N N . PHE B 1 130 ? 13.898 2.844 9.07 1 96.81 130 PHE B N 1
ATOM 2899 C CA . PHE B 1 130 ? 14.367 4.223 9.125 1 96.81 130 PHE B CA 1
ATOM 2900 C C . PHE B 1 130 ? 14.594 4.66 10.57 1 96.81 130 PHE B C 1
ATOM 2902 O O . PHE B 1 130 ? 13.773 4.363 11.445 1 96.81 130 PHE B O 1
ATOM 2909 N N . LEU B 1 131 ? 15.688 5.32 10.797 1 98.12 131 LEU B N 1
ATOM 2910 C CA . LEU B 1 131 ? 15.82 6.023 12.07 1 98.12 131 LEU B CA 1
ATOM 2911 C C . LEU B 1 131 ? 14.961 7.285 12.086 1 98.12 131 LEU B C 1
ATOM 2913 O O . LEU B 1 131 ? 15.141 8.172 11.25 1 98.12 131 LEU B O 1
ATOM 2917 N N . CYS B 1 132 ? 14.062 7.289 13.078 1 98.38 132 CYS B N 1
ATOM 2918 C CA . CYS B 1 132 ? 13.086 8.375 13.07 1 98.38 132 CYS B CA 1
ATOM 2919 C C . CYS B 1 132 ? 13.148 9.164 14.375 1 98.38 132 CYS B C 1
ATOM 2921 O O . CYS B 1 132 ? 13.375 8.594 15.445 1 98.38 132 CYS B O 1
ATOM 2923 N N . ASN B 1 133 ? 12.977 10.461 14.219 1 98.5 133 ASN B N 1
ATOM 2924 C CA . ASN B 1 133 ? 12.5 11.25 15.352 1 98.5 133 ASN B CA 1
ATOM 2925 C C . ASN B 1 133 ? 11.016 11.031 15.609 1 98.5 133 ASN B C 1
ATOM 2927 O O . ASN B 1 133 ? 10.219 10.969 14.664 1 98.5 133 ASN B O 1
ATOM 2931 N N . VAL B 1 134 ? 10.664 10.984 16.938 1 97.62 134 VAL B N 1
ATOM 2932 C CA . VAL B 1 134 ? 9.281 10.672 17.281 1 97.62 134 VAL B CA 1
ATOM 2933 C C . VAL B 1 134 ? 8.695 11.789 18.141 1 97.62 134 VAL B C 1
ATOM 2935 O O . VAL B 1 134 ? 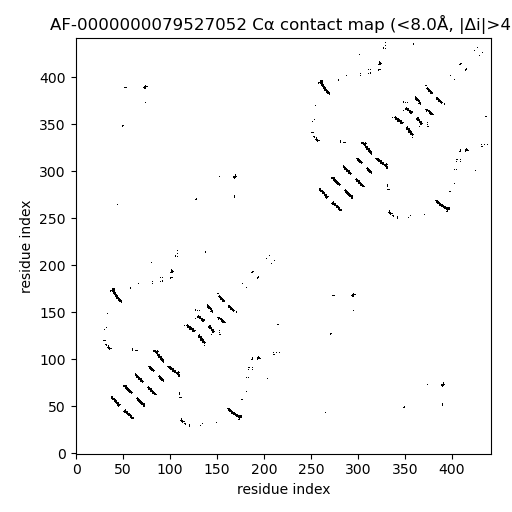9.344 12.266 19.078 1 97.62 134 VAL B O 1
ATOM 2938 N N . TRP B 1 135 ? 7.488 12.234 17.766 1 97.12 135 TRP B N 1
ATOM 2939 C CA . TRP B 1 135 ? 6.754 13.227 18.547 1 97.12 135 TRP B CA 1
ATOM 2940 C C . TRP B 1 135 ? 5.352 12.734 18.875 1 97.12 135 TRP B C 1
ATOM 2942 O O . TRP B 1 135 ? 4.781 11.93 18.141 1 97.12 135 TRP B O 1
ATOM 2952 N N . GLU B 1 136 ? 4.91 13.258 19.938 1 94.31 136 GLU B N 1
ATOM 2953 C CA . GLU B 1 136 ? 3.51 13.078 20.312 1 94.31 136 GLU B CA 1
ATOM 2954 C C . GLU B 1 136 ? 2.75 14.398 20.266 1 94.31 136 GLU B C 1
ATOM 2956 O O . GLU B 1 136 ? 3.238 15.422 20.75 1 94.31 136 GLU B O 1
ATOM 2961 N N . LYS B 1 137 ? 1.693 14.336 19.594 1 90.25 137 LYS B N 1
ATOM 2962 C CA . LYS B 1 137 ? 0.805 15.492 19.531 1 90.25 137 LYS B CA 1
ATOM 2963 C C . LYS B 1 137 ? -0.581 15.156 20.062 1 90.25 137 LYS B C 1
ATOM 2965 O O . LYS B 1 137 ? -1.168 14.133 19.688 1 90.25 137 LYS B O 1
ATOM 2970 N N . VAL B 1 138 ? -1.219 15.906 20.953 1 81.5 138 VAL B N 1
ATOM 2971 C CA . VAL B 1 138 ? -2.527 15.797 21.594 1 81.5 138 VAL B CA 1
ATOM 2972 C C . VAL B 1 138 ? -2.719 14.391 22.156 1 81.5 138 VAL B C 1
ATOM 2974 O O . VAL B 1 138 ? -3.826 13.852 22.125 1 81.5 138 VAL B O 1
ATOM 2977 N N . HIS B 1 139 ? -1.852 13.672 22.562 1 78.25 139 HIS B N 1
ATOM 2978 C CA . HIS B 1 139 ? -1.784 12.422 23.312 1 78.25 139 HIS B CA 1
ATOM 2979 C C . HIS B 1 139 ? -2.213 11.234 22.453 1 78.25 139 HIS B C 1
ATOM 2981 O O . HIS B 1 139 ? -2.104 10.086 22.891 1 78.25 139 HIS B O 1
ATOM 2987 N N . PHE B 1 140 ? -2.664 11.523 21.203 1 82.06 140 PHE B N 1
ATOM 2988 C CA . PHE B 1 140 ? -3.09 10.344 20.469 1 82.06 140 PHE B CA 1
ATOM 2989 C C . PHE B 1 140 ? -2.418 10.281 19.094 1 82.06 140 PHE B C 1
ATOM 2991 O O . PHE B 1 140 ? -2.684 9.367 18.312 1 82.06 140 PHE B O 1
ATOM 2998 N N . ILE B 1 141 ? -1.614 11.219 18.781 1 89.5 141 ILE B N 1
ATOM 2999 C CA . ILE B 1 141 ? -0.877 11.164 17.531 1 89.5 141 ILE B CA 1
ATOM 3000 C C . ILE B 1 141 ? 0.602 10.906 17.812 1 89.5 141 ILE B C 1
ATOM 3002 O O . ILE B 1 141 ? 1.213 11.594 18.625 1 89.5 141 ILE B O 1
ATOM 3006 N N . ARG B 1 142 ? 1.092 9.977 17.234 1 93.56 142 ARG B N 1
ATOM 3007 C CA . ARG B 1 142 ? 2.535 9.773 17.188 1 93.56 142 ARG B CA 1
ATOM 3008 C C . ARG B 1 142 ? 3.061 9.945 15.766 1 93.56 142 ARG B C 1
ATOM 3010 O O . ARG B 1 142 ? 2.529 9.352 14.82 1 93.56 142 ARG B O 1
ATOM 3017 N N . TYR B 1 143 ? 3.965 10.805 15.695 1 96.25 143 TYR B N 1
ATOM 3018 C CA . TYR B 1 143 ? 4.516 11.188 14.398 1 96.25 143 TYR B CA 1
ATOM 3019 C C . TYR B 1 143 ? 5.984 10.797 14.297 1 96.25 143 TYR B C 1
ATOM 3021 O O . TYR B 1 143 ? 6.777 11.086 15.195 1 96.25 143 TYR B O 1
ATOM 3029 N N . TYR B 1 144 ? 6.359 10.055 13.195 1 97.69 144 TYR B N 1
ATOM 3030 C CA . TYR B 1 144 ? 7.715 9.57 12.961 1 97.69 144 TYR B CA 1
ATOM 3031 C C . TYR B 1 144 ? 8.312 10.211 11.719 1 97.69 144 TYR B C 1
ATOM 3033 O O . TYR B 1 144 ? 7.77 10.07 10.617 1 97.69 144 TYR B O 1
ATOM 3041 N N . GLU B 1 145 ? 9.383 10.906 11.906 1 98.44 145 GLU B N 1
ATOM 3042 C CA . GLU B 1 145 ? 10.086 11.586 10.82 1 98.44 145 GLU B CA 1
ATOM 3043 C C . GLU B 1 145 ? 11.5 11.055 10.656 1 98.44 145 GLU B C 1
ATOM 3045 O O . GLU B 1 145 ? 12.242 10.93 11.633 1 98.44 145 GLU B O 1
ATOM 3050 N N . HIS B 1 146 ? 11.812 10.75 9.43 1 98.25 146 HIS B N 1
ATOM 3051 C CA . HIS B 1 146 ? 13.164 10.273 9.156 1 98.25 146 HIS B CA 1
ATOM 3052 C C . HIS B 1 146 ? 14.203 11.312 9.547 1 98.25 146 HIS B C 1
ATOM 3054 O O . HIS B 1 146 ? 14.133 12.469 9.109 1 98.25 146 HIS B O 1
ATOM 3060 N N . VAL B 1 147 ? 15.156 10.844 10.227 1 97.94 147 VAL B N 1
ATOM 3061 C CA . VAL B 1 147 ? 16.156 11.766 10.758 1 97.94 147 VAL B CA 1
ATOM 3062 C C . VAL B 1 147 ? 16.953 12.383 9.609 1 97.94 147 VAL B C 1
ATOM 3064 O O . VAL B 1 147 ? 17.203 13.594 9.594 1 97.94 147 VAL B O 1
ATOM 3067 N N . ALA B 1 148 ? 17.281 11.617 8.68 1 96.31 148 ALA B N 1
ATOM 3068 C CA . ALA B 1 148 ? 18.219 12.047 7.648 1 96.31 148 ALA B CA 1
ATOM 3069 C C . ALA B 1 148 ? 17.531 12.93 6.613 1 96.31 148 ALA B C 1
ATOM 3071 O O . ALA B 1 148 ? 18.078 13.945 6.18 1 96.31 148 ALA B O 1
ATOM 3072 N N . THR B 1 149 ? 16.344 12.602 6.176 1 96.19 149 THR B N 1
ATOM 3073 C CA . THR B 1 149 ? 15.734 13.281 5.039 1 96.19 149 THR B CA 1
ATOM 3074 C C . THR B 1 149 ? 14.609 14.203 5.5 1 96.19 149 THR B C 1
ATOM 3076 O O . THR B 1 149 ? 14.125 15.031 4.727 1 96.19 149 THR B O 1
ATOM 3079 N N . LYS B 1 150 ? 14.133 14.008 6.719 1 96.94 150 LYS B N 1
ATOM 3080 C CA . LYS B 1 150 ? 13.062 14.805 7.32 1 96.94 150 LYS B CA 1
ATOM 3081 C C . LYS B 1 150 ? 11.711 14.453 6.711 1 96.94 150 LYS B C 1
ATOM 3083 O O . LYS B 1 150 ? 10.719 15.148 6.945 1 96.94 150 LYS B O 1
ATOM 3088 N N . ARG B 1 151 ? 11.594 13.43 5.953 1 97.12 151 ARG B N 1
ATOM 3089 C CA . ARG B 1 151 ? 10.312 12.969 5.422 1 97.12 151 ARG B CA 1
ATOM 3090 C C . ARG B 1 151 ? 9.539 12.18 6.469 1 97.12 151 ARG B C 1
ATOM 3092 O O . ARG B 1 151 ? 10.125 11.453 7.27 1 97.12 151 ARG B O 1
ATOM 3099 N N . PRO B 1 152 ? 8.227 12.391 6.418 1 98 152 PRO B N 1
ATOM 3100 C CA . PRO B 1 152 ? 7.43 11.523 7.297 1 98 152 PRO B CA 1
ATOM 3101 C C . PRO B 1 152 ? 7.531 10.047 6.914 1 98 152 PRO B C 1
ATOM 3103 O O . PRO B 1 152 ? 7.566 9.711 5.727 1 98 152 PRO B O 1
ATOM 3106 N N . VAL B 1 153 ? 7.594 9.188 7.953 1 98.06 153 VAL B N 1
ATOM 3107 C CA . VAL B 1 153 ? 7.715 7.75 7.719 1 98.06 153 VAL B CA 1
ATOM 3108 C C . VAL B 1 153 ? 6.434 7.047 8.148 1 98.06 153 VAL B C 1
ATOM 3110 O O . VAL B 1 153 ? 5.957 6.137 7.465 1 98.06 153 VAL B O 1
ATOM 3113 N N . LYS B 1 154 ? 5.91 7.535 9.25 1 96.31 154 LYS B N 1
ATOM 3114 C CA . LYS B 1 154 ? 4.797 6.852 9.898 1 96.31 154 LYS B CA 1
ATOM 3115 C C . LYS B 1 154 ? 4.031 7.797 10.82 1 96.31 154 LYS B C 1
ATOM 3117 O O . LYS B 1 154 ? 4.617 8.711 11.398 1 96.31 154 LYS B O 1
ATOM 3122 N N . TRP B 1 155 ? 2.861 7.645 10.93 1 93.31 155 TRP B N 1
ATOM 3123 C CA . TRP B 1 155 ? 2.137 8.273 12.031 1 93.31 155 TRP B CA 1
ATOM 3124 C C . TRP B 1 155 ? 1.034 7.359 12.555 1 93.31 155 TRP B C 1
ATOM 3126 O O . TRP B 1 155 ? 0.526 6.508 11.82 1 93.31 155 TRP B O 1
ATOM 3136 N N . VAL B 1 156 ? 0.783 7.395 13.789 1 91.25 156 VAL B N 1
ATOM 3137 C CA . VAL B 1 156 ? -0.176 6.562 14.508 1 91.25 156 VAL B CA 1
ATOM 3138 C C . VAL B 1 156 ? -1.208 7.449 15.203 1 91.25 156 VAL B C 1
ATOM 3140 O O . VAL B 1 156 ? -0.853 8.438 15.852 1 91.25 156 VAL B O 1
ATOM 3143 N N . PHE B 1 157 ? -2.406 7.055 14.836 1 83.44 157 PHE B N 1
ATOM 3144 C CA . PHE B 1 157 ? -3.5 7.656 15.586 1 83.44 157 PHE B CA 1
ATOM 3145 C C . PHE B 1 157 ? -4.047 6.676 16.625 1 83.44 157 PHE B C 1
ATOM 3147 O O . PHE B 1 157 ? -4.355 5.531 16.297 1 83.44 157 PHE B O 1
ATOM 3154 N N . PHE B 1 158 ? -4.184 7.086 17.922 1 75.44 158 PHE B N 1
ATOM 3155 C CA . PHE B 1 158 ? -4.707 6.297 19.031 1 75.44 158 PHE B CA 1
ATOM 3156 C C . PHE B 1 158 ? -3.855 5.055 19.25 1 75.44 158 PHE B C 1
ATOM 3158 O O . PHE B 1 158 ? -3.566 4.312 18.312 1 75.44 158 PHE B O 1
ATOM 3165 N N . GLU B 1 159 ? -3.283 5.16 20.516 1 61.09 159 GLU B N 1
ATOM 3166 C CA . GLU B 1 159 ? -2.598 3.936 20.922 1 61.09 159 GLU B CA 1
ATOM 3167 C C . GLU B 1 159 ? -3.594 2.854 21.328 1 61.09 159 GLU B C 1
ATOM 3169 O O . GLU B 1 159 ? -4.516 3.111 22.109 1 61.09 159 GLU B O 1
ATOM 3174 N N . GLY B 1 160 ? -3.998 1.809 20.578 1 58.91 160 GLY B N 1
ATOM 3175 C CA . GLY B 1 160 ? -4.965 0.759 20.844 1 58.91 160 GLY B CA 1
ATOM 3176 C C . GLY B 1 160 ? -6.121 0.741 19.859 1 58.91 160 GLY B C 1
ATOM 3177 O O . GLY B 1 160 ? -6.168 1.554 18.938 1 58.91 160 GLY B O 1
ATOM 3178 N N . PRO B 1 161 ? -6.992 -0.213 20.031 1 60.38 161 PRO B N 1
ATOM 3179 C CA . PRO B 1 161 ? -8.203 -0.226 19.203 1 60.38 161 PRO B CA 1
ATOM 3180 C C . PRO B 1 161 ? -9.141 0.934 19.516 1 60.38 161 PRO B C 1
ATOM 3182 O O . PRO B 1 161 ? -9.305 1.307 20.672 1 60.38 161 PRO B O 1
ATOM 3185 N N . PRO B 1 162 ? -9.711 1.859 18.453 1 59 162 PRO B N 1
ATOM 3186 C CA . PRO B 1 162 ? -9.391 1.587 17.062 1 59 162 PRO B CA 1
ATOM 3187 C C . PRO B 1 162 ? -8.102 2.262 16.594 1 59 162 PRO B C 1
ATOM 3189 O O . PRO B 1 162 ? -8.008 3.492 16.609 1 59 162 PRO B O 1
ATOM 3192 N N . GLY B 1 163 ? -6.973 1.586 16.547 1 74.69 163 GLY B N 1
ATOM 3193 C CA . GLY B 1 163 ? -5.68 2.145 16.172 1 74.69 163 GLY B CA 1
ATOM 3194 C C . GLY B 1 163 ? -5.473 2.24 14.68 1 74.69 163 GLY B C 1
ATOM 3195 O O . GLY B 1 163 ? -6 1.425 13.922 1 74.69 163 GLY B O 1
ATOM 3196 N N . TYR B 1 164 ? -5.055 3.555 14.18 1 84.5 164 TYR B N 1
ATOM 3197 C CA . TYR B 1 164 ? -4.695 3.799 12.789 1 84.5 164 TYR B CA 1
ATOM 3198 C C . TYR B 1 164 ? -3.191 3.984 12.633 1 84.5 164 TYR B C 1
ATOM 3200 O O . TYR B 1 164 ? -2.582 4.789 13.344 1 84.5 164 TYR B O 1
ATOM 3208 N N . THR B 1 165 ? -2.707 3.143 11.844 1 92.06 165 THR B N 1
ATOM 3209 C CA . THR B 1 165 ? -1.289 3.287 11.531 1 92.06 165 THR B CA 1
ATOM 3210 C C . THR B 1 165 ? -1.087 3.586 10.047 1 92.06 165 THR B C 1
ATOM 3212 O O . THR B 1 165 ? -1.594 2.859 9.188 1 92.06 165 THR B O 1
ATOM 3215 N N . ALA B 1 166 ? -0.427 4.688 9.781 1 94.88 166 ALA B N 1
ATOM 3216 C CA . ALA B 1 166 ? -0.125 5.105 8.414 1 94.88 166 ALA B CA 1
ATOM 3217 C C . ALA B 1 166 ? 1.355 4.914 8.102 1 94.88 166 ALA B C 1
ATOM 3219 O O . ALA B 1 166 ? 2.221 5.449 8.797 1 94.88 166 ALA B O 1
ATOM 3220 N N . HIS B 1 167 ? 1.667 4.113 7.145 1 96.62 167 HIS B N 1
ATOM 3221 C CA . HIS B 1 167 ? 3.014 4.008 6.594 1 96.62 167 HIS B CA 1
ATOM 3222 C C . HIS B 1 167 ? 3.146 4.816 5.305 1 96.62 167 HIS B C 1
ATOM 3224 O O . HIS B 1 167 ? 2.5 4.504 4.305 1 96.62 167 HIS B O 1
ATOM 3230 N N . VAL B 1 168 ? 3.98 5.832 5.367 1 97.81 168 VAL B N 1
ATOM 3231 C CA . VAL B 1 168 ? 4.164 6.711 4.219 1 97.81 168 VAL B CA 1
ATOM 3232 C C . VAL B 1 168 ? 5.047 6.023 3.178 1 97.81 168 VAL B C 1
ATOM 3234 O O . VAL B 1 168 ? 6.242 5.82 3.404 1 97.81 168 VAL B O 1
ATOM 3237 N N . MET B 1 169 ? 4.445 5.758 2.037 1 97.56 169 MET B N 1
ATOM 3238 C CA . MET B 1 169 ? 5.168 4.992 1.025 1 97.56 169 MET B CA 1
ATOM 3239 C C . MET B 1 169 ? 5.922 5.922 0.076 1 97.56 169 MET B C 1
ATOM 3241 O O . MET B 1 169 ? 7.055 5.633 -0.311 1 97.56 169 MET B O 1
ATOM 3245 N N . THR B 1 170 ? 5.234 6.941 -0.323 1 97.38 170 THR B N 1
ATOM 3246 C CA . THR B 1 170 ? 5.852 7.973 -1.151 1 97.38 170 THR B CA 1
ATOM 3247 C C . THR B 1 170 ? 5.551 9.359 -0.595 1 97.38 170 THR B C 1
ATOM 3249 O O . THR B 1 170 ? 4.586 9.547 0.148 1 97.38 170 THR B O 1
ATOM 3252 N N . PHE B 1 171 ? 6.453 10.273 -0.827 1 97.88 171 PHE B N 1
ATOM 3253 C CA . PHE B 1 171 ? 6.316 11.664 -0.424 1 97.88 171 PHE B CA 1
ATOM 3254 C C . PHE B 1 171 ? 6.859 12.594 -1.501 1 97.88 171 PHE B C 1
ATOM 3256 O O . PHE B 1 171 ? 8.062 12.883 -1.533 1 97.88 171 PHE B O 1
ATOM 3263 N N . GLU B 1 172 ? 5.91 13.031 -2.309 1 97.5 172 GLU B N 1
ATOM 3264 C CA . GLU B 1 172 ? 6.293 13.82 -3.475 1 97.5 172 GLU B CA 1
ATOM 3265 C C . GLU B 1 172 ? 5.996 15.305 -3.262 1 97.5 172 GLU B C 1
ATOM 3267 O O . GLU B 1 172 ? 4.91 15.781 -3.604 1 97.5 172 GLU B O 1
ATOM 3272 N N . VAL B 1 173 ? 7.031 15.969 -2.789 1 97.94 173 VAL B N 1
ATOM 3273 C CA . VAL B 1 173 ? 6.902 17.391 -2.498 1 97.94 173 VAL B CA 1
ATOM 3274 C C . VAL B 1 173 ? 6.688 18.172 -3.797 1 97.94 173 VAL B C 1
ATOM 3276 O O . VAL B 1 173 ? 7.375 17.922 -4.793 1 97.94 173 VAL B O 1
ATOM 3279 N N . GLY B 1 174 ? 5.742 19.047 -3.807 1 98.31 174 GLY B N 1
ATOM 3280 C CA . GLY B 1 174 ? 5.492 19.906 -4.957 1 98.31 174 GLY B CA 1
ATOM 3281 C C . GLY B 1 174 ? 4.48 19.328 -5.926 1 98.31 174 GLY B C 1
ATOM 3282 O O . GLY B 1 174 ? 4.004 20.016 -6.828 1 98.31 174 GLY B O 1
ATOM 3283 N N . ALA B 1 175 ? 4.141 18.078 -5.785 1 98.19 175 ALA B N 1
ATOM 3284 C CA . ALA B 1 175 ? 3.129 17.469 -6.645 1 98.19 175 ALA B CA 1
ATOM 3285 C C . ALA B 1 175 ? 1.769 18.125 -6.449 1 98.19 175 ALA B C 1
ATOM 3287 O O . ALA B 1 175 ? 1.377 18.438 -5.32 1 98.19 175 ALA B O 1
ATOM 3288 N N . VAL B 1 176 ? 1.089 18.328 -7.605 1 98.38 176 VAL B N 1
ATOM 3289 C CA . VAL B 1 176 ? -0.216 18.984 -7.574 1 98.38 176 VAL B CA 1
ATOM 3290 C C . VAL B 1 176 ? -1.216 18.172 -8.398 1 98.38 176 VAL B C 1
ATOM 3292 O O . VAL B 1 176 ? -0.885 17.688 -9.484 1 98.38 176 VAL B O 1
ATOM 3295 N N . LEU B 1 177 ? -2.387 18.047 -7.859 1 98.38 177 LEU B N 1
ATOM 3296 C CA . LEU B 1 177 ? -3.484 17.406 -8.586 1 98.38 177 LEU B CA 1
ATOM 3297 C C . LEU B 1 177 ? -4.227 18.438 -9.445 1 98.38 177 LEU B C 1
ATOM 3299 O O . LEU B 1 177 ? -4.477 19.562 -9 1 98.38 177 LEU B O 1
ATOM 3303 N N . ASP B 1 178 ? -4.586 17.969 -10.641 1 97.56 178 ASP B N 1
ATOM 3304 C CA . ASP B 1 178 ? -5.32 18.875 -11.516 1 97.56 178 ASP B CA 1
ATOM 3305 C C . ASP B 1 178 ? -6.66 19.266 -10.898 1 97.56 178 ASP B C 1
ATOM 3307 O O . ASP B 1 178 ? -7.348 18.438 -10.305 1 97.56 178 ASP B O 1
ATOM 3311 N N . ASP B 1 179 ? -7.098 20.469 -11.148 1 96.81 179 ASP B N 1
ATOM 3312 C CA . ASP B 1 179 ? -8.234 21.109 -10.484 1 96.81 179 ASP B CA 1
ATOM 3313 C C . ASP B 1 179 ? -9.508 20.281 -10.656 1 96.81 179 ASP B C 1
ATOM 3315 O O . ASP B 1 179 ? -10.266 20.094 -9.703 1 96.81 179 ASP B O 1
ATOM 3319 N N . PRO B 1 180 ? -9.82 19.672 -11.789 1 96.12 180 PRO B N 1
ATOM 3320 C CA . PRO B 1 180 ? -11.086 18.953 -11.945 1 96.12 180 PRO B CA 1
ATOM 3321 C C . PRO B 1 180 ? -11.203 17.75 -11.008 1 96.12 180 PRO B C 1
ATOM 3323 O O . PRO B 1 180 ? -12.312 17.312 -10.695 1 96.12 180 PRO B O 1
ATOM 3326 N N . ASN B 1 181 ? -10.109 17.266 -10.547 1 96.38 181 ASN B N 1
ATOM 3327 C CA . ASN B 1 181 ? -10.109 16.062 -9.727 1 96.38 181 ASN B CA 1
ATOM 3328 C C . ASN B 1 181 ? -10.453 16.375 -8.273 1 96.38 181 ASN B C 1
ATOM 3330 O O . ASN B 1 181 ? -10.641 15.461 -7.469 1 96.38 181 ASN B O 1
ATOM 3334 N N . TRP B 1 182 ? -10.602 17.656 -7.949 1 97.19 182 TRP B N 1
ATOM 3335 C CA . TRP B 1 182 ? -10.945 18.062 -6.598 1 97.19 182 TRP B CA 1
ATOM 3336 C C . TRP B 1 182 ? -12.453 18.203 -6.434 1 97.19 182 TRP B C 1
ATOM 3338 O O . TRP B 1 182 ? -12.961 18.297 -5.312 1 97.19 182 TRP B O 1
ATOM 3348 N N . GLN B 1 183 ? -13.141 18.266 -7.488 1 94.88 183 GLN B N 1
ATOM 3349 C CA . GLN B 1 183 ? -14.555 18.609 -7.461 1 94.88 183 GLN B 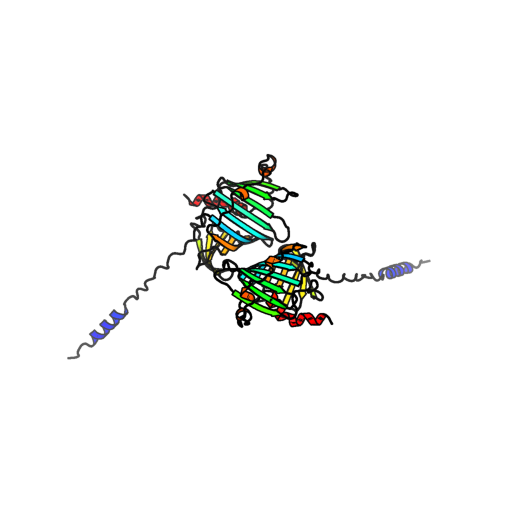CA 1
ATOM 3350 C C . GLN B 1 183 ? -15.406 17.406 -7.066 1 94.88 183 GLN B C 1
ATOM 3352 O O . GLN B 1 183 ? -15.352 16.359 -7.711 1 94.88 183 GLN B O 1
ATOM 3357 N N . ALA B 1 184 ? -16.156 17.578 -6.012 1 95.19 184 ALA B N 1
ATOM 3358 C CA . ALA B 1 184 ? -17.141 16.562 -5.648 1 95.19 184 ALA B CA 1
ATOM 3359 C C . ALA B 1 184 ? -18.219 16.438 -6.723 1 95.19 184 ALA B C 1
ATOM 3361 O O . ALA B 1 184 ? -18.531 17.422 -7.406 1 95.19 184 ALA B O 1
ATOM 3362 N N . PRO B 1 185 ? -18.75 15.289 -6.809 1 94.81 185 PRO B N 1
ATOM 3363 C CA . PRO B 1 185 ? -19.781 15.117 -7.836 1 94.81 185 PRO B CA 1
ATOM 3364 C C . PRO B 1 185 ? -21.031 15.945 -7.57 1 94.81 185 PRO B C 1
ATOM 3366 O O . PRO B 1 185 ? -21.266 16.359 -6.43 1 94.81 185 PRO B O 1
ATOM 3369 N N . VAL B 1 186 ? -21.781 16.078 -8.594 1 91.88 186 VAL B N 1
ATOM 3370 C CA . VAL B 1 186 ? -22.922 16.984 -8.578 1 91.88 186 VAL B CA 1
ATOM 3371 C C . VAL B 1 186 ? -23.953 16.5 -7.559 1 91.88 186 VAL B C 1
ATOM 3373 O O . VAL B 1 186 ? -24.625 17.312 -6.918 1 91.88 186 VAL B O 1
ATOM 3376 N N . TYR B 1 187 ? -24.047 15.219 -7.336 1 92.44 187 TYR B N 1
ATOM 3377 C CA . TYR B 1 187 ? -25.078 14.664 -6.457 1 92.44 187 TYR B CA 1
ATOM 3378 C C . TYR B 1 187 ? -24.75 14.969 -4.996 1 92.44 187 TYR B C 1
ATOM 3380 O O . TYR B 1 187 ? -25.594 14.766 -4.117 1 92.44 187 TYR B O 1
ATOM 3388 N N . CYS B 1 188 ? -23.578 15.445 -4.742 1 93.5 188 CYS B N 1
ATOM 3389 C CA . CYS B 1 188 ? -23.234 15.844 -3.379 1 93.5 188 CYS B CA 1
ATOM 3390 C C . CYS B 1 188 ? -23.844 17.203 -3.041 1 93.5 188 CYS B C 1
ATOM 3392 O O . CYS B 1 188 ? -23.859 17.609 -1.877 1 93.5 188 CYS B O 1
ATOM 3394 N N . PHE B 1 189 ? -24.391 17.859 -3.932 1 90.5 189 PHE B N 1
ATOM 3395 C CA . PHE B 1 189 ? -24.891 19.219 -3.719 1 90.5 189 PHE B CA 1
ATOM 3396 C C . PHE B 1 189 ? -26.422 19.219 -3.732 1 90.5 189 PHE B C 1
ATOM 3398 O O . PHE B 1 189 ? -27.031 20.281 -3.852 1 90.5 189 PHE B O 1
ATOM 3405 N N . THR B 1 190 ? -26.953 18.016 -3.633 1 83.31 190 THR B N 1
ATOM 3406 C CA . THR B 1 190 ? -28.391 17.891 -3.504 1 83.31 190 THR B CA 1
ATOM 3407 C C . THR B 1 190 ? -28.812 17.969 -2.037 1 83.31 190 THR B C 1
ATOM 3409 O O . THR B 1 190 ? -27.984 17.797 -1.142 1 83.31 190 THR B O 1
ATOM 3412 N N . ASP B 1 191 ? -30.062 18.234 -1.793 1 74.12 191 ASP B N 1
ATOM 3413 C CA . ASP B 1 191 ? -30.594 18.344 -0.435 1 74.12 191 ASP B CA 1
ATOM 3414 C C . ASP B 1 191 ? -30.453 17.016 0.316 1 74.12 191 ASP B C 1
ATOM 3416 O O . ASP B 1 191 ? -30.25 17.016 1.532 1 74.12 191 ASP B O 1
ATOM 3420 N N . GLU B 1 192 ? -30.531 15.922 -0.309 1 68.06 192 GLU B N 1
ATOM 3421 C CA . GLU B 1 192 ? -30.406 14.609 0.312 1 68.06 192 GLU B CA 1
ATOM 3422 C C . GLU B 1 192 ? -29 14.367 0.84 1 68.06 192 GLU B C 1
ATOM 3424 O O . GLU B 1 192 ? -28.828 13.805 1.922 1 68.06 192 GLU B O 1
ATOM 3429 N N . ALA B 1 193 ? -28.078 14.805 0.174 1 66.62 193 ALA B N 1
ATOM 3430 C CA . ALA B 1 193 ? -26.672 14.602 0.553 1 66.62 193 ALA B CA 1
ATOM 3431 C C . ALA B 1 193 ? -26.312 15.438 1.779 1 66.62 193 ALA B C 1
ATOM 3433 O O . ALA B 1 193 ? -25.469 15.039 2.584 1 66.62 193 ALA B O 1
ATOM 3434 N N . LYS B 1 194 ? -26.938 16.562 1.852 1 62.66 194 LYS B N 1
ATOM 3435 C CA . LYS B 1 194 ? -26.641 17.469 2.949 1 62.66 194 LYS B CA 1
ATOM 3436 C C . LYS B 1 194 ? -27.219 16.953 4.266 1 62.66 194 LYS B C 1
ATOM 3438 O O . LYS B 1 194 ? -26.797 17.375 5.344 1 62.66 194 LYS B O 1
ATOM 3443 N N . LYS B 1 195 ? -28.125 15.992 4.094 1 59.34 195 LYS B N 1
ATOM 3444 C CA . LYS B 1 195 ? -28.672 15.477 5.34 1 59.34 195 LYS B CA 1
ATOM 3445 C C . LYS B 1 195 ? -27.672 14.594 6.066 1 59.34 195 LYS B C 1
ATOM 3447 O O . LYS B 1 195 ? -27.031 13.734 5.449 1 59.34 195 LYS B O 1
ATOM 3452 N N . GLU B 1 196 ? -27.031 15.188 7.031 1 53.69 196 GLU B N 1
ATOM 3453 C CA . GLU B 1 196 ? -26.016 14.57 7.871 1 53.69 196 GLU B CA 1
ATOM 3454 C C . GLU B 1 196 ? -26.312 13.086 8.094 1 53.69 196 GLU B C 1
ATOM 3456 O O . GLU B 1 196 ? -27.406 12.734 8.555 1 53.69 196 GLU B O 1
ATOM 3461 N N . ASN B 1 197 ? -25.859 12.273 7.273 1 49.88 197 ASN B N 1
ATOM 3462 C CA . ASN B 1 197 ? -25.984 10.859 7.637 1 49.88 197 ASN B CA 1
ATOM 3463 C C . ASN B 1 197 ? -25.5 10.609 9.062 1 49.88 197 ASN B C 1
ATOM 3465 O O . ASN B 1 197 ? -24.344 10.883 9.391 1 49.88 197 ASN B O 1
ATOM 3469 N N . PRO B 1 198 ? -26.484 10.492 9.977 1 45.12 198 PRO B N 1
ATOM 3470 C CA . PRO B 1 198 ? -26.141 10.305 11.383 1 45.12 198 PRO B CA 1
ATOM 3471 C C . PRO B 1 198 ? -25.109 9.188 11.594 1 45.12 198 PRO B C 1
ATOM 3473 O O . PRO B 1 198 ? -24.531 9.078 12.672 1 45.12 198 PRO B O 1
ATOM 3476 N N . ASN B 1 199 ? -25.109 8.242 10.789 1 40.78 199 ASN B N 1
ATOM 3477 C CA . ASN B 1 199 ? -24.219 7.113 11.055 1 40.78 199 ASN B CA 1
ATOM 3478 C C . ASN B 1 199 ? -22.891 7.242 10.297 1 40.78 199 ASN B C 1
ATOM 3480 O O . ASN B 1 199 ? -22.812 6.84 9.133 1 40.78 199 ASN B O 1
ATOM 3484 N N . PRO B 1 200 ? -22.094 8.109 10.805 1 42.5 200 PRO B N 1
ATOM 3485 C CA . PRO B 1 200 ? -20.828 8.219 10.062 1 42.5 200 PRO B CA 1
ATOM 3486 C C . PRO B 1 200 ? -20.125 6.875 9.906 1 42.5 200 PRO B C 1
ATOM 3488 O O . PRO B 1 200 ? -19.812 6.215 10.898 1 42.5 200 PRO B O 1
ATOM 3491 N N . LYS B 1 201 ? -20.453 6.145 8.938 1 44.38 201 LYS B N 1
ATOM 3492 C CA . LYS B 1 201 ? -19.812 4.84 8.781 1 44.38 201 LYS B CA 1
ATOM 3493 C C . LYS B 1 201 ? -18.312 4.934 8.977 1 44.38 201 LYS B C 1
ATOM 3495 O O . LYS B 1 201 ? -17.719 4.086 9.648 1 44.38 201 LYS B O 1
ATOM 3500 N N . ILE B 1 202 ? -17.547 5.52 8.141 1 44.59 202 ILE B N 1
ATOM 3501 C CA . ILE B 1 202 ? -16.094 5.398 8.18 1 44.59 202 ILE B CA 1
ATOM 3502 C C . ILE B 1 202 ? -15.477 6.758 8.484 1 44.59 202 ILE B C 1
ATOM 3504 O O . ILE B 1 202 ? -15.602 7.699 7.699 1 44.59 202 ILE B O 1
ATOM 3508 N N . PRO B 1 203 ? -15.18 6.98 9.766 1 44.75 203 PRO B N 1
ATOM 3509 C CA . PRO B 1 203 ? -14.5 8.266 9.938 1 44.75 203 PRO B CA 1
ATOM 3510 C C . PRO B 1 203 ? -13.188 8.352 9.156 1 44.75 203 PRO B C 1
ATOM 3512 O O . PRO B 1 203 ? -12.406 7.402 9.156 1 44.75 203 PRO B O 1
ATOM 3515 N N . SER B 1 204 ? -13.203 9.156 8.117 1 48.44 204 SER B N 1
ATOM 3516 C CA . SER B 1 204 ? -11.922 9.453 7.48 1 48.44 204 SER B CA 1
ATOM 3517 C C . SER B 1 204 ? -10.875 9.836 8.516 1 48.44 204 SER B C 1
ATOM 3519 O O . SER B 1 204 ? -11.203 10.211 9.641 1 48.44 204 SER B O 1
ATOM 3521 N N . LEU B 1 205 ? -9.656 9.484 8.211 1 50.06 205 LEU B N 1
ATOM 3522 C CA . LEU B 1 205 ? -8.539 9.852 9.078 1 50.06 205 LEU B CA 1
ATOM 3523 C C . LEU B 1 205 ? -8.711 11.273 9.609 1 50.06 205 LEU B C 1
ATOM 3525 O O . LEU B 1 205 ? -8.508 11.516 10.797 1 50.06 205 LEU B O 1
ATOM 3529 N N . GLN B 1 206 ? -9.016 12.055 8.672 1 48.5 206 GLN B N 1
ATOM 3530 C CA . GLN B 1 206 ? -9.125 13.453 9.07 1 48.5 206 GLN B CA 1
ATOM 3531 C C . GLN B 1 206 ? -10.336 13.672 9.977 1 48.5 206 GLN B C 1
ATOM 3533 O O . GLN B 1 206 ? -10.258 14.422 10.953 1 48.5 206 GLN B O 1
ATOM 3538 N N . SER B 1 207 ? -11.352 12.945 9.57 1 49.62 207 SER B N 1
ATOM 3539 C CA . SER B 1 207 ? -12.508 13.07 10.445 1 49.62 207 SER B CA 1
ATOM 3540 C C . SER B 1 207 ? -12.18 12.656 11.875 1 49.62 207 SER B C 1
ATOM 3542 O O . SER B 1 207 ? -12.625 13.289 12.836 1 49.62 207 SER B O 1
ATOM 3544 N N . LEU B 1 208 ? -11.391 11.742 11.836 1 49.62 208 LEU B N 1
ATOM 3545 C CA . LEU B 1 208 ? -10.977 11.273 13.156 1 49.62 208 LEU B CA 1
ATOM 3546 C C . LEU B 1 208 ? -10.109 12.312 13.859 1 49.62 208 LEU B C 1
ATOM 3548 O O . LEU B 1 208 ? -10.312 12.602 15.039 1 49.62 208 LEU B O 1
ATOM 3552 N N . ILE B 1 209 ? -9.227 12.789 13.047 1 51.38 209 ILE B N 1
ATOM 3553 C CA . ILE B 1 209 ? -8.336 13.797 13.609 1 51.38 209 ILE B CA 1
ATOM 3554 C C . ILE B 1 209 ? -9.133 15.031 14.023 1 51.38 209 ILE B C 1
ATOM 3556 O O . ILE B 1 209 ? -8.914 15.586 15.102 1 51.38 209 ILE B O 1
ATOM 3560 N N . MET B 1 210 ? -9.969 15.297 13.148 1 48.75 210 MET B N 1
ATOM 3561 C CA . MET B 1 210 ? -10.664 16.578 13.32 1 48.75 210 MET B CA 1
ATOM 3562 C C . MET B 1 210 ? -11.727 16.469 14.414 1 48.75 210 MET B C 1
ATOM 3564 O O . MET B 1 210 ? -12.023 17.453 15.086 1 48.75 210 MET B O 1
ATOM 3568 N N . THR B 1 211 ? -12.359 15.367 14.367 1 45.16 211 THR B N 1
ATOM 3569 C CA . THR B 1 211 ? -13.328 15.234 15.445 1 45.16 211 THR B CA 1
ATOM 3570 C C . THR B 1 211 ? -12.672 15.461 16.797 1 45.16 211 THR B C 1
ATOM 3572 O O . THR B 1 211 ? -13.336 15.852 17.766 1 45.16 211 THR B O 1
ATOM 3575 N N . TRP B 1 212 ? -11.438 15.328 16.688 1 43.62 212 TRP B N 1
ATOM 3576 C CA . TRP B 1 212 ? -10.812 15.406 18 1 43.62 212 TRP B CA 1
ATOM 3577 C C . TRP B 1 212 ? -10.016 16.703 18.141 1 43.62 212 TRP B C 1
ATOM 3579 O O . TRP B 1 212 ? -9.484 16.984 19.219 1 43.62 212 TRP B O 1
ATOM 3589 N N . ILE B 1 213 ? -9.875 17.531 17.078 1 42.59 213 ILE B N 1
ATOM 3590 C CA . ILE B 1 213 ? -9.117 18.766 17.078 1 42.59 213 ILE B CA 1
ATOM 3591 C C . ILE B 1 213 ? -9.867 19.828 17.875 1 42.59 213 ILE B C 1
ATOM 3593 O O . ILE B 1 213 ? -9.312 20.875 18.203 1 42.59 213 ILE B O 1
ATOM 3597 N N . PRO B 1 214 ? -11.07 19.875 18.031 1 39.69 214 PRO B N 1
ATOM 3598 C CA . PRO B 1 214 ? -11.352 21.031 18.875 1 39.69 214 PRO B CA 1
ATOM 3599 C C . PRO B 1 214 ? -10.227 21.328 19.859 1 39.69 214 PRO B C 1
ATOM 3601 O O . PRO B 1 214 ? -10.023 22.484 20.234 1 39.69 214 PRO B O 1
ATOM 3604 N N . PHE B 1 215 ? -9.445 20.469 20.141 1 40.41 215 PHE B N 1
ATOM 3605 C CA . PHE B 1 215 ? -8.398 20.734 21.125 1 40.41 215 PHE B CA 1
ATOM 3606 C C . PHE B 1 215 ? -7.176 21.344 20.469 1 40.41 215 PHE B C 1
ATOM 3608 O O . PHE B 1 215 ? -6.223 21.719 21.156 1 40.41 215 PHE B O 1
ATOM 3615 N N . TRP B 1 216 ? -7.129 21.438 19.125 1 38.97 216 TRP B N 1
ATOM 3616 C CA . TRP B 1 216 ? -5.922 21.906 18.453 1 38.97 216 TRP B CA 1
ATOM 3617 C C . TRP B 1 216 ? -5.852 23.422 18.453 1 38.97 216 TRP B C 1
ATOM 3619 O O . TRP B 1 216 ? -4.762 24 18.422 1 38.97 216 TRP B O 1
ATOM 3629 N N . LYS B 1 217 ? -6.906 24.25 18.266 1 37.84 217 LYS B N 1
ATOM 3630 C CA . LYS B 1 217 ? -6.812 25.703 18.156 1 37.84 217 LYS B CA 1
ATOM 3631 C C . LYS B 1 217 ? -6.164 26.297 19.406 1 37.84 217 LYS B C 1
ATOM 3633 O O . LYS B 1 217 ? -5.656 27.422 19.375 1 37.84 217 LYS B O 1
ATOM 3638 N N . THR B 1 218 ? -6.305 25.703 20.516 1 35.81 218 THR B N 1
ATOM 3639 C CA . THR B 1 218 ? -5.961 26.609 21.609 1 35.81 218 THR B CA 1
ATOM 3640 C C . THR B 1 218 ? -4.461 26.891 21.625 1 35.81 218 THR B C 1
ATOM 3642 O O . THR B 1 218 ? -3.982 27.672 22.453 1 35.81 218 THR B O 1
ATOM 3645 N N . ALA B 1 219 ? -3.625 26.188 20.828 1 33.03 219 ALA B N 1
ATOM 3646 C CA . ALA B 1 219 ? -2.285 26.641 21.188 1 33.03 219 ALA B CA 1
ATOM 3647 C C . ALA B 1 219 ? -1.94 27.953 20.469 1 33.03 219 ALA B C 1
ATOM 3649 O O . ALA B 1 219 ? -0.781 28.359 20.453 1 33.03 219 ALA B O 1
ATOM 3650 N N . THR B 1 220 ? -2.787 28.516 19.578 1 27.92 220 THR B N 1
ATOM 3651 C CA . THR B 1 220 ? -2.414 29.812 19.047 1 27.92 220 THR B CA 1
ATOM 3652 C C . THR B 1 220 ? -2.438 30.875 20.141 1 27.92 220 THR B C 1
ATOM 3654 O O . THR B 1 220 ? -1.947 32 19.953 1 27.92 220 THR B O 1
ATOM 3657 N N . MET B 1 221 ? -3.182 30.781 21.203 1 26.48 221 MET B N 1
ATOM 3658 C CA . MET B 1 221 ? -3.051 32.062 21.891 1 26.48 221 MET B CA 1
ATOM 3659 C C . MET B 1 221 ? -1.667 32.188 22.516 1 26.48 221 MET B C 1
ATOM 3661 O O . MET B 1 221 ? -1.079 31.203 22.969 1 26.48 221 MET B O 1
#

Sequence (442 aa):
MGAPMSSLFFLLLLLLLLPLSLSMASKPPPPTPSEWPLQFHSLIWYNRTGVLQKVDLWYDFINGRNLNIIEEQLTNHVLYDVEWDNGTSFYYTLDPYQRECDVKHFPVGILRPNWLHGATYLGQRMVDNFLCNVWEKVHFIRYYEHVATKRPVKWVFFEGPPGYTAHVMTFEVGAVLDDPNWQAPVYCFTDEAKKENPNPKIPSLQSLIMTWIPFWKTATMMGAPMSSLFFLLLLLLLLPLSLSMASKPPPPTPSEWPLQFHSLIWYNRTGVLQKVDLWYDFINGRNLNIIEEQLTNHVLYDVEWDNGTSFYYTLDPYQRECDVKHFPVGILRPNWLHGATYLGQRMVDNFLCNVWEKVHFIRYYEHVATKRPVKWVFFEGPPGYTAHVMTFEVGAVLDDPNWQAPVYCFTDEAKKENPNPKIPSLQSLIMTWIPFWKTATM